Protein 2A6Q (pdb70)

Foldseek 3Di:
DDDAAEDEQVVCVVVVVVQQVCLVVVVGKYWYAYPVGDIDIDHHPVSVVVVVVVCVQVVDVVSVVVVVVVVVCVVVVVDDDDDDDD/DDDAQEEEPVVCVVCVVVQQVVQAVVQHKHWYCYPPDHIDIHHDVVSVVVVVCVVVVD/DPCFAEDEQVVCVVCVVVVLVVLVVVQGWYWYDYPDDDIDIDHHPVNVVVVVVVCVQPVDVVSVVVVVVVVVCVVVVVDDDDDDDD/DQPAAEDEQVVCVVCVPVQLVVQVVVQHWHWYAYPVGDIDIHHDVVSVVVVVCVVVVD/DDEAEDVAAVCQQVCCVVPPVVLNVLVVVVVVVCVVVVQDDAQPKDADDDVRHQKIWGDSDPAWIFIWHDDPDDIYTHHGGHDD/DDEAEDPAAVVQQVCCVVPPVVLNVLVVVVVVVCVVPVQDDAQPWDADDDPLHQKIWGDSDPAFTFIWHDDPPYIYTHHGGHDD

GO terms:
  GO:0015643 toxic substance binding (F, IDA)
  GO:0045892 negative regulation of DNA-templated transcription (P, IDA)
  GO:0043565 sequence-specific DNA binding (F, IDA)
  GO:0042803 protein homodimerization activity (F, IDA)
  GO:0044010 single-species biofilm formation (P, IMP)
  GO:0005515 protein binding (F, IPI)

CATH classification: 3.40.1620.10 (+1 more: 6.10.250.330)

Secondary structure (DSSP, 8-state):
---SEEEEHHHHHHTHHHHHHHHHHHT--EEEE-TTS-EEEEEEHHHHHHHHHHHHHHHSHHHHHHHHHHHHHHHTT-PEE-----/-PPP-EEEHHHHHHHHHHHHHHHHHHT--EEEE-SSS--EEEEEHHHHHHHHHHHTT-/-TT--EEEHHHHHHTHHHHHHHHHHHT--EEEE-SSS--EEEEEHHHHHHHHHHHHHHHSHHHHHHHHHHHHHHHTT--EE-----/--S-EEEEHHHHHH-HHHHHHHHHHTT--EEEE-TTS-EEEEEEHHHHHHHHHHHTT-/-EEEE-HHHHHHHHHHHTT-HHHHHHHHHHHHHHHHSTTSSTT--EE--GGGTTEEEEESSSS-EEEEEE-SSEEEEEESS---/-EEEE-HHHHHHHHHHHTT-HHHHHHHHHHHHHHHHSTTSSTT--EE--GGGTTEEEEESSSS-EEEEEE-SSEEEEEESS---

Sequence (456 aa):
GPHMRTISYSEARQNLSATMMKAVEDHAPILITRQNGEACVLMSLEEYNSLEETAYLLRSPANARRLMDSIDSLKSGKGTEKDIIEGPHMRTISYSEARQNLSATMMKAVEDHAPILITRQNGEACVLMSLEEYNSLEETAYLLGPHMRTISYSEARQNLSATMMKAVEDHAPILITRQNGEACVLMSLEEYNSLEETAYLLRSPANARRLMDSIDSLKSGKGTEKDIIEGPHMRTISYSEARQNLSATMMKAVEDHAPILITRQNGEACVLMSLEEYNSLEETAYLLMKLIWSEESWDDYLYWQETDKRIVKKINELIKDTRRTPFEGKGKPEPLKHNLSGFWSRRITEEHRLVYAVTDDSLLIAACRYHYMKLIWSEESWDDYLYWQETDKRIVKKINELIKDTRRTPFEGKGKPEPLKHNLSGFWSRRITEEHRLVYAVTDDSLLIAACRYHY

Structure (mmCIF, N/CA/C/O backbone):
data_2A6Q
#
_entry.id   2A6Q
#
_cell.length_a   88.485
_cell.length_b   88.485
_cell.length_c   135.150
_cell.angle_alpha   90.00
_cell.angle_beta   90.00
_cell.angle_gamma   120.00
#
_symmetry.space_group_name_H-M   'P 64'
#
loop_
_entity.id
_entity.type
_entity.pdbx_description
1 polymer 'Antitoxin yefM'
2 polymer 'Toxin yoeB'
3 water water
#
loop_
_atom_site.group_PDB
_atom_site.id
_atom_site.type_symbol
_atom_site.label_atom_id
_atom_site.label_alt_id
_atom_site.label_comp_id
_atom_site.label_asym_id
_atom_site.label_entity_id
_atom_site.label_seq_id
_atom_site.pdbx_PDB_ins_code
_atom_site.Cartn_x
_atom_site.Cartn_y
_atom_site.Cartn_z
_atom_site.occupancy
_atom_site.B_iso_or_equiv
_atom_site.auth_seq_id
_atom_site.auth_comp_id
_atom_site.auth_asym_id
_atom_site.auth_atom_id
_atom_site.pdbx_PDB_model_num
ATOM 1 N N . GLY A 1 1 ? 22.601 50.906 13.059 1.00 67.27 7 GLY A N 1
ATOM 2 C CA . GLY A 1 1 ? 21.420 50.656 12.182 1.00 66.30 7 GLY A CA 1
ATOM 3 C C . GLY A 1 1 ? 21.156 49.173 12.008 1.00 65.41 7 GLY A C 1
ATOM 4 O O . GLY A 1 1 ? 21.608 48.371 12.824 1.00 65.92 7 GLY A O 1
ATOM 5 N N . PRO A 1 2 ? 20.418 48.773 10.959 1.00 64.33 8 PRO A N 1
ATOM 6 C CA . PRO A 1 2 ? 20.123 47.356 10.722 1.00 62.11 8 PRO A CA 1
ATOM 7 C C . PRO A 1 2 ? 21.402 46.572 10.452 1.00 59.70 8 PRO A C 1
ATOM 8 O O . PRO A 1 2 ? 22.415 47.139 10.044 1.00 60.45 8 PRO A O 1
ATOM 12 N N . HIS A 1 3 ? 21.357 45.269 10.686 1.00 56.98 9 HIS A N 1
ATOM 13 C CA . HIS A 1 3 ? 22.521 44.433 10.460 1.00 53.86 9 HIS A CA 1
ATOM 14 C C . HIS A 1 3 ? 22.135 43.242 9.615 1.00 49.57 9 HIS A C 1
ATOM 15 O O . HIS A 1 3 ? 22.581 42.117 9.848 1.00 50.74 9 HIS A O 1
ATOM 22 N N . MET A 1 4 ? 21.297 43.501 8.618 1.00 44.59 10 MET A N 1
ATOM 23 C CA . MET A 1 4 ? 20.858 42.441 7.732 1.00 38.86 10 MET A CA 1
ATOM 24 C C . MET A 1 4 ? 20.952 42.853 6.281 1.00 33.46 10 MET A C 1
ATOM 25 O O . MET A 1 4 ? 21.040 44.039 5.940 1.00 31.75 10 MET A O 1
ATOM 30 N N . ARG A 1 5 ? 20.929 41.850 5.423 1.00 33.27 11 ARG A N 1
ATOM 31 C CA . ARG A 1 5 ? 20.994 42.078 4.001 1.00 32.61 11 ARG A CA 1
ATOM 32 C C . ARG A 1 5 ? 19.791 42.918 3.601 1.00 33.12 11 ARG A C 1
ATOM 33 O O . ARG A 1 5 ? 18.700 42.762 4.150 1.00 33.07 11 ARG A O 1
ATOM 41 N N . THR A 1 6 ? 19.997 43.813 2.649 1.00 32.78 12 THR A N 1
ATOM 42 C CA . THR A 1 6 ? 18.925 44.665 2.167 1.00 32.78 12 THR A CA 1
ATOM 43 C C . THR A 1 6 ? 18.701 44.366 0.692 1.00 32.29 12 THR A C 1
ATOM 44 O O . THR A 1 6 ? 19.617 43.945 -0.015 1.00 32.29 12 THR A O 1
ATOM 48 N N . ILE A 1 7 ? 17.472 44.573 0.242 1.00 30.04 13 ILE A N 1
ATOM 49 C CA . ILE A 1 7 ? 17.107 44.363 -1.149 1.00 30.45 13 ILE A CA 1
ATOM 50 C C . ILE A 1 7 ? 16.080 45.438 -1.486 1.00 31.11 13 ILE A C 1
ATOM 51 O O . ILE A 1 7 ? 15.302 45.848 -0.621 1.00 31.31 13 ILE A O 1
ATOM 56 N N . SER A 1 8 ? 16.088 45.921 -2.723 1.00 32.01 14 SER A N 1
ATOM 57 C CA . SER A 1 8 ? 15.128 46.952 -3.107 1.00 33.56 14 SER A CA 1
ATOM 58 C C . SER A 1 8 ? 13.740 46.351 -3.311 1.00 33.81 14 SER A C 1
ATOM 59 O O . SER A 1 8 ? 13.594 45.150 -3.546 1.00 31.22 14 SER A O 1
ATOM 62 N N . TYR A 1 9 ? 12.720 47.190 -3.203 1.00 34.75 15 TYR A N 1
ATOM 63 C CA . TYR A 1 9 ? 11.358 46.725 -3.410 1.00 33.96 15 TYR A CA 1
ATOM 64 C C . TYR A 1 9 ? 11.257 46.023 -4.765 1.00 32.75 15 TYR A C 1
ATOM 65 O O . TYR A 1 9 ? 10.776 44.894 -4.861 1.00 31.80 15 TYR A O 1
ATOM 74 N N . SER A 1 10 ? 11.730 46.701 -5.807 1.00 31.36 16 SER A N 1
ATOM 75 C CA . SER A 1 10 ? 11.671 46.171 -7.161 1.00 34.05 16 SER A CA 1
ATOM 76 C C . SER A 1 10 ? 12.384 44.838 -7.372 1.00 33.44 16 SER A C 1
ATOM 77 O O . SER A 1 10 ? 11.858 43.961 -8.052 1.00 29.71 16 SER A O 1
ATOM 80 N N . GLU A 1 11 ? 13.574 44.675 -6.800 1.00 32.20 17 GLU A N 1
ATOM 81 C CA . GLU A 1 11 ? 14.282 43.414 -6.977 1.00 32.42 17 GLU A CA 1
ATOM 82 C C . GLU A 1 11 ? 13.545 42.303 -6.248 1.00 31.10 17 GLU A C 1
ATOM 83 O O . GLU A 1 11 ? 13.437 41.192 -6.756 1.00 30.58 17 GLU A O 1
ATOM 89 N N . ALA A 1 12 ? 13.039 42.606 -5.053 1.00 32.15 18 ALA A N 1
ATOM 90 C CA . ALA A 1 12 ? 12.314 41.608 -4.267 1.00 32.74 18 ALA A CA 1
ATOM 91 C C . ALA A 1 12 ? 11.030 41.201 -4.976 1.00 32.78 18 ALA A C 1
ATOM 92 O O . ALA A 1 12 ? 10.706 40.016 -5.068 1.00 32.97 18 ALA A O 1
ATOM 94 N N . ARG A 1 13 ? 10.299 42.190 -5.474 1.00 32.08 19 ARG A N 1
ATOM 95 C CA . ARG A 1 13 ? 9.054 41.919 -6.174 1.00 33.61 19 ARG A CA 1
ATOM 96 C C . ARG A 1 13 ? 9.308 41.132 -7.464 1.00 34.02 19 ARG A C 1
ATOM 97 O O . ARG A 1 13 ? 8.581 40.189 -7.785 1.00 33.89 19 ARG A O 1
ATOM 105 N N . GLN A 1 14 ? 10.339 41.507 -8.208 1.00 32.33 20 GLN A N 1
ATOM 106 C CA . GLN A 1 14 ? 10.625 40.784 -9.431 1.00 32.37 20 GLN A CA 1
ATOM 107 C C . GLN A 1 14 ? 11.108 39.361 -9.131 1.00 32.51 20 GLN A C 1
ATOM 108 O O . GLN A 1 14 ? 10.877 38.446 -9.917 1.00 29.69 20 GLN A O 1
ATOM 114 N N . ASN A 1 15 ? 11.766 39.177 -7.989 1.00 33.71 21 ASN A N 1
ATOM 115 C CA . ASN A 1 15 ? 12.306 37.865 -7.613 1.00 35.82 21 ASN A CA 1
ATOM 116 C C . ASN A 1 15 ? 11.788 37.392 -6.255 1.00 34.61 21 ASN A C 1
ATOM 117 O O . ASN A 1 15 ? 12.555 36.885 -5.428 1.00 31.40 21 ASN A O 1
ATOM 122 N N . LEU A 1 16 ? 10.487 37.540 -6.032 1.00 33.01 22 LEU A N 1
ATOM 123 C CA . LEU A 1 16 ? 9.902 37.150 -4.757 1.00 34.43 22 LEU A CA 1
ATOM 124 C C . LEU A 1 16 ? 10.149 35.694 -4.397 1.00 33.45 22 LEU A C 1
ATOM 125 O O . LEU A 1 16 ? 10.541 35.392 -3.277 1.00 35.48 22 LEU A O 1
ATOM 130 N N . SER A 1 17 ? 9.921 34.798 -5.350 1.00 33.90 23 SER A N 1
ATOM 131 C CA . SER A 1 17 ? 10.107 33.369 -5.128 1.00 34.62 23 SER A CA 1
ATOM 132 C C . SER A 1 17 ? 11.512 33.048 -4.637 1.00 32.83 23 SER A C 1
ATOM 133 O O . SER A 1 17 ? 11.687 32.389 -3.618 1.00 30.17 23 SER A O 1
ATOM 136 N N . ALA A 1 18 ? 12.508 33.515 -5.377 1.00 32.27 24 ALA A N 1
ATOM 137 C CA . ALA A 1 18 ? 13.900 33.283 -5.018 1.00 33.18 24 ALA A CA 1
ATOM 138 C C . ALA A 1 18 ? 14.228 33.901 -3.661 1.00 31.78 24 ALA A C 1
ATOM 139 O O . ALA A 1 18 ? 14.952 33.308 -2.857 1.00 32.88 24 ALA A O 1
ATOM 141 N N . THR A 1 19 ? 13.695 35.093 -3.407 1.00 29.76 25 THR A N 1
ATOM 142 C CA . THR A 1 19 ? 13.946 35.786 -2.145 1.00 28.33 25 THR A CA 1
ATOM 143 C C . THR A 1 19 ? 13.414 34.995 -0.954 1.00 26.83 25 THR A C 1
ATOM 144 O O . THR A 1 19 ? 14.084 34.867 0.076 1.00 26.85 25 THR A O 1
ATOM 148 N N . MET A 1 20 ? 12.206 34.463 -1.092 1.00 26.54 26 MET A N 1
ATOM 149 C CA . MET A 1 20 ? 11.607 33.677 -0.024 1.00 26.21 26 MET A CA 1
ATOM 150 C C . MET A 1 20 ? 12.384 32.381 0.174 1.00 27.44 26 MET A C 1
ATOM 151 O O . MET A 1 20 ? 12.652 31.980 1.305 1.00 26.64 26 MET A O 1
ATOM 156 N N . MET A 1 21 ? 12.742 31.726 -0.929 1.00 28.81 27 MET A N 1
ATOM 157 C CA . MET A 1 21 ? 13.485 30.469 -0.843 1.00 32.83 27 MET A CA 1
ATOM 158 C C . MET A 1 21 ? 14.841 30.624 -0.154 1.00 31.10 27 MET A C 1
ATOM 159 O O . MET A 1 21 ? 15.268 29.749 0.594 1.00 32.50 27 MET A O 1
ATOM 164 N N . LYS A 1 22 ? 15.508 31.744 -0.397 1.00 32.10 28 LYS A N 1
ATOM 165 C CA . LYS A 1 22 ? 16.816 32.006 0.201 1.00 30.67 28 LYS A CA 1
ATOM 166 C C . LYS A 1 22 ? 16.650 32.259 1.698 1.00 31.76 28 LYS A C 1
ATOM 167 O O . LYS A 1 22 ? 17.454 31.787 2.516 1.00 32.19 28 LYS A O 1
ATOM 173 N N . ALA A 1 23 ? 15.600 33.002 2.054 1.00 29.63 29 ALA A N 1
ATOM 174 C CA . ALA A 1 23 ? 15.318 33.302 3.450 1.00 28.72 29 ALA A CA 1
ATOM 175 C C . ALA A 1 23 ? 15.101 31.996 4.204 1.00 28.76 29 ALA A C 1
ATOM 176 O O . ALA A 1 23 ? 15.592 31.823 5.318 1.00 27.87 29 ALA A O 1
ATOM 178 N N . VAL A 1 24 ? 14.365 31.078 3.582 1.00 29.18 30 VAL A N 1
ATOM 179 C CA . VAL A 1 24 ? 14.088 29.778 4.177 1.00 29.35 30 VAL A CA 1
ATOM 180 C C . VAL A 1 24 ? 15.361 28.930 4.254 1.00 30.84 30 VAL A C 1
ATOM 181 O O . VAL A 1 24 ? 15.672 28.355 5.302 1.00 30.18 30 VAL A O 1
ATOM 185 N N . GLU A 1 25 ? 16.099 28.871 3.149 1.00 32.58 31 GLU A N 1
ATOM 186 C CA . GLU A 1 25 ? 17.330 28.083 3.088 1.00 34.99 31 GLU A CA 1
ATOM 187 C C . GLU A 1 25 ? 18.390 28.528 4.075 1.00 32.87 31 GLU A C 1
ATOM 188 O O . GLU A 1 25 ? 18.955 27.709 4.801 1.00 33.72 31 GLU A O 1
ATOM 194 N N . ASP A 1 26 ? 18.648 29.830 4.095 1.00 30.96 32 ASP A N 1
ATOM 195 C CA . ASP A 1 26 ? 19.664 30.427 4.954 1.00 33.27 32 ASP A CA 1
ATOM 196 C C . ASP A 1 26 ? 19.257 30.712 6.391 1.00 32.71 32 ASP A C 1
ATOM 197 O O . ASP A 1 26 ? 20.122 30.969 7.234 1.00 33.66 32 ASP A O 1
ATOM 202 N N . HIS A 1 27 ? 17.959 30.675 6.674 1.00 29.77 33 HIS A N 1
ATOM 203 C CA . HIS A 1 27 ? 17.467 30.969 8.016 1.00 27.02 33 HIS A CA 1
ATOM 204 C C . HIS A 1 27 ? 17.894 32.371 8.4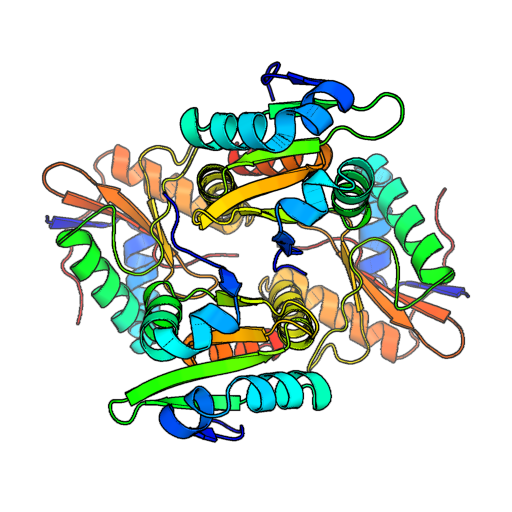09 1.00 27.53 33 HIS A C 1
ATOM 205 O O . HIS A 1 27 ? 18.171 32.661 9.576 1.00 29.36 33 HIS A O 1
ATOM 212 N N . ALA A 1 28 ? 17.938 33.247 7.418 1.00 26.28 34 ALA A N 1
ATOM 213 C CA . ALA A 1 28 ? 18.339 34.616 7.639 1.00 27.64 34 ALA A CA 1
ATOM 214 C C . ALA A 1 28 ? 17.254 35.573 7.141 1.00 28.55 34 ALA A C 1
ATOM 215 O O . ALA A 1 28 ? 16.548 35.281 6.175 1.00 29.41 34 ALA A O 1
ATOM 217 N N . PRO A 1 29 ? 17.112 36.732 7.799 1.00 28.56 35 PRO A N 1
ATOM 218 C CA . PRO A 1 29 ? 16.108 37.729 7.414 1.00 29.43 35 PRO A CA 1
ATOM 219 C C . PRO A 1 29 ? 16.638 38.681 6.349 1.00 29.17 35 PRO A C 1
ATOM 220 O O . PRO A 1 29 ? 17.846 38.817 6.177 1.00 29.44 35 PRO A O 1
ATOM 224 N N . ILE A 1 30 ? 15.741 39.326 5.613 1.00 25.59 36 ILE A N 1
ATOM 225 C CA . ILE A 1 30 ? 16.186 40.290 4.623 1.00 24.59 36 ILE A CA 1
ATOM 226 C C . ILE A 1 30 ? 15.279 41.518 4.702 1.00 26.69 36 ILE A C 1
ATOM 227 O O . ILE A 1 30 ? 14.069 41.401 4.923 1.00 24.65 36 ILE A O 1
ATOM 232 N N . LEU A 1 31 ? 15.874 42.697 4.556 1.00 25.04 37 LEU A N 1
ATOM 233 C CA . LEU A 1 31 ? 15.118 43.949 4.640 1.00 28.07 37 LEU A CA 1
ATOM 234 C C . LEU A 1 31 ? 14.763 44.475 3.255 1.00 29.98 37 LEU A C 1
ATOM 235 O O . LEU A 1 31 ? 15.648 44.754 2.441 1.00 24.99 37 LEU A O 1
ATOM 240 N N . ILE A 1 32 ? 13.463 44.599 2.999 1.00 29.92 38 ILE A N 1
ATOM 241 C CA . ILE A 1 32 ? 12.949 45.108 1.728 1.00 31.40 38 ILE A CA 1
ATOM 242 C C . ILE A 1 32 ? 12.651 46.586 1.917 1.00 33.95 38 ILE A C 1
ATOM 243 O O . ILE A 1 32 ? 11.861 46.953 2.775 1.00 33.63 38 ILE A O 1
ATOM 248 N N . THR A 1 33 ? 13.271 47.431 1.104 1.00 38.72 39 THR A N 1
ATOM 249 C CA . THR A 1 33 ? 13.078 48.869 1.228 1.00 41.37 39 THR A CA 1
ATOM 250 C C . THR A 1 33 ? 12.459 49.506 -0.007 1.00 44.69 39 THR A C 1
ATOM 251 O O . THR A 1 33 ? 12.878 49.239 -1.129 1.00 45.61 39 THR A O 1
ATOM 255 N N . ARG A 1 34 ? 11.461 50.355 0.206 1.00 50.10 40 ARG A N 1
ATOM 256 C CA . ARG A 1 34 ? 10.824 51.058 -0.898 1.00 55.12 40 ARG A CA 1
ATOM 257 C C . ARG A 1 34 ? 11.596 52.362 -1.064 1.00 58.55 40 ARG A C 1
ATOM 258 O O . ARG A 1 34 ? 12.122 52.901 -0.089 1.00 57.59 40 ARG A O 1
ATOM 266 N N . GLN A 1 35 ? 11.677 52.864 -2.292 1.00 63.33 41 GLN A N 1
ATOM 267 C CA . GLN A 1 35 ? 12.407 54.103 -2.547 1.00 67.48 41 GLN A CA 1
ATOM 268 C C . GLN A 1 35 ? 11.692 55.334 -2.007 1.00 68.21 41 GLN A C 1
ATOM 269 O O . GLN A 1 35 ? 12.009 56.469 -2.371 1.00 68.93 41 GLN A O 1
ATOM 275 N N . ASN A 1 36 ? 10.732 55.095 -1.125 1.00 68.99 42 ASN A N 1
ATOM 276 C CA . ASN A 1 36 ? 9.965 56.161 -0.509 1.00 70.30 42 ASN A CA 1
ATOM 277 C C . ASN A 1 36 ? 10.129 56.088 1.002 1.00 70.61 42 ASN A C 1
ATOM 278 O O . ASN A 1 36 ? 9.598 56.924 1.732 1.00 71.66 42 ASN A O 1
ATOM 283 N N . GLY A 1 37 ? 10.860 55.077 1.466 1.00 69.68 43 GLY A N 1
ATOM 284 C CA . GLY A 1 37 ? 11.089 54.931 2.892 1.00 67.88 43 GLY A CA 1
ATOM 285 C C . GLY A 1 37 ? 10.584 53.648 3.526 1.00 66.69 43 GLY A C 1
ATOM 286 O O . GLY A 1 37 ? 11.305 53.023 4.302 1.00 66.58 43 GLY A O 1
ATOM 287 N N . GLU A 1 38 ? 9.350 53.261 3.211 1.00 65.31 44 GLU A N 1
ATOM 288 C CA . GLU A 1 38 ? 8.758 52.047 3.770 1.00 65.36 44 GLU A CA 1
ATOM 289 C C . GLU A 1 38 ? 9.727 50.869 3.714 1.00 62.54 44 GLU A C 1
ATOM 290 O O . GLU A 1 38 ? 10.375 50.638 2.689 1.00 64.11 44 GLU A O 1
ATOM 296 N N . ALA A 1 39 ? 9.823 50.127 4.816 1.00 56.59 45 ALA A N 1
ATOM 297 C CA . ALA A 1 39 ? 10.719 48.977 4.878 1.00 49.94 45 ALA A CA 1
ATOM 298 C C . ALA A 1 39 ? 10.211 47.874 5.800 1.00 45.44 45 ALA A C 1
ATOM 299 O O . ALA A 1 39 ? 9.855 48.115 6.963 1.00 45.47 45 ALA A O 1
ATOM 301 N N . CYS A 1 40 ? 10.192 46.657 5.267 1.00 39.21 46 CYS A N 1
ATOM 302 C CA . CYS A 1 40 ? 9.751 45.491 6.012 1.00 35.11 46 CYS A CA 1
ATOM 303 C C . CYS A 1 40 ? 10.774 44.382 5.930 1.00 32.50 46 CYS A C 1
ATOM 304 O O . CYS A 1 40 ? 11.466 44.238 4.928 1.00 30.94 46 CYS A O 1
ATOM 307 N N . VAL A 1 41 ? 10.848 43.596 6.993 1.00 28.74 47 VAL A N 1
ATOM 308 C CA . VAL A 1 41 ? 11.748 42.468 7.048 1.00 29.38 47 VAL A CA 1
ATOM 309 C C . VAL A 1 41 ? 10.950 41.247 6.602 1.00 29.85 47 VAL A C 1
ATOM 310 O O . VAL A 1 41 ? 9.763 41.102 6.930 1.00 29.09 47 VAL A O 1
ATOM 314 N N . LEU A 1 42 ? 11.591 40.396 5.813 1.00 28.23 48 LEU A N 1
ATOM 315 C CA . LEU A 1 42 ? 10.984 39.157 5.357 1.00 28.37 48 LEU A CA 1
ATOM 316 C C . LEU A 1 42 ? 11.833 38.047 5.965 1.00 31.64 48 LEU A C 1
ATOM 317 O O . LEU A 1 42 ? 13.064 38.101 5.901 1.00 30.29 48 LEU A O 1
ATOM 322 N N . MET A 1 43 ? 11.194 37.060 6.581 1.00 31.35 49 MET A N 1
ATOM 323 C CA . MET A 1 43 ? 11.937 35.949 7.159 1.00 30.09 49 MET A CA 1
ATOM 324 C C . MET A 1 43 ? 11.108 34.691 7.020 1.00 30.33 49 MET A C 1
ATOM 325 O O . MET A 1 43 ? 9.893 34.763 6.819 1.00 27.83 49 MET A O 1
ATOM 330 N N . SER A 1 44 ? 11.761 33.539 7.119 1.00 28.81 50 SER A N 1
ATOM 331 C CA . SER A 1 44 ? 11.055 32.269 7.012 1.00 30.35 50 SER A CA 1
ATOM 332 C C . SER A 1 44 ? 10.105 32.116 8.205 1.00 29.34 50 SER A C 1
ATOM 333 O O . SER A 1 44 ? 10.345 32.686 9.275 1.00 28.60 50 SER A O 1
ATOM 336 N N . LEU A 1 45 ? 9.024 31.361 8.020 1.00 30.32 51 LEU A N 1
ATOM 337 C CA . LEU A 1 45 ? 8.062 31.150 9.099 1.00 30.96 51 LEU A CA 1
ATOM 338 C C . LEU A 1 45 ? 8.768 30.520 10.293 1.00 30.80 51 LEU A C 1
ATOM 339 O O . LEU A 1 45 ? 8.517 30.870 11.445 1.00 29.74 51 LEU A O 1
ATOM 344 N N . GLU A 1 46 ? 9.646 29.576 9.989 1.00 31.41 52 GLU A N 1
ATOM 345 C CA . GLU A 1 46 ? 10.419 28.862 10.994 1.00 33.93 52 GLU A CA 1
ATOM 346 C C . GLU A 1 46 ? 11.240 29.825 11.848 1.00 32.12 52 GLU A C 1
ATOM 347 O O . GLU A 1 46 ? 11.262 29.724 13.073 1.00 31.84 52 GLU A O 1
ATOM 353 N N . GLU A 1 47 ? 11.914 30.767 11.202 1.00 31.46 53 GLU A N 1
ATOM 354 C CA . GLU A 1 47 ? 12.719 31.723 11.947 1.00 31.54 53 GLU A CA 1
ATOM 355 C C . GLU A 1 47 ? 11.827 32.671 12.732 1.00 28.97 53 GLU A C 1
ATOM 356 O O . GLU A 1 47 ? 12.157 33.052 13.853 1.00 26.17 53 GLU A O 1
ATOM 362 N N . TYR A 1 48 ? 10.693 33.049 12.149 1.00 26.71 54 TYR A N 1
ATOM 363 C CA . TYR A 1 48 ? 9.775 33.930 12.850 1.00 28.52 54 TYR A CA 1
ATOM 364 C C . TYR A 1 48 ? 9.249 33.258 14.123 1.00 28.58 54 TYR A C 1
ATOM 365 O O . TYR A 1 48 ? 9.252 33.855 15.192 1.00 31.06 54 TYR A O 1
ATOM 374 N N . ASN A 1 49 ? 8.783 32.020 13.997 1.00 28.86 55 ASN A N 1
ATOM 375 C CA . ASN A 1 49 ? 8.253 31.286 15.139 1.00 32.16 55 ASN A CA 1
ATOM 376 C C . ASN A 1 49 ? 9.298 31.154 16.253 1.00 33.22 55 ASN A C 1
ATOM 377 O O . ASN A 1 49 ? 8.969 31.229 17.439 1.00 31.69 55 ASN A O 1
ATOM 382 N N . SER A 1 50 ? 10.557 30.969 15.868 1.00 32.83 56 SER A N 1
ATOM 383 C CA . SER A 1 50 ? 11.623 30.837 16.855 1.00 33.35 56 SER A CA 1
ATOM 384 C C . SER A 1 50 ? 11.833 32.152 17.597 1.00 32.09 56 SER A C 1
ATOM 385 O O . SER A 1 50 ? 11.901 32.177 18.821 1.00 33.32 56 SER A O 1
ATOM 388 N N . LEU A 1 51 ? 11.928 33.246 16.852 1.00 31.89 57 LEU A N 1
ATOM 389 C CA . LEU A 1 51 ? 12.128 34.554 17.456 1.00 32.73 57 LEU A CA 1
ATOM 390 C C . LEU A 1 51 ? 10.961 34.974 18.344 1.00 33.30 57 LEU A C 1
ATOM 391 O O . LEU A 1 51 ? 11.167 35.512 19.426 1.00 31.03 57 LEU A O 1
ATOM 396 N N . GLU A 1 52 ? 9.737 34.726 17.885 1.00 34.18 58 GLU A N 1
ATOM 397 C CA . GLU A 1 52 ? 8.555 35.108 18.646 1.00 34.07 58 GLU A CA 1
ATOM 398 C C . GLU A 1 52 ? 8.437 34.330 19.959 1.00 31.06 58 GLU A C 1
ATOM 399 O O . GLU A 1 52 ? 8.115 34.903 21.000 1.00 30.14 58 GLU A O 1
ATOM 405 N N . GLU A 1 53 ? 8.694 33.029 19.907 1.00 28.48 59 GLU A N 1
ATOM 406 C CA . GLU A 1 53 ? 8.631 32.186 21.099 1.00 30.39 59 GLU A CA 1
ATOM 407 C C . GLU A 1 53 ? 9.693 32.601 22.132 1.00 31.46 59 GLU A C 1
ATOM 408 O O . GLU A 1 53 ? 9.458 32.527 23.345 1.00 30.40 59 GLU A O 1
ATOM 414 N N . THR A 1 54 ? 10.847 33.054 21.643 1.00 30.92 60 THR A N 1
ATOM 415 C CA . THR A 1 54 ? 11.941 33.483 22.512 1.00 31.97 60 THR A CA 1
ATOM 416 C C . THR A 1 54 ? 11.557 34.781 23.205 1.00 32.21 60 THR A C 1
ATOM 417 O O . THR A 1 54 ? 11.767 34.954 24.413 1.00 30.43 60 THR A O 1
ATOM 421 N N . ALA A 1 55 ? 11.000 35.701 22.429 1.00 33.36 61 ALA A N 1
ATOM 422 C CA . ALA A 1 55 ? 10.594 36.973 22.987 1.00 35.26 61 ALA A CA 1
ATOM 423 C C . ALA A 1 55 ? 9.480 36.733 24.000 1.00 32.15 61 ALA A C 1
ATOM 424 O O . ALA A 1 55 ? 9.446 37.372 25.046 1.00 32.51 61 ALA A O 1
ATOM 426 N N . TYR A 1 56 ? 8.583 35.800 23.688 1.00 32.82 62 TYR A N 1
ATOM 427 C CA . TYR A 1 56 ? 7.460 35.488 24.571 1.00 32.92 62 TYR A CA 1
ATOM 428 C C . TYR A 1 56 ? 7.926 35.050 25.956 1.00 33.76 62 TYR A C 1
ATOM 429 O O . TYR A 1 56 ? 7.405 35.513 26.96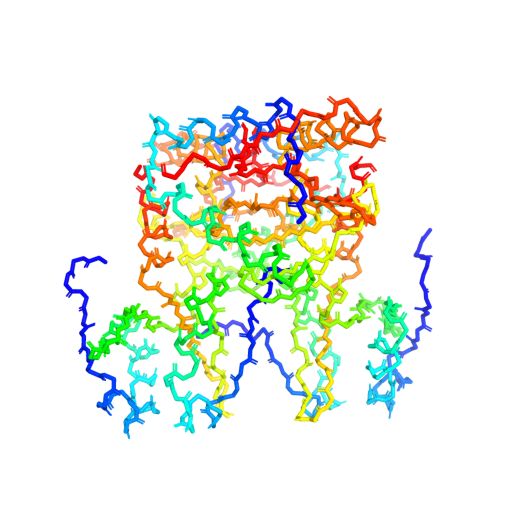8 1.00 31.41 62 TYR A O 1
ATOM 438 N N . LEU A 1 57 ? 8.919 34.166 25.994 1.00 35.59 63 LEU A N 1
ATOM 439 C CA . LEU A 1 57 ? 9.447 33.658 27.259 1.00 35.18 63 LEU A CA 1
ATOM 440 C C . LEU A 1 57 ? 10.210 34.693 28.075 1.00 35.12 63 LEU A C 1
ATOM 441 O O . LEU A 1 57 ? 10.373 34.540 29.285 1.00 36.90 63 LEU A O 1
ATOM 446 N N . LEU A 1 58 ? 10.658 35.758 27.427 1.00 34.00 64 LEU A N 1
ATOM 447 C CA . LEU A 1 58 ? 11.429 36.779 28.127 1.00 36.14 64 LEU A CA 1
ATOM 448 C C . LEU A 1 58 ? 10.654 38.063 28.358 1.00 37.40 64 LEU A C 1
ATOM 449 O O . LEU A 1 58 ? 11.099 38.938 29.097 1.00 37.05 64 LEU A O 1
ATOM 454 N N . ARG A 1 59 ? 9.496 38.168 27.721 1.00 35.17 65 ARG A N 1
ATOM 455 C CA . ARG A 1 59 ? 8.660 39.354 27.828 1.00 35.99 65 ARG A CA 1
ATOM 456 C C . ARG A 1 59 ? 8.298 39.656 29.283 1.00 34.81 65 ARG A C 1
ATOM 457 O O . ARG A 1 59 ? 8.337 40.805 29.723 1.00 32.75 65 ARG A O 1
ATOM 465 N N . SER A 1 60 ? 7.947 38.613 30.027 1.00 33.50 66 SER A N 1
ATOM 466 C CA . SER A 1 60 ? 7.584 38.762 31.431 1.00 33.54 66 SER A CA 1
ATOM 467 C C . SER A 1 60 ? 8.850 38.776 32.295 1.00 32.33 66 SER A C 1
ATOM 468 O O . SER A 1 60 ? 9.545 37.773 32.384 1.00 32.79 66 SER A O 1
ATOM 471 N N . PRO A 1 61 ? 9.163 39.918 32.938 1.00 33.63 67 PRO A N 1
ATOM 472 C CA . PRO A 1 61 ? 10.357 40.020 33.784 1.00 35.24 67 PRO A CA 1
ATOM 473 C C . PRO A 1 61 ? 10.504 38.876 34.785 1.00 36.49 67 PRO A C 1
ATOM 474 O O . PRO A 1 61 ? 11.596 38.326 34.953 1.00 36.45 67 PRO A O 1
ATOM 478 N N . ALA A 1 62 ? 9.406 38.516 35.443 1.00 33.21 68 ALA A N 1
ATOM 479 C CA . ALA A 1 62 ? 9.437 37.439 36.426 1.00 35.73 68 ALA A CA 1
ATOM 480 C C . ALA A 1 62 ? 9.832 36.103 35.800 1.00 35.32 68 ALA A C 1
ATOM 481 O O . ALA A 1 62 ? 10.585 35.328 36.391 1.00 36.81 68 ALA A O 1
ATOM 483 N N . ASN A 1 63 ? 9.324 35.830 34.604 1.00 33.46 69 ASN A N 1
ATOM 484 C CA . ASN A 1 63 ? 9.644 34.581 33.927 1.00 31.00 69 ASN A CA 1
ATOM 485 C C . ASN A 1 63 ? 11.068 34.591 33.362 1.00 28.39 69 ASN A C 1
ATOM 486 O O . ASN A 1 63 ? 11.748 33.566 33.360 1.00 26.84 69 ASN A O 1
ATOM 491 N N . ALA A 1 64 ? 11.496 35.744 32.854 1.00 2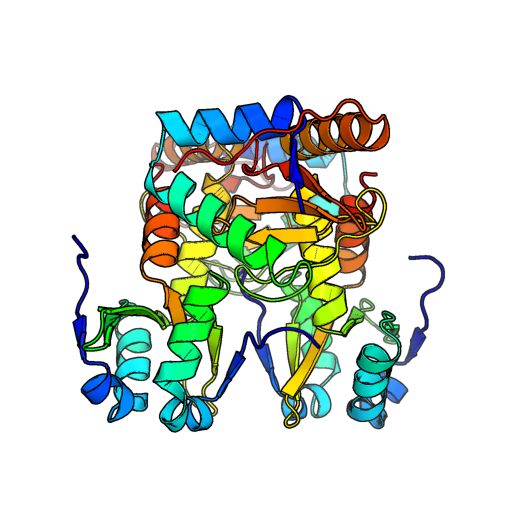8.62 70 ALA A N 1
ATOM 492 C CA . ALA A 1 64 ? 12.839 35.877 32.284 1.00 32.08 70 ALA A CA 1
ATOM 493 C C . ALA A 1 64 ? 13.875 35.617 33.367 1.00 34.91 70 ALA A C 1
ATOM 494 O O . ALA A 1 64 ? 14.863 34.901 33.149 1.00 33.56 70 ALA A O 1
ATOM 496 N N . ARG A 1 65 ? 13.638 36.200 34.538 1.00 35.09 71 ARG A N 1
ATOM 497 C CA . ARG A 1 65 ? 14.539 36.032 35.669 1.00 38.62 71 ARG A CA 1
ATOM 498 C C . ARG A 1 65 ? 14.698 34.556 36.036 1.00 36.79 71 ARG A C 1
ATOM 499 O O . ARG A 1 65 ? 15.814 34.046 36.078 1.00 38.04 71 ARG A O 1
ATOM 507 N N . ARG A 1 66 ? 13.584 33.876 36.297 1.00 36.92 72 ARG A N 1
ATOM 508 C CA . ARG A 1 66 ? 13.602 32.456 36.663 1.00 36.50 72 ARG A CA 1
ATOM 509 C C . ARG A 1 66 ? 14.237 31.580 35.611 1.00 35.43 72 ARG A C 1
ATOM 510 O O . ARG A 1 66 ? 15.007 30.671 35.926 1.00 35.58 72 ARG A O 1
ATOM 518 N N . LEU A 1 67 ? 13.881 31.831 34.359 1.00 35.03 73 LEU A N 1
ATOM 519 C CA . LEU A 1 67 ? 14.406 31.050 33.260 1.00 35.95 73 LEU A CA 1
ATOM 520 C C . LEU A 1 67 ? 15.911 31.263 33.135 1.00 36.33 73 LEU A C 1
ATOM 521 O O . LEU A 1 67 ? 16.643 30.336 32.817 1.00 34.66 73 LEU A O 1
ATOM 526 N N . MET A 1 68 ? 16.382 32.477 33.399 1.00 39.00 74 MET A N 1
ATOM 527 C CA . MET A 1 68 ? 17.812 32.736 33.291 1.00 42.33 74 MET A CA 1
ATOM 528 C C . MET A 1 68 ? 18.579 32.050 34.427 1.00 43.35 74 MET A C 1
ATOM 529 O O . MET A 1 68 ? 19.659 31.490 34.203 1.00 42.11 74 MET A O 1
ATOM 534 N N . ASP A 1 69 ? 18.024 32.087 35.638 1.00 41.78 75 ASP A N 1
ATOM 535 C CA . ASP A 1 69 ? 18.666 31.428 36.773 1.00 42.23 75 ASP A CA 1
ATOM 536 C C . ASP A 1 69 ? 18.659 29.923 36.535 1.00 40.53 75 ASP A C 1
ATOM 537 O O . ASP A 1 69 ? 19.648 29.238 36.793 1.00 37.80 75 ASP A O 1
ATOM 542 N N . SER A 1 70 ? 17.536 29.421 36.033 1.00 37.60 76 SER A N 1
ATOM 543 C CA . SER A 1 70 ? 17.372 27.997 35.753 1.00 37.30 76 SER A CA 1
ATOM 544 C C . SER A 1 70 ? 18.361 27.499 34.690 1.00 40.93 76 SER A C 1
ATOM 545 O O . SER A 1 70 ? 18.986 26.447 34.862 1.00 40.35 76 SER A O 1
ATOM 548 N N . ILE A 1 71 ? 18.506 28.256 33.601 1.00 41.84 77 ILE A N 1
ATOM 549 C CA . ILE A 1 71 ? 19.427 27.884 32.524 1.00 45.07 77 ILE A CA 1
ATOM 550 C C . ILE A 1 71 ? 20.865 27.940 33.046 1.00 45.61 77 ILE A C 1
ATOM 551 O O . ILE A 1 71 ? 21.672 27.062 32.759 1.00 43.68 77 ILE A O 1
ATOM 556 N N . ASP A 1 72 ? 21.175 28.987 33.802 1.00 47.17 78 ASP A N 1
ATOM 557 C CA . ASP A 1 72 ? 22.507 29.150 34.372 1.00 49.63 78 ASP A CA 1
ATOM 558 C C . ASP A 1 72 ? 22.891 27.894 35.145 1.00 48.61 78 ASP A C 1
ATOM 559 O O . ASP A 1 72 ? 23.928 27.285 34.878 1.00 48.23 78 ASP A O 1
ATOM 564 N N . SER A 1 73 ? 22.044 27.505 36.094 1.00 47.61 79 SER A N 1
ATOM 565 C CA . SER A 1 73 ? 22.288 26.316 36.902 1.00 48.79 79 SER A CA 1
ATOM 566 C C . SER A 1 73 ? 22.511 25.085 36.035 1.00 48.74 79 SER A C 1
ATOM 567 O O . SER A 1 73 ? 23.523 24.396 36.172 1.00 47.86 79 SER A O 1
ATOM 570 N N . LEU A 1 74 ? 21.559 24.815 35.147 1.00 48.76 80 LEU A N 1
ATOM 571 C CA . LEU A 1 74 ? 21.623 23.661 34.257 1.00 50.74 80 LEU A CA 1
ATOM 572 C C . LEU A 1 74 ? 22.918 23.577 33.451 1.00 53.05 80 LEU A C 1
ATOM 573 O O . LEU A 1 74 ? 23.524 22.509 33.350 1.00 52.83 80 LEU A O 1
ATOM 578 N N . LYS A 1 75 ? 23.341 24.696 32.873 1.00 54.52 81 LYS A N 1
ATOM 579 C CA . LYS A 1 75 ? 24.570 24.706 32.092 1.00 58.08 81 LYS A CA 1
ATOM 580 C C . LYS A 1 75 ? 25.773 24.397 32.980 1.00 59.50 81 LYS A C 1
ATOM 581 O O . LYS A 1 75 ? 26.753 23.808 32.528 1.00 60.89 81 LYS A O 1
ATOM 587 N N . SER A 1 76 ? 25.679 24.793 34.247 1.00 59.52 82 SER A N 1
ATOM 588 C CA . SER A 1 76 ? 26.744 24.580 35.222 1.00 59.01 82 SER A CA 1
ATOM 589 C C . SER A 1 76 ? 26.783 23.161 35.778 1.00 58.85 82 SER A C 1
ATOM 590 O O . SER A 1 76 ? 27.633 22.847 36.609 1.00 60.45 82 SER A O 1
ATOM 593 N N . GLY A 1 77 ? 25.860 22.313 35.334 1.00 57.97 83 GLY A N 1
ATOM 594 C CA . GLY A 1 77 ? 25.824 20.941 35.811 1.00 56.55 83 GLY A CA 1
ATOM 595 C C . GLY A 1 77 ? 25.211 20.792 37.194 1.00 56.44 83 GLY A C 1
ATOM 596 O O . GLY A 1 77 ? 25.111 19.683 37.722 1.00 56.30 83 GLY A O 1
ATOM 597 N N . LYS A 1 78 ? 24.790 21.909 37.779 1.00 55.59 84 LYS A N 1
ATOM 598 C CA . LYS A 1 78 ? 24.190 21.901 39.110 1.00 54.88 84 LYS A CA 1
ATOM 599 C C . LYS A 1 78 ? 22.751 21.386 39.125 1.00 54.37 84 LYS A C 1
ATOM 600 O O . LYS A 1 78 ? 22.033 21.572 40.109 1.00 54.18 84 LYS A O 1
ATOM 606 N N . GLY A 1 79 ? 22.332 20.737 38.044 1.00 54.59 85 GLY A N 1
ATOM 607 C CA . GLY A 1 79 ? 20.973 20.222 37.975 1.00 55.85 85 GLY A CA 1
ATOM 608 C C . GLY A 1 79 ? 20.780 18.882 38.661 1.00 56.60 85 GLY A C 1
ATOM 609 O O . GLY A 1 79 ? 21.643 18.008 38.583 1.00 57.41 85 GLY A O 1
ATOM 610 N N . THR A 1 80 ? 19.640 18.714 39.326 1.00 56.60 86 THR A N 1
ATOM 611 C CA . THR A 1 80 ? 19.328 17.475 40.038 1.00 57.86 86 THR A CA 1
ATOM 612 C C . THR A 1 80 ? 18.480 16.528 39.195 1.00 57.85 86 THR A C 1
ATOM 613 O O . THR A 1 80 ? 17.525 16.950 38.545 1.00 56.73 86 THR A O 1
ATOM 617 N N . GLU A 1 81 ? 18.830 15.245 39.214 1.00 58.12 87 GLU A N 1
ATOM 618 C CA . GLU A 1 81 ? 18.087 14.241 38.459 1.00 60.79 87 GLU A CA 1
ATOM 619 C C . GLU A 1 81 ? 16.907 13.732 39.285 1.00 62.59 87 GLU A C 1
ATOM 620 O O . GLU A 1 81 ? 17.071 13.335 40.440 1.00 62.63 87 GLU A O 1
ATOM 626 N N . LYS A 1 82 ? 15.721 13.750 38.685 1.00 63.76 88 LYS A N 1
ATOM 627 C CA . LYS A 1 82 ? 14.500 13.287 39.341 1.00 65.03 88 LYS A CA 1
ATOM 628 C C . LYS A 1 82 ? 13.587 12.683 38.281 1.00 66.78 88 LYS A C 1
ATOM 629 O O . LYS A 1 82 ? 13.574 13.137 37.136 1.00 66.65 88 LYS A O 1
ATOM 635 N N . ASP A 1 83 ? 12.827 11.660 38.653 1.00 68.38 89 ASP A N 1
ATOM 636 C CA . ASP A 1 83 ? 11.922 11.035 37.700 1.00 71.18 89 ASP A CA 1
ATOM 637 C C . ASP A 1 83 ? 10.553 11.693 37.791 1.00 72.03 89 ASP A C 1
ATOM 638 O O . ASP A 1 83 ? 10.264 12.408 38.749 1.00 71.22 89 ASP A O 1
ATOM 643 N N . ILE A 1 84 ? 9.710 11.443 36.794 1.00 73.74 90 ILE A N 1
ATOM 644 C CA . ILE A 1 84 ? 8.375 12.028 36.765 1.00 75.59 90 ILE A CA 1
ATOM 645 C C . ILE A 1 84 ? 7.443 11.397 37.789 1.00 77.01 90 ILE A C 1
ATOM 646 O O . ILE A 1 84 ? 7.389 10.175 37.928 1.00 77.34 90 ILE A O 1
ATOM 651 N N . ILE A 1 85 ? 6.715 12.242 38.512 1.00 78.65 91 ILE A N 1
ATOM 652 C CA . ILE A 1 85 ? 5.768 11.772 39.512 1.00 79.97 91 ILE A CA 1
ATOM 653 C C . ILE A 1 85 ? 4.489 11.388 38.782 1.00 81.26 91 ILE A C 1
ATOM 654 O O . ILE A 1 85 ? 3.627 12.229 38.528 1.00 81.28 91 ILE A O 1
ATOM 659 N N . GLU A 1 86 ? 4.383 10.110 38.436 1.00 83.26 92 GLU A N 1
ATOM 660 C CA . GLU A 1 86 ? 3.226 9.593 37.719 1.00 84.85 92 GLU A CA 1
ATOM 661 C C . GLU A 1 86 ? 1.932 9.818 38.494 1.00 85.51 92 GLU A C 1
ATOM 662 O O . GLU A 1 86 ? 2.006 10.318 39.636 1.00 85.77 92 GLU A O 1
ATOM 669 N N . GLY B 1 1 ? -15.294 42.544 8.269 1.00 64.81 7 GLY B N 1
ATOM 670 C CA . GLY B 1 1 ? -14.432 41.354 8.485 1.00 65.72 7 GLY B CA 1
ATOM 671 C C . GLY B 1 1 ? -13.093 41.734 9.087 1.00 66.89 7 GLY B C 1
ATOM 672 O O . GLY B 1 1 ? -12.829 42.915 9.309 1.00 66.50 7 GLY B O 1
ATOM 673 N N . PRO B 1 2 ? -12.225 40.751 9.373 1.00 67.90 8 PRO B N 1
ATOM 674 C CA . PRO B 1 2 ? -10.908 41.024 9.956 1.00 68.13 8 PRO B CA 1
ATOM 675 C C . PRO B 1 2 ? -9.855 41.364 8.902 1.00 69.07 8 PRO B C 1
ATOM 676 O O . PRO B 1 2 ? -9.983 40.977 7.742 1.00 68.08 8 PRO B O 1
ATOM 680 N N . HIS B 1 3 ? -8.820 42.095 9.307 1.00 71.02 9 HIS B N 1
ATOM 681 C CA . HIS B 1 3 ? -7.742 42.446 8.388 1.00 73.03 9 HIS B CA 1
ATOM 682 C C . HIS B 1 3 ? -7.054 41.148 7.969 1.00 71.67 9 HIS B C 1
ATOM 683 O O . HIS B 1 3 ? -7.016 40.184 8.738 1.00 71.03 9 HIS B O 1
ATOM 690 N N . MET B 1 4 ? -6.511 41.114 6.756 1.00 70.01 10 MET B N 1
ATOM 691 C CA . MET B 1 4 ? -5.839 39.907 6.293 1.00 68.52 10 MET B CA 1
ATOM 692 C C . MET B 1 4 ? -4.545 39.685 7.069 1.00 65.31 10 MET B C 1
ATOM 693 O O . MET B 1 4 ? -3.835 40.634 7.404 1.00 63.66 10 MET B O 1
ATOM 698 N N . ARG B 1 5 ? -4.251 38.427 7.371 1.00 62.04 11 ARG B N 1
ATOM 699 C CA . ARG B 1 5 ? -3.024 38.089 8.076 1.00 59.13 11 ARG B CA 1
ATOM 700 C C . ARG B 1 5 ? -2.296 37.042 7.260 1.00 54.52 11 ARG B C 1
ATOM 701 O O . ARG B 1 5 ? -1.252 36.530 7.656 1.00 54.27 11 ARG B O 1
ATOM 709 N N . THR B 1 6 ? -2.865 36.742 6.100 1.00 50.19 12 THR B N 1
ATOM 710 C CA . THR B 1 6 ? -2.297 35.757 5.203 1.00 47.15 12 THR B CA 1
ATOM 711 C C . THR B 1 6 ? -2.517 36.159 3.752 1.00 45.30 12 THR B C 1
ATOM 712 O O . THR B 1 6 ? -3.478 36.847 3.418 1.00 45.44 12 THR B O 1
ATOM 716 N N . ILE B 1 7 ? -1.605 35.727 2.895 1.00 43.47 13 ILE B N 1
ATOM 717 C CA . ILE B 1 7 ? -1.687 36.002 1.473 1.00 42.52 13 ILE B CA 1
ATOM 718 C C . ILE B 1 7 ? -0.802 34.982 0.791 1.00 43.68 13 ILE B C 1
ATOM 719 O O . ILE B 1 7 ? 0.235 34.585 1.334 1.00 43.38 13 ILE B O 1
ATOM 724 N N . SER B 1 8 ? -1.210 34.540 -0.391 1.00 41.71 14 SER B N 1
ATOM 725 C CA . SER B 1 8 ? -0.416 33.570 -1.120 1.00 42.91 14 SER B CA 1
ATOM 726 C C . SER B 1 8 ? 0.730 34.300 -1.811 1.00 41.97 14 SER B C 1
ATOM 727 O O . SER B 1 8 ? 0.672 35.516 -2.016 1.00 39.60 14 SER B O 1
ATOM 730 N N . TYR B 1 9 ? 1.770 33.549 -2.153 1.00 42.57 15 TYR B N 1
ATOM 731 C CA . TYR B 1 9 ? 2.927 34.100 -2.843 1.00 44.76 15 TYR B CA 1
ATOM 732 C C . TYR B 1 9 ? 2.445 34.694 -4.169 1.00 47.38 15 TYR B C 1
ATOM 733 O O . TYR B 1 9 ? 2.771 35.832 -4.515 1.00 46.32 15 TYR B O 1
ATOM 742 N N . SER B 1 10 ? 1.654 33.912 -4.899 1.00 48.58 16 SER B N 1
ATOM 743 C CA . SER B 1 10 ? 1.124 34.338 -6.188 1.00 49.50 16 SER B CA 1
ATOM 744 C C . SER B 1 10 ? 0.457 35.706 -6.123 1.00 48.84 16 SER B C 1
ATOM 745 O O . SER B 1 10 ? 0.680 36.555 -6.987 1.00 49.82 16 SER B O 1
ATOM 748 N N . GLU B 1 11 ? -0.361 35.924 -5.100 1.00 48.41 17 GLU B N 1
ATOM 749 C CA . GLU B 1 11 ? -1.038 37.202 -4.959 1.00 47.12 17 GLU B CA 1
ATOM 750 C C . GLU B 1 11 ? -0.074 38.269 -4.468 1.00 45.73 17 GLU B C 1
ATOM 751 O O . GLU B 1 11 ? -0.172 39.432 -4.858 1.00 45.87 17 GLU B O 1
ATOM 757 N N . ALA B 1 12 ? 0.863 37.867 -3.613 1.00 43.51 18 ALA B N 1
ATOM 758 C CA . ALA B 1 12 ? 1.844 38.792 -3.058 1.00 38.71 18 ALA B CA 1
ATOM 759 C C . ALA B 1 12 ? 2.729 39.421 -4.132 1.00 35.76 18 ALA B C 1
ATOM 760 O O . ALA B 1 12 ? 3.113 40.583 -4.012 1.00 35.88 18 ALA B O 1
ATOM 762 N N . ARG B 1 13 ? 3.056 38.653 -5.169 1.00 35.84 19 ARG B N 1
ATOM 763 C CA . ARG B 1 13 ? 3.894 39.139 -6.272 1.00 36.32 19 ARG B CA 1
ATOM 764 C C . ARG B 1 13 ? 3.400 40.482 -6.781 1.00 36.56 19 ARG B C 1
ATOM 765 O O . ARG B 1 13 ? 4.173 41.421 -6.966 1.00 33.53 19 ARG B O 1
ATOM 773 N N . GLN B 1 14 ? 2.093 40.539 -7.020 1.00 37.24 20 GLN B N 1
ATOM 774 C CA . GLN B 1 14 ? 1.445 41.717 -7.573 1.00 38.68 20 GLN B CA 1
ATOM 775 C C . GLN B 1 14 ? 0.892 42.716 -6.572 1.00 39.90 20 GLN B C 1
ATOM 776 O O . GLN B 1 14 ? 0.469 43.804 -6.954 1.00 40.26 20 GLN B O 1
ATOM 782 N N . ASN B 1 15 ? 0.903 42.363 -5.292 1.00 40.91 21 ASN B N 1
ATOM 783 C CA . ASN B 1 15 ? 0.393 43.270 -4.268 1.00 42.62 21 ASN B CA 1
ATOM 784 C C . ASN B 1 15 ? 1.387 43.467 -3.126 1.00 42.06 21 ASN B C 1
ATOM 785 O O . ASN B 1 15 ? 1.004 43.818 -2.012 1.00 42.07 21 ASN B O 1
ATOM 790 N N . LEU B 1 16 ? 2.666 43.254 -3.412 1.00 41.72 22 LEU B N 1
ATOM 791 C CA . LEU B 1 16 ? 3.700 43.384 -2.390 1.00 39.91 22 LEU B CA 1
ATOM 792 C C . LEU B 1 16 ? 3.701 44.717 -1.645 1.00 37.44 22 LEU B C 1
ATOM 793 O O . LEU B 1 16 ? 3.754 44.743 -0.420 1.00 35.56 22 LEU B O 1
ATOM 798 N N . SER B 1 17 ? 3.652 45.819 -2.383 1.00 38.46 23 SER B N 1
ATOM 799 C CA . SER B 1 17 ? 3.658 47.150 -1.779 1.00 39.07 23 SER B CA 1
ATOM 800 C C . SER B 1 17 ? 2.505 47.346 -0.789 1.00 40.20 23 SER B C 1
ATOM 801 O O . SER B 1 17 ? 2.696 47.808 0.342 1.00 37.14 23 SER B O 1
ATOM 804 N N . ALA B 1 18 ? 1.300 47.005 -1.229 1.00 40.99 24 ALA B N 1
ATOM 805 C CA . ALA B 1 18 ? 0.126 47.134 -0.379 1.00 40.64 24 ALA B CA 1
ATOM 806 C C . ALA B 1 18 ? 0.307 46.232 0.839 1.00 38.93 24 ALA B C 1
ATOM 807 O O . ALA B 1 18 ? -0.008 46.615 1.958 1.00 38.24 24 ALA B O 1
ATOM 809 N N . THR B 1 19 ? 0.827 45.032 0.613 1.00 40.24 25 THR B N 1
ATOM 810 C CA . THR B 1 19 ? 1.036 44.081 1.699 1.00 38.61 25 THR B CA 1
ATOM 811 C C . THR B 1 19 ? 2.016 44.623 2.738 1.00 38.98 25 THR B C 1
ATOM 812 O O . THR B 1 19 ? 1.807 44.465 3.947 1.00 39.13 25 THR B O 1
ATOM 816 N N . MET B 1 20 ? 3.082 45.264 2.268 1.00 37.69 26 MET B N 1
ATOM 817 C CA . MET B 1 20 ? 4.065 45.845 3.168 1.00 37.85 26 MET B CA 1
ATOM 818 C C . MET B 1 20 ? 3.407 46.947 3.992 1.00 40.32 26 MET B C 1
ATOM 819 O O . MET B 1 20 ? 3.618 47.044 5.199 1.00 40.26 26 MET B O 1
ATOM 824 N N . MET B 1 21 ? 2.613 47.781 3.332 1.00 41.59 27 MET B N 1
ATOM 825 C CA . MET B 1 21 ? 1.932 48.869 4.020 1.00 45.65 27 MET B CA 1
ATOM 826 C C . MET B 1 21 ? 0.991 48.342 5.103 1.00 42.96 27 MET B C 1
ATOM 827 O O . MET B 1 21 ? 0.862 48.940 6.165 1.00 41.07 27 MET B O 1
ATOM 832 N N . LYS B 1 22 ? 0.349 47.209 4.845 1.00 42.33 28 LYS B N 1
ATOM 833 C CA . LYS B 1 22 ? -0.579 46.649 5.821 1.00 42.36 28 LYS B CA 1
ATOM 834 C C . LYS B 1 22 ? 0.124 46.117 7.066 1.00 42.23 28 LYS B C 1
ATOM 835 O O . LYS B 1 22 ? -0.362 46.292 8.187 1.00 37.95 28 LYS B O 1
ATOM 841 N N . ALA B 1 23 ? 1.268 45.465 6.866 1.00 40.55 29 ALA B N 1
ATOM 842 C CA . ALA B 1 23 ? 2.044 44.922 7.976 1.00 40.85 29 ALA B CA 1
ATOM 843 C C . ALA B 1 23 ? 2.506 46.075 8.875 1.00 40.98 29 ALA B C 1
ATOM 844 O O . ALA B 1 23 ? 2.491 45.971 10.109 1.00 39.68 29 ALA B O 1
ATOM 846 N N . VAL B 1 24 ? 2.911 47.172 8.242 1.00 39.98 30 VAL B N 1
ATOM 847 C CA . VAL B 1 24 ? 3.363 48.363 8.950 1.00 42.09 30 VAL B CA 1
ATOM 848 C C . VAL B 1 24 ? 2.200 49.058 9.666 1.00 44.35 30 VAL B C 1
ATOM 849 O O . VAL B 1 24 ? 2.317 49.452 10.826 1.00 44.73 30 VAL B O 1
ATOM 853 N N . GLU B 1 25 ? 1.082 49.197 8.960 1.00 46.50 31 GLU B N 1
ATOM 854 C CA . GLU B 1 25 ? -0.120 49.851 9.484 1.00 47.16 31 GLU B CA 1
ATOM 855 C C . GLU B 1 25 ? -0.668 49.214 10.759 1.00 44.94 31 GLU B C 1
ATOM 856 O O . GLU B 1 25 ? -0.950 49.905 11.734 1.00 43.89 31 GLU B O 1
ATOM 862 N N . ASP B 1 26 ? -0.826 47.896 10.743 1.00 43.43 32 ASP B N 1
ATOM 863 C CA . ASP B 1 26 ? -1.362 47.187 11.894 1.00 42.96 32 ASP B CA 1
ATOM 864 C C . ASP B 1 26 ? -0.305 46.770 12.896 1.00 42.62 32 ASP B C 1
ATOM 865 O O . ASP B 1 26 ? -0.629 46.242 13.964 1.00 38.79 32 ASP B O 1
ATOM 870 N N . HIS B 1 27 ? 0.955 47.023 12.552 1.00 42.42 33 HIS B N 1
ATOM 871 C CA . HIS B 1 27 ? 2.079 46.635 13.390 1.00 43.79 33 HIS B CA 1
ATOM 872 C C . HIS B 1 27 ? 1.888 45.168 13.747 1.00 42.23 33 HIS B C 1
ATOM 873 O O . HIS B 1 27 ? 2.030 44.764 14.901 1.00 43.03 33 HIS B O 1
ATOM 880 N N . ALA B 1 28 ? 1.540 44.378 12.738 1.00 41.69 34 ALA B N 1
ATOM 881 C CA . ALA B 1 28 ? 1.329 42.948 12.908 1.00 42.70 34 ALA B CA 1
ATOM 882 C C . ALA B 1 28 ? 1.873 42.239 11.674 1.00 42.39 34 ALA B C 1
ATOM 883 O O . ALA B 1 28 ? 1.742 42.733 10.553 1.00 43.04 34 ALA B O 1
ATOM 885 N N . PRO B 1 29 ? 2.488 41.065 11.866 1.00 42.56 35 PRO B N 1
ATOM 886 C CA . PRO B 1 29 ? 3.059 40.288 10.764 1.00 41.43 35 PRO B CA 1
ATOM 887 C C . PRO B 1 29 ? 2.046 39.643 9.818 1.00 40.01 35 PRO B C 1
ATOM 888 O O . PRO B 1 29 ? 0.945 39.254 10.217 1.00 39.28 35 PRO B O 1
ATOM 892 N N . ILE B 1 30 ? 2.436 39.545 8.555 1.00 35.83 36 ILE B N 1
ATOM 893 C CA . ILE B 1 30 ? 1.607 38.934 7.535 1.00 34.82 36 ILE B CA 1
ATOM 894 C C . ILE B 1 30 ? 2.335 37.713 7.010 1.00 33.70 36 ILE B C 1
ATOM 895 O O . ILE B 1 30 ? 3.524 37.772 6.670 1.00 32.24 36 ILE B O 1
ATOM 900 N N . LEU B 1 31 ? 1.618 36.600 6.959 1.00 33.57 37 LEU B N 1
ATOM 901 C CA . LEU B 1 31 ? 2.175 35.347 6.483 1.00 33.64 37 LEU B CA 1
ATOM 902 C C . LEU B 1 31 ? 1.995 35.186 4.979 1.00 34.91 37 LEU B C 1
ATOM 903 O O . LEU B 1 31 ? 0.881 35.304 4.466 1.00 33.63 37 LEU B O 1
ATOM 908 N N . ILE B 1 32 ? 3.091 34.913 4.276 1.00 33.83 38 ILE B N 1
ATOM 909 C CA . ILE B 1 32 ? 3.024 34.696 2.842 1.00 33.85 38 ILE B CA 1
ATOM 910 C C . ILE B 1 32 ? 3.165 33.196 2.622 1.00 35.77 38 ILE B C 1
ATOM 911 O O . ILE B 1 32 ? 4.247 32.634 2.758 1.00 32.54 38 ILE B O 1
ATOM 916 N N . THR B 1 33 ? 2.058 32.551 2.277 1.00 38.96 39 THR B N 1
ATOM 917 C CA . THR B 1 33 ? 2.045 31.110 2.064 1.00 42.89 39 THR B CA 1
ATOM 918 C C . THR B 1 33 ? 2.582 30.711 0.694 1.00 45.90 39 THR B C 1
ATOM 919 O O . THR B 1 33 ? 2.564 31.502 -0.245 1.00 44.69 39 THR B O 1
ATOM 923 N N . ARG B 1 34 ? 3.068 29.478 0.595 1.00 51.50 40 ARG B N 1
ATOM 924 C CA . ARG B 1 34 ? 3.609 28.949 -0.651 1.00 59.07 40 ARG B CA 1
ATOM 925 C C . ARG B 1 34 ? 3.034 27.568 -0.944 1.00 63.93 40 ARG B C 1
ATOM 926 O O . ARG B 1 34 ? 3.242 26.628 -0.177 1.00 64.75 40 ARG B O 1
ATOM 934 N N . GLN B 1 35 ? 2.322 27.456 -2.062 1.00 68.63 41 GLN B N 1
ATOM 935 C CA . GLN B 1 35 ? 1.697 26.201 -2.473 1.00 72.93 41 GLN B CA 1
ATOM 936 C C . GLN B 1 35 ? 2.609 24.988 -2.315 1.00 74.63 41 GLN B C 1
ATOM 937 O O . GLN B 1 35 ? 2.170 23.930 -1.863 1.00 75.43 41 GLN B O 1
ATOM 943 N N . ASN B 1 36 ? 3.876 25.138 -2.686 1.00 75.87 42 ASN B N 1
ATOM 944 C CA . ASN B 1 36 ? 4.823 24.034 -2.584 1.00 77.01 42 ASN B CA 1
ATOM 945 C C . ASN B 1 36 ? 5.879 24.250 -1.502 1.00 76.04 42 ASN B C 1
ATOM 946 O O . ASN B 1 36 ? 6.003 23.450 -0.573 1.00 76.51 42 ASN B O 1
ATOM 951 N N . GLY B 1 37 ? 6.634 25.338 -1.630 1.00 73.46 43 GLY B N 1
ATOM 952 C CA . GLY B 1 37 ? 7.693 25.632 -0.684 1.00 68.87 43 GLY B CA 1
ATOM 953 C C . GLY B 1 37 ? 7.267 25.958 0.734 1.00 65.63 43 GLY B C 1
ATOM 954 O O . GLY B 1 37 ? 6.210 25.529 1.205 1.00 66.09 43 GLY B O 1
ATOM 955 N N . GLU B 1 38 ? 8.116 26.723 1.414 1.00 60.09 44 GLU B N 1
ATOM 956 C CA . GLU B 1 38 ? 7.872 27.131 2.786 1.00 53.96 44 GLU B CA 1
ATOM 957 C C . GLU B 1 38 ? 7.400 28.576 2.831 1.00 46.53 44 GLU B C 1
ATOM 958 O O . GLU B 1 38 ? 7.841 29.417 2.047 1.00 43.13 44 GLU B O 1
ATOM 964 N N . ALA B 1 39 ? 6.512 28.861 3.771 1.00 41.10 45 ALA B N 1
ATOM 965 C CA . ALA B 1 39 ? 5.971 30.201 3.924 1.00 37.46 45 ALA B CA 1
ATOM 966 C C . ALA B 1 39 ? 6.968 31.143 4.585 1.00 35.51 45 ALA B C 1
ATOM 967 O O . ALA B 1 39 ? 7.901 30.715 5.259 1.00 33.97 45 ALA B O 1
ATOM 969 N N . CYS B 1 40 ? 6.758 32.436 4.381 1.00 33.75 46 CYS B N 1
ATOM 970 C CA . CYS B 1 40 ? 7.602 33.453 4.978 1.00 31.51 46 CYS B CA 1
ATOM 971 C C . CYS B 1 40 ? 6.713 34.457 5.683 1.00 33.01 46 CYS B C 1
ATOM 972 O O . CYS B 1 40 ? 5.506 34.523 5.434 1.00 35.36 46 CYS B O 1
ATOM 975 N N . VAL B 1 41 ? 7.310 35.236 6.569 1.00 31.81 47 VAL B N 1
ATOM 976 C CA . VAL B 1 41 ? 6.579 36.260 7.293 1.00 29.63 47 VAL B CA 1
ATOM 977 C C . VAL B 1 41 ? 7.160 37.616 6.936 1.00 31.07 47 VAL B C 1
ATOM 978 O O . VAL B 1 41 ? 8.378 37.760 6.786 1.00 30.56 47 VAL B O 1
ATOM 982 N N . LEU B 1 42 ? 6.278 38.596 6.779 1.00 30.01 48 LEU B N 1
ATOM 983 C CA . LEU B 1 42 ? 6.659 39.966 6.473 1.00 32.43 48 LEU B CA 1
ATOM 984 C C . LEU B 1 42 ? 6.200 40.814 7.655 1.00 34.21 48 LEU B C 1
ATOM 985 O O . LEU B 1 42 ? 5.062 40.676 8.123 1.00 33.72 48 LEU B O 1
ATOM 990 N N . MET B 1 43 ? 7.078 41.679 8.150 1.00 32.79 49 MET B N 1
ATOM 991 C CA . MET B 1 43 ? 6.727 42.533 9.276 1.00 34.25 49 MET B CA 1
ATOM 992 C C . MET B 1 43 ? 7.530 43.810 9.175 1.00 34.03 49 MET B C 1
ATOM 993 O O . MET B 1 43 ? 8.551 43.849 8.482 1.00 32.20 49 MET B O 1
ATOM 998 N N . SER B 1 44 ? 7.076 44.855 9.860 1.00 32.78 50 SER B N 1
ATOM 999 C CA . SER B 1 44 ? 7.781 46.132 9.830 1.00 32.32 50 SER B CA 1
ATOM 1000 C C . SER B 1 44 ? 9.138 45.969 10.497 1.00 30.74 50 SER B C 1
ATOM 1001 O O . SER B 1 44 ? 9.317 45.102 11.355 1.00 30.14 50 SER B O 1
ATOM 1004 N N . LEU B 1 45 ? 10.089 46.809 10.104 1.00 31.78 51 LEU B N 1
ATOM 1005 C CA . LEU B 1 45 ? 11.420 46.766 10.694 1.00 33.86 51 LEU B CA 1
ATOM 1006 C C . LEU B 1 45 ? 11.282 47.072 12.184 1.00 35.13 51 LEU B C 1
ATOM 1007 O O . LEU B 1 45 ? 11.942 46.464 13.026 1.00 34.93 51 LEU B O 1
ATOM 1012 N N . GLU B 1 46 ? 10.408 48.023 12.497 1.00 38.09 52 GLU B N 1
ATOM 1013 C CA . GLU B 1 46 ? 10.166 48.416 13.876 1.00 41.23 52 GLU B CA 1
ATOM 1014 C C . GLU B 1 46 ? 9.736 47.207 14.707 1.00 38.58 52 GLU B C 1
ATOM 1015 O O . GLU B 1 46 ? 10.285 46.960 15.783 1.00 37.13 52 GLU B O 1
ATOM 1021 N N . GLU B 1 47 ? 8.755 46.452 14.213 1.00 37.82 53 GLU B N 1
ATOM 1022 C CA . GLU B 1 47 ? 8.302 45.279 14.950 1.00 38.35 53 GLU B CA 1
ATOM 1023 C C . GLU B 1 47 ? 9.423 44.252 15.047 1.00 35.71 53 GLU B C 1
ATOM 1024 O O . GLU B 1 47 ? 9.578 43.579 16.062 1.00 37.05 53 GLU B O 1
ATOM 1030 N N . TYR B 1 48 ? 10.213 44.127 13.988 1.00 35.57 54 TYR B N 1
ATOM 1031 C CA . TYR B 1 48 ? 11.308 43.165 14.008 1.00 33.63 54 TYR B CA 1
ATOM 1032 C C . TYR B 1 48 ? 12.362 43.496 15.073 1.00 32.82 54 TYR B C 1
ATOM 1033 O O . TYR B 1 48 ? 12.826 42.607 15.784 1.00 31.20 54 TYR B O 1
ATOM 1042 N N . ASN B 1 49 ? 12.762 44.761 15.161 1.00 33.84 55 ASN B N 1
ATOM 1043 C CA . ASN B 1 49 ? 13.773 45.158 16.144 1.00 36.77 55 ASN B CA 1
ATOM 1044 C C . ASN B 1 49 ? 13.265 45.019 17.567 1.00 39.38 55 ASN B C 1
ATOM 1045 O O . ASN B 1 49 ? 13.991 44.559 18.455 1.00 40.89 55 ASN B O 1
ATOM 1050 N N . SER B 1 50 ? 12.017 45.424 17.776 1.00 38.41 56 SER B N 1
ATOM 1051 C CA . SER B 1 50 ? 11.390 45.334 19.085 1.00 39.99 56 SER B CA 1
ATOM 1052 C C . SER B 1 50 ? 11.438 43.883 19.541 1.00 40.85 56 SER B C 1
ATOM 1053 O O . SER B 1 50 ? 11.751 43.584 20.693 1.00 42.81 56 SER B O 1
ATOM 1056 N N . LEU B 1 51 ? 11.142 42.981 18.613 1.00 41.84 57 LEU B N 1
ATOM 1057 C CA . LEU B 1 51 ? 11.130 41.555 18.893 1.00 42.33 57 LEU B CA 1
ATOM 1058 C C . LEU B 1 51 ? 12.517 41.046 19.262 1.00 46.48 57 LEU B C 1
ATOM 1059 O O . LEU B 1 51 ? 12.663 40.218 20.168 1.00 46.60 57 LEU B O 1
ATOM 1064 N N . GLU B 1 52 ? 13.541 41.528 18.561 1.00 47.10 58 GLU B N 1
ATOM 1065 C CA . GLU B 1 52 ? 14.899 41.101 18.867 1.00 49.78 58 GLU B CA 1
ATOM 1066 C C . GLU B 1 52 ? 15.356 41.678 20.199 1.00 49.06 58 GLU B C 1
ATOM 1067 O O . GLU B 1 52 ? 16.015 40.994 20.969 1.00 49.76 58 GLU B O 1
ATOM 1073 N N . GLU B 1 53 ? 15.008 42.936 20.464 1.00 51.47 59 GLU B N 1
ATOM 1074 C CA . GLU B 1 53 ? 15.381 43.584 21.718 1.00 53.41 59 GLU B CA 1
ATOM 1075 C C . GLU B 1 53 ? 14.869 42.764 22.889 1.00 52.54 59 GLU B C 1
ATOM 1076 O O . GLU B 1 53 ? 15.546 42.627 23.906 1.00 52.36 59 GLU B O 1
ATOM 1082 N N . THR B 1 54 ? 13.658 42.236 22.748 1.00 51.60 60 THR B N 1
ATOM 1083 C CA . THR B 1 54 ? 13.061 41.425 23.798 1.00 51.83 60 THR B CA 1
ATOM 1084 C C . THR B 1 54 ? 13.819 40.113 23.957 1.00 55.14 60 THR B C 1
ATOM 1085 O O . THR B 1 54 ? 14.242 39.761 25.059 1.00 55.95 60 THR B O 1
ATOM 1089 N N . ALA B 1 55 ? 13.998 39.398 22.852 1.00 58.17 61 ALA B N 1
ATOM 1090 C CA . ALA B 1 55 ? 14.703 38.123 22.876 1.00 63.67 61 ALA B CA 1
ATOM 1091 C C . ALA B 1 55 ? 16.157 38.290 23.317 1.00 67.54 61 ALA B C 1
ATOM 1092 O O . ALA B 1 55 ? 16.856 37.309 23.565 1.00 67.56 61 ALA B O 1
ATOM 1094 N N . TYR B 1 56 ? 16.604 39.539 23.410 1.00 73.35 62 TYR B N 1
ATOM 1095 C CA . TYR B 1 56 ? 17.970 39.847 23.831 1.00 78.90 62 TYR B CA 1
ATOM 1096 C C . TYR B 1 56 ? 18.021 40.282 25.291 1.00 82.62 62 TYR B C 1
ATOM 1097 O O . TYR B 1 56 ? 19.096 40.591 25.807 1.00 82.80 62 TYR B O 1
ATOM 1106 N N . LEU B 1 57 ? 16.868 40.313 25.952 1.00 86.10 63 LEU B N 1
ATOM 1107 C CA . LEU B 1 57 ? 16.817 40.750 27.341 1.00 89.91 63 LEU B CA 1
ATOM 1108 C C . LEU B 1 57 ? 17.375 42.173 27.378 1.00 92.48 63 LEU B C 1
ATOM 1109 O O . LEU B 1 57 ? 18.365 42.444 28.057 1.00 93.05 63 LEU B O 1
ATOM 1114 N N . LEU B 1 58 ? 16.731 43.067 26.631 1.00 94.69 64 LEU B N 1
ATOM 1115 C CA . LEU B 1 58 ? 17.128 44.469 26.524 1.00 95.94 64 LEU B CA 1
ATOM 1116 C C . LEU B 1 58 ? 18.603 44.628 26.163 1.00 96.39 64 LEU B C 1
ATOM 1117 O O . LEU B 1 58 ? 18.874 45.102 25.039 1.00 96.98 64 LEU B O 1
ATOM 1122 N N . GLY C 1 1 ? -18.814 28.548 26.166 1.00 79.54 7 GLY C N 1
ATOM 1123 C CA . GLY C 1 1 ? -19.031 27.515 27.218 1.00 80.08 7 GLY C CA 1
ATOM 1124 C C . GLY C 1 1 ? -20.442 26.950 27.230 1.00 80.71 7 GLY C C 1
ATOM 1125 O O . GLY C 1 1 ? -20.655 25.823 26.777 1.00 81.99 7 GLY C O 1
ATOM 1126 N N . PRO C 1 2 ? -21.432 27.710 27.738 1.00 79.82 8 PRO C N 1
ATOM 1127 C CA . PRO C 1 2 ? -22.838 27.292 27.814 1.00 77.28 8 PRO C CA 1
ATOM 1128 C C . PRO C 1 2 ? -23.382 26.675 26.525 1.00 73.75 8 PRO C C 1
ATOM 1129 O O . PRO C 1 2 ? -23.717 27.387 25.575 1.00 74.59 8 PRO C O 1
ATOM 1133 N N . HIS C 1 3 ? -23.469 25.347 26.517 1.00 68.96 9 HIS C N 1
ATOM 1134 C CA . HIS C 1 3 ? -23.964 24.578 25.380 1.00 64.84 9 HIS C CA 1
ATOM 1135 C C . HIS C 1 3 ? -23.846 25.303 24.048 1.00 60.89 9 HIS C C 1
ATOM 1136 O O . HIS C 1 3 ? -24.856 25.594 23.408 1.00 60.84 9 HIS C O 1
ATOM 1143 N N . MET C 1 4 ? -22.627 25.604 23.620 1.00 55.87 10 MET C N 1
ATOM 1144 C CA . MET C 1 4 ? -22.481 26.285 22.346 1.00 52.81 10 MET C CA 1
ATOM 1145 C C . MET C 1 4 ? -23.031 25.365 21.262 1.00 50.11 10 MET C C 1
ATOM 1146 O O . MET C 1 4 ? -23.108 24.147 21.451 1.00 49.69 10 MET C O 1
ATOM 1151 N N . ARG C 1 5 ? -23.430 25.956 20.141 1.00 47.03 11 ARG C N 1
ATOM 1152 C CA . ARG C 1 5 ? -23.963 25.201 19.014 1.00 44.59 11 ARG C CA 1
ATOM 1153 C C . ARG C 1 5 ? -23.012 24.051 18.708 1.00 45.22 11 ARG C C 1
ATOM 1154 O O . ARG C 1 5 ? -21.792 24.209 18.792 1.00 43.33 11 ARG C O 1
ATOM 1162 N N . THR C 1 6 ? -23.569 22.897 18.357 1.00 44.91 12 THR C N 1
ATOM 1163 C CA . THR C 1 6 ? -22.761 21.721 18.072 1.00 47.03 12 THR C CA 1
ATOM 1164 C C . THR C 1 6 ? -23.063 21.051 16.739 1.00 46.76 12 THR C C 1
ATOM 1165 O O . THR C 1 6 ? -24.093 21.312 16.105 1.00 46.70 12 THR C O 1
ATOM 1169 N N . ILE C 1 7 ? -22.145 20.184 16.323 1.00 43.74 13 ILE C N 1
ATOM 1170 C CA . ILE C 1 7 ? -22.269 19.447 15.074 1.00 43.42 13 ILE C CA 1
ATOM 1171 C C . ILE C 1 7 ? -21.309 18.256 15.119 1.00 45.09 13 ILE C C 1
ATOM 1172 O O . ILE C 1 7 ? -20.244 18.334 15.737 1.00 45.18 13 ILE C O 1
ATOM 1177 N N . SER C 1 8 ? -21.688 17.154 14.478 1.00 44.21 14 SER C N 1
ATOM 1178 C CA . SER C 1 8 ? -20.851 15.959 14.473 1.00 46.09 14 SER C CA 1
ATOM 1179 C C . SER C 1 8 ? -19.708 16.086 13.475 1.00 44.48 14 SER C C 1
ATOM 1180 O O . SER C 1 8 ? -19.766 16.890 12.544 1.00 42.09 14 SER C O 1
ATOM 1183 N N . TYR C 1 9 ? -18.668 15.284 13.674 1.00 47.08 15 TYR C N 1
ATOM 1184 C CA . TYR C 1 9 ? -17.525 15.300 12.771 1.00 49.02 15 TYR C CA 1
ATOM 1185 C C . TYR C 1 9 ? -18.011 15.042 11.346 1.00 50.30 15 TYR C C 1
ATOM 1186 O O . TYR C 1 9 ? -17.633 15.742 10.403 1.00 49.40 15 TYR C O 1
ATOM 1195 N N . SER C 1 10 ? -18.873 14.040 11.207 1.00 52.00 16 SER C N 1
ATOM 1196 C CA . SER C 1 10 ? -19.416 13.650 9.911 1.00 53.90 16 SER C CA 1
ATOM 1197 C C . SER C 1 10 ? -20.121 14.781 9.183 1.00 54.07 16 SER C C 1
ATOM 1198 O O . SER C 1 10 ? -19.831 15.056 8.018 1.00 54.12 16 SER C O 1
ATOM 1201 N N . GLU C 1 11 ? -21.055 15.431 9.865 1.00 54.94 17 GLU C N 1
ATOM 1202 C CA . GLU C 1 11 ? -21.796 16.524 9.253 1.00 54.97 17 GLU C CA 1
ATOM 1203 C C . GLU C 1 11 ? -20.847 17.671 8.937 1.00 52.84 17 GLU C C 1
ATOM 1204 O O . GLU C 1 11 ? -20.928 18.284 7.869 1.00 51.98 17 GLU C O 1
ATOM 1210 N N . ALA C 1 12 ? -19.943 17.955 9.868 1.00 50.45 18 ALA C N 1
ATOM 1211 C CA . ALA C 1 12 ? -18.969 19.016 9.667 1.00 50.59 18 ALA C CA 1
ATOM 1212 C C . ALA C 1 12 ? -18.150 18.717 8.414 1.00 50.18 18 ALA C C 1
ATOM 1213 O O . ALA C 1 12 ? -18.027 19.564 7.529 1.00 50.03 18 ALA C O 1
ATOM 1215 N N . ARG C 1 13 ? -17.603 17.506 8.335 1.00 51.93 19 ARG C N 1
ATOM 1216 C CA . ARG C 1 13 ? -16.788 17.107 7.188 1.00 53.02 19 ARG C CA 1
ATOM 1217 C C . ARG C 1 13 ? -17.507 17.294 5.856 1.00 51.65 19 ARG C C 1
ATOM 1218 O O . ARG C 1 13 ? -16.960 17.865 4.909 1.00 49.27 19 ARG C O 1
ATOM 1226 N N . GLN C 1 14 ? -18.740 16.811 5.791 1.00 51.62 20 GLN C N 1
ATOM 1227 C CA . GLN C 1 14 ? -19.519 16.898 4.568 1.00 52.05 20 GLN C CA 1
ATOM 1228 C C . GLN C 1 14 ? -19.998 18.299 4.215 1.00 49.75 20 GLN C C 1
ATOM 1229 O O . GLN C 1 14 ? -20.215 18.593 3.044 1.00 51.25 20 GLN C O 1
ATOM 1235 N N . ASN C 1 15 ? -20.146 19.166 5.213 1.00 46.97 21 ASN C N 1
ATOM 1236 C CA . ASN C 1 15 ? -20.625 20.527 4.967 1.00 45.14 21 ASN C CA 1
ATOM 1237 C C . ASN C 1 15 ? -19.683 21.602 5.497 1.00 43.71 21 ASN C C 1
ATOM 1238 O O . ASN C 1 15 ? -20.120 22.692 5.869 1.00 41.52 21 ASN C O 1
ATOM 1243 N N . LEU C 1 16 ? -18.391 21.301 5.509 1.00 42.61 22 LEU C N 1
ATOM 1244 C CA . LEU C 1 16 ? -17.407 22.232 6.038 1.00 41.33 22 LEU C CA 1
ATOM 1245 C C . LEU C 1 16 ? -17.542 23.659 5.522 1.00 38.71 22 LEU C C 1
ATOM 1246 O O . LEU C 1 16 ? -17.547 24.604 6.307 1.00 39.26 22 LEU C O 1
ATOM 1251 N N . SER C 1 17 ? -17.636 23.803 4.206 1.00 39.54 23 SER C N 1
ATOM 1252 C CA . SER C 1 17 ? -17.753 25.110 3.580 1.00 40.31 23 SER C CA 1
ATOM 1253 C C . SER C 1 17 ? -18.910 25.905 4.163 1.00 40.11 23 SER C C 1
ATOM 1254 O O . SER C 1 17 ? -18.749 27.073 4.517 1.00 37.56 23 SER C O 1
ATOM 1257 N N . ALA C 1 18 ? -20.070 25.259 4.268 1.00 40.22 24 ALA C N 1
ATOM 1258 C CA . ALA C 1 18 ? -21.272 25.889 4.809 1.00 39.42 24 ALA C CA 1
ATOM 1259 C C . ALA C 1 18 ? -21.141 26.120 6.311 1.00 37.67 24 ALA C C 1
ATOM 1260 O O . ALA C 1 18 ? -21.656 27.103 6.847 1.00 35.46 24 ALA C O 1
ATOM 1262 N N . THR C 1 19 ? -20.454 25.209 6.990 1.00 35.87 25 THR C N 1
ATOM 1263 C CA . THR C 1 19 ? -20.258 25.328 8.431 1.00 35.57 25 THR C CA 1
ATOM 1264 C C . THR C 1 19 ? -19.368 26.540 8.742 1.00 35.57 25 THR C C 1
ATOM 1265 O O . THR C 1 19 ? -19.618 27.279 9.690 1.00 33.95 25 THR C O 1
ATOM 1269 N N . MET C 1 20 ? -18.328 26.730 7.938 1.00 35.33 26 MET C N 1
ATOM 1270 C CA . MET C 1 20 ? -17.421 27.862 8.109 1.00 34.10 26 MET C CA 1
ATOM 1271 C C . MET C 1 20 ? -18.147 29.169 7.761 1.00 36.29 26 MET C C 1
ATOM 1272 O O . MET C 1 20 ? -18.010 30.182 8.456 1.00 36.82 26 MET C O 1
ATOM 1277 N N . MET C 1 21 ? -18.909 29.145 6.675 1.00 38.48 27 MET C N 1
ATOM 1278 C CA . MET C 1 21 ? -19.659 30.322 6.238 1.00 42.53 27 MET C CA 1
ATOM 1279 C C . MET C 1 21 ? -20.606 30.767 7.354 1.00 39.09 27 MET C C 1
ATOM 1280 O O . MET C 1 21 ? -20.801 31.965 7.587 1.00 37.90 27 MET C O 1
ATOM 1285 N N . LYS C 1 22 ? -21.180 29.784 8.040 1.00 37.95 28 LYS C N 1
ATOM 1286 C CA . LYS C 1 22 ? -22.107 30.015 9.141 1.00 38.52 28 LYS C CA 1
ATOM 1287 C C . LYS C 1 22 ? -21.413 30.660 10.342 1.00 36.45 28 LYS C C 1
ATOM 1288 O O . LYS C 1 22 ? -21.924 31.614 10.932 1.00 36.26 28 LYS C O 1
ATOM 1294 N N . ALA C 1 23 ? -20.257 30.125 10.718 1.00 31.92 29 ALA C N 1
ATOM 1295 C CA . ALA C 1 23 ? -19.521 30.663 11.854 1.00 31.27 29 ALA C CA 1
ATOM 1296 C C . ALA C 1 23 ? -19.169 32.129 11.604 1.00 29.58 29 ALA C C 1
ATOM 1297 O O . ALA C 1 23 ? -19.230 32.957 12.512 1.00 30.55 29 ALA C O 1
ATOM 1299 N N . VAL C 1 24 ? -18.807 32.443 10.368 1.00 31.18 30 VAL C N 1
ATOM 1300 C CA . VAL C 1 24 ? -18.441 33.805 10.004 1.00 31.66 30 VAL C CA 1
ATOM 1301 C C . VAL C 1 24 ? -19.670 34.704 10.044 1.00 34.02 30 VAL C C 1
ATOM 1302 O O . VAL C 1 24 ? -19.645 35.788 10.633 1.00 32.89 30 VAL C O 1
ATOM 1306 N N . GLU C 1 25 ? -20.752 34.233 9.435 1.00 34.52 31 GLU C N 1
ATOM 1307 C CA . GLU C 1 25 ? -21.993 34.997 9.386 1.00 35.64 31 GLU C CA 1
ATOM 1308 C C . GLU C 1 25 ? -22.595 35.288 10.748 1.00 34.18 31 GLU C C 1
ATOM 1309 O O . GLU C 1 25 ? -22.901 36.439 11.057 1.00 33.08 31 GLU C O 1
ATOM 1315 N N . ASP C 1 26 ? -22.755 34.246 11.559 1.00 32.01 32 ASP C N 1
ATOM 1316 C CA . ASP C 1 26 ? -23.353 34.385 12.880 1.00 32.07 32 ASP C CA 1
ATOM 1317 C C . ASP C 1 26 ? -22.433 34.850 13.997 1.00 32.03 32 ASP C C 1
ATOM 1318 O O . ASP C 1 26 ? -22.912 35.158 15.083 1.00 31.08 32 ASP C O 1
ATOM 1323 N N . HIS C 1 27 ? -21.125 34.890 13.754 1.00 31.59 33 HIS C N 1
ATOM 1324 C CA . HIS C 1 27 ? -20.185 35.310 14.800 1.00 32.22 33 HIS C CA 1
ATOM 1325 C C . HIS C 1 27 ? -20.314 34.427 16.032 1.00 31.86 33 HIS C C 1
ATOM 1326 O O . HIS C 1 27 ? -20.118 34.877 17.158 1.00 35.53 33 HIS C O 1
ATOM 1333 N N . ALA C 1 28 ? -20.645 33.165 15.812 1.00 31.49 34 ALA C N 1
ATOM 1334 C CA . ALA C 1 28 ? -20.812 32.233 16.911 1.00 33.52 34 ALA C CA 1
ATOM 1335 C C . ALA C 1 28 ? -19.882 31.030 16.764 1.00 31.89 34 ALA C C 1
ATOM 1336 O O . ALA C 1 28 ? -19.656 30.537 15.662 1.00 31.89 34 ALA C O 1
ATOM 1338 N N . PRO C 1 29 ? -19.322 30.553 17.882 1.00 32.27 35 PRO C N 1
ATOM 1339 C CA . PRO C 1 29 ? -18.417 29.396 17.866 1.00 33.29 35 PRO C CA 1
ATOM 1340 C C . PRO C 1 29 ? -19.227 28.102 17.774 1.00 34.84 35 PRO C C 1
ATOM 1341 O O . PRO C 1 29 ? -20.315 28.007 18.342 1.00 35.64 35 PRO C O 1
ATOM 1345 N N . ILE C 1 30 ? -18.711 27.117 17.048 1.00 33.25 36 ILE C N 1
ATOM 1346 C CA . ILE C 1 30 ? -19.407 25.849 16.925 1.00 34.23 36 ILE C CA 1
ATOM 1347 C C . ILE C 1 30 ? -18.503 24.711 17.372 1.00 36.53 36 ILE C C 1
ATOM 1348 O O . ILE C 1 30 ? -17.323 24.636 16.991 1.00 34.07 36 ILE C O 1
ATOM 1353 N N . LEU C 1 31 ? -19.059 23.837 18.203 1.00 37.30 37 LEU C N 1
ATOM 1354 C CA . LEU C 1 31 ? -18.322 22.693 18.718 1.00 38.89 37 LEU C CA 1
ATOM 1355 C C . LEU C 1 31 ? -18.443 21.493 17.784 1.00 40.25 37 LEU C C 1
ATOM 1356 O O . LEU C 1 31 ? -19.544 21.018 17.510 1.00 37.98 37 LEU C O 1
ATOM 1361 N N . ILE C 1 32 ? -17.305 21.017 17.285 1.00 41.91 38 ILE C N 1
ATOM 1362 C CA . ILE C 1 32 ? -17.284 19.859 16.398 1.00 44.21 38 ILE C CA 1
ATOM 1363 C C . ILE C 1 32 ? -16.864 18.650 17.219 1.00 47.04 38 ILE C C 1
ATOM 1364 O O . ILE C 1 32 ? -15.699 18.519 17.602 1.00 45.81 38 ILE C O 1
ATOM 1369 N N . THR C 1 33 ? -17.827 17.776 17.490 1.00 50.24 39 THR C N 1
ATOM 1370 C CA . THR C 1 33 ? -17.589 16.574 18.274 1.00 53.97 39 THR C CA 1
ATOM 1371 C C . THR C 1 33 ? -17.176 15.403 17.387 1.00 57.74 39 THR C C 1
ATOM 1372 O O . THR C 1 33 ? -17.578 15.318 16.226 1.00 58.10 39 THR C O 1
ATOM 1376 N N . ARG C 1 34 ? -16.371 14.502 17.940 1.00 64.02 40 ARG C N 1
ATOM 1377 C CA . ARG C 1 34 ? -15.918 13.330 17.199 1.00 69.93 40 ARG C CA 1
ATOM 1378 C C . ARG C 1 34 ? -16.077 12.072 18.050 1.00 72.78 40 ARG C C 1
ATOM 1379 O O . ARG C 1 34 ? -15.810 12.086 19.252 1.00 72.46 40 ARG C O 1
ATOM 1387 N N . GLN C 1 35 ? -16.521 10.992 17.411 1.00 76.04 41 GLN C N 1
ATOM 1388 C CA . GLN C 1 35 ? -16.752 9.710 18.071 1.00 78.59 41 GLN C CA 1
ATOM 1389 C C . GLN C 1 35 ? -15.666 9.347 19.079 1.00 79.14 41 GLN C C 1
ATOM 1390 O O . GLN C 1 35 ? -15.953 9.111 20.254 1.00 79.37 41 GLN C O 1
ATOM 1396 N N . ASN C 1 36 ? -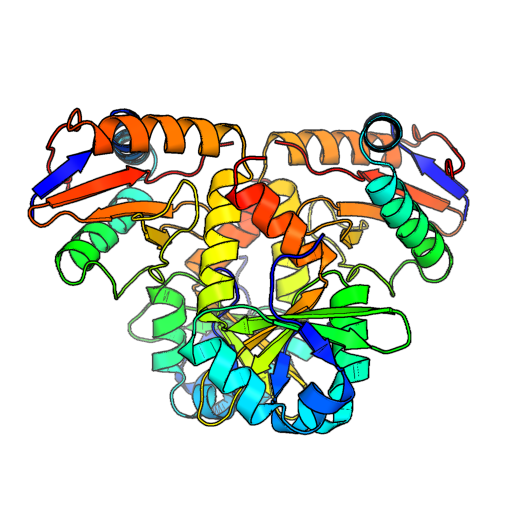14.421 9.299 18.616 1.00 79.30 42 ASN C N 1
ATOM 1397 C CA . ASN C 1 36 ? -13.298 8.958 19.481 1.00 79.36 42 ASN C CA 1
ATOM 1398 C C . ASN C 1 36 ? -12.197 10.005 19.384 1.00 77.92 42 ASN C C 1
ATOM 1399 O O . ASN C 1 36 ? -11.384 9.983 18.459 1.00 78.08 42 ASN C O 1
ATOM 1404 N N . GLY C 1 37 ? -12.176 10.921 20.345 1.00 75.84 43 GLY C N 1
ATOM 1405 C CA . GLY C 1 37 ? -11.170 11.966 20.347 1.00 73.41 43 GLY C CA 1
ATOM 1406 C C . GLY C 1 37 ? -11.674 13.225 21.020 1.00 71.05 43 GLY C C 1
ATOM 1407 O O . GLY C 1 37 ? -12.834 13.296 21.432 1.00 71.89 43 GLY C O 1
ATOM 1408 N N . GLU C 1 38 ? -10.805 14.222 21.139 1.00 67.56 44 GLU C N 1
ATOM 1409 C CA . GLU C 1 38 ? -11.180 15.478 21.769 1.00 63.93 44 GLU C CA 1
ATOM 1410 C C . GLU C 1 38 ? -11.959 16.376 20.817 1.00 58.10 44 GLU C C 1
ATOM 1411 O O . GLU C 1 38 ? -11.687 16.417 19.618 1.00 54.52 44 GLU C O 1
ATOM 1417 N N . ALA C 1 39 ? -12.938 17.087 21.359 1.00 53.65 45 ALA C N 1
ATOM 1418 C CA . ALA C 1 39 ? -13.751 17.987 20.553 1.00 50.12 45 ALA C CA 1
ATOM 1419 C C . ALA C 1 39 ? -12.959 19.257 20.242 1.00 46.93 45 ALA C C 1
ATOM 1420 O O . ALA C 1 39 ? -12.052 19.625 20.986 1.00 45.36 45 ALA C O 1
ATOM 1422 N N . CYS C 1 40 ? -13.300 19.912 19.136 1.00 43.57 46 CYS C N 1
ATOM 1423 C CA . CYS C 1 40 ? -12.639 21.151 18.735 1.00 41.35 46 CYS C CA 1
ATOM 1424 C C . CYS C 1 40 ? -13.678 22.237 18.492 1.00 41.07 46 CYS C C 1
ATOM 1425 O O . CYS C 1 40 ? -14.811 21.946 18.113 1.00 42.46 46 CYS C O 1
ATOM 1428 N N . VAL C 1 41 ? -13.287 23.487 18.718 1.00 37.79 47 VAL C N 1
ATOM 1429 C CA . VAL C 1 41 ? -14.179 24.616 18.501 1.00 33.10 47 VAL C CA 1
ATOM 1430 C C . VAL C 1 41 ? -13.733 25.305 17.227 1.00 33.41 47 VAL C C 1
ATOM 1431 O O . VAL C 1 41 ? -12.537 25.503 16.999 1.00 32.21 47 VAL C O 1
ATOM 1435 N N . LEU C 1 42 ? -14.703 25.620 16.381 1.00 29.82 48 LEU C N 1
ATOM 1436 C CA . LEU C 1 42 ? -14.454 26.311 15.135 1.00 28.75 48 LEU C CA 1
ATOM 1437 C C . LEU C 1 42 ? -15.129 27.669 15.270 1.00 31.86 48 LEU C C 1
ATOM 1438 O O . LEU C 1 42 ? -16.320 27.739 15.593 1.00 28.60 48 LEU C O 1
ATOM 1443 N N . MET C 1 43 ? -14.367 28.738 15.046 1.00 29.34 49 MET C N 1
ATOM 1444 C CA . MET C 1 43 ? -14.902 30.093 15.114 1.00 29.78 49 MET C CA 1
ATOM 1445 C C . MET C 1 43 ? -14.305 30.943 13.986 1.00 28.70 49 MET C C 1
ATOM 1446 O O . MET C 1 43 ? -13.297 30.569 13.377 1.00 28.22 49 MET C O 1
ATOM 1451 N N . SER C 1 44 ? -14.931 32.078 13.694 1.00 25.41 50 SER C N 1
ATOM 1452 C CA . SER C 1 44 ? -14.422 32.953 12.644 1.00 25.77 50 SER C CA 1
ATOM 1453 C C . SER C 1 44 ? -13.117 33.595 13.112 1.00 24.28 50 SER C C 1
ATOM 1454 O O . SER C 1 44 ? -12.877 33.722 14.314 1.00 24.30 50 SER C O 1
ATOM 1457 N N . LEU C 1 45 ? -12.283 33.991 12.158 1.00 25.70 51 LEU C N 1
ATOM 1458 C CA . LEU C 1 45 ? -11.013 34.647 12.478 1.00 28.61 51 LEU C CA 1
ATOM 1459 C C . LEU C 1 45 ? -11.285 35.889 13.315 1.00 29.46 51 LEU C C 1
ATOM 1460 O O . LEU C 1 45 ? -10.584 36.161 14.288 1.00 27.95 51 LEU C O 1
ATOM 1465 N N . GLU C 1 46 ? -12.318 36.636 12.924 1.00 29.71 52 GLU C N 1
ATOM 1466 C CA . GLU C 1 46 ? -12.694 37.868 13.612 1.00 28.09 52 GLU C CA 1
ATOM 1467 C C . GLU C 1 46 ? -13.059 37.628 15.081 1.00 28.39 52 GLU C C 1
ATOM 1468 O O . GLU C 1 46 ? -12.614 38.363 15.978 1.00 25.80 52 GLU C O 1
ATOM 1474 N N . GLU C 1 47 ? -13.863 36.599 15.331 1.00 27.98 53 GLU C N 1
ATOM 1475 C CA . GLU C 1 47 ? -14.251 36.268 16.695 1.00 28.71 53 GLU C CA 1
ATOM 1476 C C . GLU C 1 47 ? -13.021 35.794 17.476 1.00 28.15 53 GLU C C 1
ATOM 1477 O O . GLU C 1 47 ? -12.853 36.130 18.641 1.00 28.38 53 GLU C O 1
ATOM 1483 N N . TYR C 1 48 ? -12.169 35.007 16.830 1.00 27.99 54 TYR C N 1
ATOM 1484 C CA . TYR C 1 48 ? -10.955 34.530 17.492 1.00 26.68 54 TYR C CA 1
ATOM 1485 C C . TYR C 1 48 ? -10.086 35.726 17.903 1.00 25.02 54 TYR C C 1
ATOM 1486 O O . TYR C 1 48 ? -9.617 35.809 19.034 1.00 24.52 54 TYR C O 1
ATOM 1495 N N . ASN C 1 49 ? -9.881 36.652 16.975 1.00 26.41 55 ASN C N 1
ATOM 1496 C CA . ASN C 1 49 ? -9.048 37.817 17.254 1.00 28.72 55 ASN C CA 1
ATOM 1497 C C . ASN C 1 49 ? -9.540 38.634 18.442 1.00 28.27 55 ASN C C 1
ATOM 1498 O O . ASN C 1 49 ? -8.747 39.072 19.274 1.00 26.25 55 ASN C O 1
ATOM 1503 N N . SER C 1 50 ? -10.848 38.834 18.536 1.00 27.66 56 SER C N 1
ATOM 1504 C CA . SER C 1 50 ? -11.385 39.599 19.647 1.00 27.37 56 SER C CA 1
ATOM 1505 C C . SER C 1 50 ? -11.189 38.856 20.960 1.00 27.67 56 SER C C 1
ATOM 1506 O O . SER C 1 50 ? -10.832 39.457 21.968 1.00 26.57 56 SER C O 1
ATOM 1509 N N . LEU C 1 51 ? -11.424 37.547 20.947 1.00 28.33 57 LEU C N 1
ATOM 1510 C CA . LEU C 1 51 ? -11.279 36.737 22.147 1.00 29.23 57 LEU C CA 1
ATOM 1511 C C . LEU C 1 51 ? -9.826 36.661 22.618 1.00 29.33 57 LEU C C 1
ATOM 1512 O O . LEU C 1 51 ? -9.556 36.800 23.802 1.00 28.95 57 LEU C O 1
ATOM 1517 N N . GLU C 1 52 ? -8.901 36.427 21.691 1.00 28.95 58 GLU C N 1
ATOM 1518 C CA . GLU C 1 52 ? -7.475 36.337 22.031 1.00 30.46 58 GLU C CA 1
ATOM 1519 C C . GLU C 1 52 ? -6.958 37.668 22.594 1.00 29.36 58 GLU C C 1
ATOM 1520 O O . GLU C 1 52 ? -6.283 37.700 23.617 1.00 30.62 58 GLU C O 1
ATOM 1526 N N . GLU C 1 53 ? -7.291 38.768 21.930 1.00 27.79 59 GLU C N 1
ATOM 1527 C CA . GLU C 1 53 ? -6.859 40.084 22.387 1.00 27.92 59 GLU C CA 1
ATOM 1528 C C . GLU C 1 53 ? -7.402 40.394 23.792 1.00 29.08 59 GLU C C 1
ATOM 1529 O O . GLU C 1 53 ? -6.705 41.000 24.623 1.00 28.19 59 GLU C O 1
ATOM 1535 N N . THR C 1 54 ? -8.639 39.976 24.062 1.00 29.19 60 THR C N 1
ATOM 1536 C CA . THR C 1 54 ? -9.255 40.213 25.367 1.00 27.35 60 THR C CA 1
ATOM 1537 C C . THR C 1 54 ? -8.497 39.420 26.429 1.00 29.44 60 THR C C 1
ATOM 1538 O O . THR C 1 54 ? -8.127 39.950 27.487 1.00 24.42 60 THR C O 1
ATOM 1542 N N . ALA C 1 55 ? -8.277 38.140 26.143 1.00 29.12 61 ALA C N 1
ATOM 1543 C CA . ALA C 1 55 ? -7.549 37.272 27.061 1.00 30.76 61 ALA C CA 1
ATOM 1544 C C . ALA C 1 55 ? -6.126 37.814 27.275 1.00 30.38 61 ALA C C 1
ATOM 1545 O O . ALA C 1 55 ? -5.631 37.854 28.402 1.00 31.85 61 ALA C O 1
ATOM 1547 N N . TYR C 1 56 ? -5.478 38.237 26.192 1.00 30.00 62 TYR C N 1
ATOM 1548 C CA . TYR C 1 56 ? -4.119 38.787 26.282 1.00 30.05 62 TYR C CA 1
ATOM 1549 C C . TYR C 1 56 ? -4.014 39.923 27.295 1.00 30.00 62 TYR C C 1
ATOM 1550 O O . TYR C 1 56 ? -3.123 39.926 28.146 1.00 28.99 62 TYR C O 1
ATOM 1559 N N . LEU C 1 57 ? -4.923 40.889 27.193 1.00 30.82 63 LEU C N 1
ATOM 1560 C CA . LEU C 1 57 ? -4.934 42.046 28.086 1.00 31.46 63 LEU C CA 1
ATOM 1561 C C . LEU C 1 57 ? -5.145 41.710 29.550 1.00 32.28 63 LEU C C 1
ATOM 1562 O O . LEU C 1 57 ? -4.718 42.459 30.431 1.00 34.08 63 LEU C O 1
ATOM 1567 N N . LEU C 1 58 ? -5.811 40.593 29.812 1.00 32.12 64 LEU C N 1
ATOM 1568 C CA . LEU C 1 58 ? -6.087 40.189 31.184 1.00 32.67 64 LEU C CA 1
ATOM 1569 C C . LEU C 1 58 ? -5.161 39.077 31.657 1.00 33.15 64 LEU C C 1
ATOM 1570 O O . LEU C 1 58 ? -5.168 38.733 32.827 1.00 32.06 64 LEU C O 1
ATOM 1575 N N . ARG C 1 59 ? -4.361 38.526 30.750 1.00 31.63 65 ARG C N 1
ATOM 1576 C CA . ARG C 1 59 ? -3.452 37.441 31.102 1.00 35.02 65 ARG C CA 1
ATOM 1577 C C . ARG C 1 59 ? -2.425 37.850 32.172 1.00 35.05 65 ARG C C 1
ATOM 1578 O O . ARG C 1 59 ? -2.138 37.086 33.094 1.00 33.92 65 ARG C O 1
ATOM 1586 N N . SER C 1 60 ? -1.877 39.055 32.063 1.00 36.43 66 SER C N 1
ATOM 1587 C CA . SER C 1 60 ? -0.9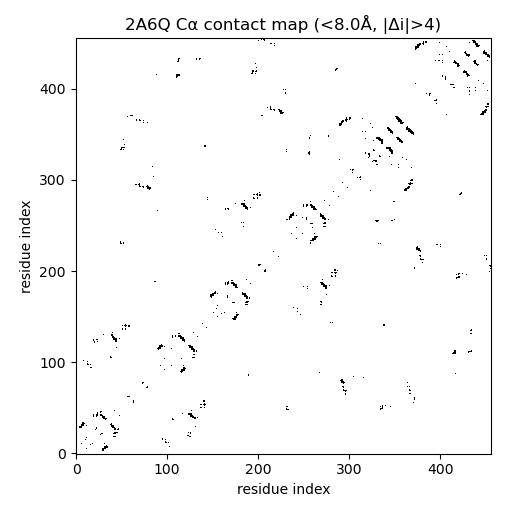15 39.534 33.055 1.00 36.96 66 SER C CA 1
ATOM 1588 C C . SER C 1 60 ? -1.693 40.123 34.234 1.00 37.69 66 SER C C 1
ATOM 1589 O O . SER C 1 60 ? -2.354 41.148 34.093 1.00 37.77 66 SER C O 1
ATOM 1592 N N . PRO C 1 61 ? -1.622 39.480 35.415 1.00 39.13 67 PRO C N 1
ATOM 1593 C CA . PRO C 1 61 ? -2.328 39.947 36.616 1.00 38.85 67 PRO C CA 1
ATOM 1594 C C . PRO C 1 61 ? -2.202 41.450 36.870 1.00 39.11 67 PRO C C 1
ATOM 1595 O O . PRO C 1 61 ? -3.196 42.131 37.123 1.00 39.40 67 PRO C O 1
ATOM 1599 N N . ALA C 1 62 ? -0.978 41.964 36.792 1.00 37.44 68 ALA C N 1
ATOM 1600 C CA . ALA C 1 62 ? -0.732 43.387 37.003 1.00 34.89 68 ALA C CA 1
ATOM 1601 C C . ALA C 1 62 ? -1.449 44.238 35.956 1.00 33.53 68 ALA C C 1
ATOM 1602 O O . ALA C 1 62 ? -1.986 45.304 36.268 1.00 30.84 68 ALA C O 1
ATOM 1604 N N . ASN C 1 63 ? -1.464 43.773 34.710 1.00 31.65 69 ASN C N 1
ATOM 1605 C CA . ASN C 1 63 ? -2.124 44.540 33.671 1.00 29.59 69 ASN C CA 1
ATOM 1606 C C . ASN C 1 63 ? -3.639 44.535 33.852 1.00 29.66 69 ASN C C 1
ATOM 1607 O O . ASN C 1 63 ? -4.288 45.569 33.697 1.00 30.55 69 ASN C O 1
ATOM 1612 N N . ALA C 1 64 ? -4.197 43.374 34.177 1.00 29.08 70 ALA C N 1
ATOM 1613 C CA . ALA C 1 64 ? -5.643 43.258 34.371 1.00 33.45 70 ALA C CA 1
ATOM 1614 C C . ALA C 1 64 ? -6.076 44.202 35.489 1.00 34.98 70 ALA C C 1
ATOM 1615 O O . ALA C 1 64 ? -7.096 44.893 35.388 1.00 34.80 70 ALA C O 1
ATOM 1617 N N . ARG C 1 65 ? -5.275 44.235 36.549 1.00 37.51 71 ARG C N 1
ATOM 1618 C CA . ARG C 1 65 ? -5.547 45.079 37.704 1.00 39.25 71 ARG C CA 1
ATOM 1619 C C . ARG C 1 65 ? -5.636 46.552 37.303 1.00 39.11 71 ARG C C 1
ATOM 1620 O O . ARG C 1 65 ? -6.633 47.216 37.597 1.00 39.36 71 ARG C O 1
ATOM 1628 N N . ARG C 1 66 ? -4.598 47.062 36.637 1.00 36.87 72 ARG C N 1
ATOM 1629 C CA . ARG C 1 66 ? -4.584 48.463 36.208 1.00 36.92 72 ARG C CA 1
ATOM 1630 C C . ARG C 1 66 ? -5.688 48.774 35.216 1.00 36.39 72 ARG C C 1
ATOM 1631 O O . ARG C 1 66 ? -6.319 49.832 35.282 1.00 37.08 72 ARG C O 1
ATOM 1639 N N . LEU C 1 67 ? -5.905 47.855 34.283 1.00 35.15 73 LEU C N 1
ATOM 1640 C CA . LEU C 1 67 ? -6.906 48.058 33.258 1.00 35.28 73 LEU C CA 1
ATOM 1641 C C . LEU C 1 67 ? -8.296 48.163 33.872 1.00 35.16 73 LEU C C 1
ATOM 1642 O O . LEU C 1 67 ? -9.086 49.030 33.490 1.00 35.86 73 LEU C O 1
ATOM 1647 N N . MET C 1 68 ? -8.591 47.296 34.831 1.00 35.71 74 MET C N 1
ATOM 1648 C CA . MET C 1 68 ? -9.896 47.324 35.479 1.00 38.67 74 MET C CA 1
ATOM 1649 C C . MET C 1 68 ? -10.050 48.587 36.335 1.00 37.62 74 MET C C 1
ATOM 1650 O O . MET C 1 68 ? -11.095 49.245 36.304 1.00 37.15 74 MET C O 1
ATOM 1655 N N . ASP C 1 69 ? -9.012 48.941 37.088 1.00 36.81 75 ASP C N 1
ATOM 1656 C CA . ASP C 1 69 ? -9.086 50.151 37.900 1.00 37.11 75 ASP C CA 1
ATOM 1657 C C . ASP C 1 69 ? -9.279 51.350 36.986 1.00 36.34 75 ASP C C 1
ATOM 1658 O O . ASP C 1 69 ? -10.065 52.254 37.282 1.00 36.61 75 ASP C O 1
ATOM 1663 N N . SER C 1 70 ? -8.565 51.348 35.865 1.00 33.81 76 SER C N 1
ATOM 1664 C CA . SER C 1 70 ? -8.654 52.443 34.906 1.00 32.88 76 SER C CA 1
ATOM 1665 C C . SER C 1 70 ? -10.055 52.560 34.313 1.00 33.35 76 SER C C 1
ATOM 1666 O O . SER C 1 70 ? -10.623 53.652 34.224 1.00 32.50 76 SER C O 1
ATOM 1669 N N . ILE C 1 71 ? -10.605 51.428 33.896 1.00 35.90 77 ILE C N 1
ATOM 1670 C CA . ILE C 1 71 ? -11.931 51.406 33.306 1.00 37.64 77 ILE C CA 1
ATOM 1671 C C . ILE C 1 71 ? -12.995 51.881 34.301 1.00 38.38 77 ILE C C 1
ATOM 1672 O O . ILE C 1 71 ? -13.882 52.655 33.938 1.00 37.94 77 ILE C O 1
ATOM 1677 N N . ASP C 1 72 ? -12.894 51.442 35.553 1.00 39.70 78 ASP C N 1
ATOM 1678 C CA . ASP C 1 72 ? -13.862 51.852 36.572 1.00 42.42 78 ASP C CA 1
ATOM 1679 C C . ASP C 1 72 ? -13.837 53.362 36.807 1.00 43.12 78 ASP C C 1
ATOM 1680 O O . ASP C 1 72 ? -14.876 53.973 37.055 1.00 42.86 78 ASP C O 1
ATOM 1685 N N . SER C 1 73 ? -12.652 53.963 36.741 1.00 41.97 79 SER C N 1
ATOM 1686 C CA . SER C 1 73 ? -12.534 55.401 36.940 1.00 42.53 79 SER C CA 1
ATOM 1687 C C . SER C 1 73 ? -13.167 56.143 35.776 1.00 40.61 79 SER C C 1
ATOM 1688 O O . SER C 1 73 ? -13.837 57.159 35.964 1.00 41.10 79 SER C O 1
ATOM 1691 N N . LEU C 1 74 ? -12.937 55.637 34.571 1.00 38.48 80 LEU C N 1
ATOM 1692 C CA . LEU C 1 74 ? -13.479 56.253 33.371 1.00 41.13 80 LEU C CA 1
ATOM 1693 C C . LEU C 1 74 ? -15.002 56.183 33.377 1.00 43.25 80 LEU C C 1
ATOM 1694 O O . LEU C 1 74 ? -15.670 57.173 33.085 1.00 45.74 80 LEU C O 1
ATOM 1699 N N . LYS C 1 75 ? -15.543 55.016 33.716 1.00 45.32 81 LYS C N 1
ATOM 1700 C CA . LYS C 1 75 ? -16.991 54.831 33.772 1.00 50.67 81 LYS C CA 1
ATOM 1701 C C . LYS C 1 75 ? -17.597 55.676 34.893 1.00 52.69 81 LYS C C 1
ATOM 1702 O O . LYS C 1 75 ? -18.736 56.128 34.790 1.00 53.51 81 LYS C O 1
ATOM 1708 N N . SER C 1 76 ? -16.827 55.889 35.956 1.00 54.02 82 SER C N 1
ATOM 1709 C CA . SER C 1 76 ? -17.278 56.693 37.087 1.00 56.26 82 SER C CA 1
ATOM 1710 C C . SER C 1 76 ? -17.202 58.179 36.759 1.00 58.60 82 SER C C 1
ATOM 1711 O O . SER C 1 76 ? -17.580 59.021 37.573 1.00 60.09 82 SER C O 1
ATOM 1714 N N . GLY C 1 77 ? -16.706 58.496 35.566 1.00 59.08 83 GLY C N 1
ATOM 1715 C CA . GLY C 1 77 ? -16.598 59.883 35.152 1.00 59.64 83 GLY C CA 1
ATOM 1716 C C . GLY C 1 77 ? -15.489 60.644 35.852 1.00 60.47 83 GLY C C 1
ATOM 1717 O O . GLY C 1 77 ? -15.561 61.864 36.002 1.00 59.66 83 GLY C O 1
ATOM 1718 N N . LYS C 1 78 ? -14.455 59.925 36.276 1.00 60.78 84 LYS C N 1
ATOM 1719 C CA . LYS C 1 78 ? -13.329 60.543 36.961 1.00 60.45 84 LYS C CA 1
ATOM 1720 C C . LYS C 1 78 ? -12.181 60.847 36.005 1.00 59.57 84 LYS C C 1
ATOM 1721 O O . LYS C 1 78 ? -11.133 61.328 36.426 1.00 60.53 84 LYS C O 1
ATOM 1727 N N . GLY C 1 79 ? -12.376 60.565 34.722 1.00 57.22 85 GLY C N 1
ATOM 1728 C CA . GLY C 1 79 ? -11.329 60.829 33.753 1.00 55.38 85 GLY C CA 1
ATOM 1729 C C . GLY C 1 79 ? -11.025 62.311 33.645 1.00 54.99 85 GLY C C 1
ATOM 1730 O O . GLY C 1 79 ? -11.857 63.147 34.003 1.00 55.32 85 GLY C O 1
ATOM 1731 N N . THR C 1 80 ? -9.837 62.642 33.149 1.00 52.57 86 THR C N 1
ATOM 1732 C CA . THR C 1 80 ? -9.434 64.038 32.992 1.00 51.40 86 THR C CA 1
ATOM 1733 C C . THR C 1 80 ? -9.104 64.368 31.541 1.00 50.54 86 THR C C 1
ATOM 1734 O O . THR C 1 80 ? -8.367 63.630 30.879 1.00 49.53 86 THR C O 1
ATOM 1738 N N . GLU C 1 81 ? -9.643 65.479 31.047 1.00 47.54 87 GLU C N 1
ATOM 1739 C CA . GLU C 1 81 ? -9.380 65.882 29.676 1.00 46.30 87 GLU C CA 1
ATOM 1740 C C . GLU C 1 81 ? -7.952 66.397 29.574 1.00 46.26 87 GLU C C 1
ATOM 1741 O O . GLU C 1 81 ? -7.546 67.281 30.329 1.00 45.06 87 GLU C O 1
ATOM 1747 N N . LYS C 1 82 ? -7.195 65.834 28.638 1.00 46.30 88 LYS C N 1
ATOM 1748 C CA . LYS C 1 82 ? -5.805 66.214 28.423 1.00 46.91 88 LYS C CA 1
ATOM 1749 C C . LYS C 1 82 ? -5.466 66.104 26.947 1.00 47.89 88 LYS C C 1
ATOM 1750 O O . LYS C 1 82 ? -5.845 65.138 26.288 1.00 47.70 88 LYS C O 1
ATOM 1756 N N . ASP C 1 83 ? -4.756 67.096 26.425 1.00 47.71 89 ASP C N 1
ATOM 1757 C CA . ASP C 1 83 ? -4.375 67.075 25.024 1.00 50.70 89 ASP C CA 1
ATOM 1758 C C . ASP C 1 83 ? -3.098 66.253 24.899 1.00 50.17 89 ASP C C 1
ATOM 1759 O O . ASP C 1 83 ? -2.371 66.080 25.875 1.00 48.53 89 ASP C O 1
ATOM 1764 N N . ILE C 1 84 ? -2.830 65.731 23.709 1.00 49.42 90 ILE C N 1
ATOM 1765 C CA . ILE C 1 84 ? -1.622 64.944 23.523 1.00 49.84 90 ILE C CA 1
ATOM 1766 C C . ILE C 1 84 ? -0.417 65.871 23.614 1.00 48.53 90 ILE C C 1
ATOM 1767 O O . ILE C 1 84 ? -0.535 67.082 23.435 1.00 46.83 90 ILE C O 1
ATOM 1772 N N . ILE C 1 85 ? 0.738 65.291 23.904 1.00 48.05 91 ILE C N 1
ATOM 1773 C CA . ILE C 1 85 ? 1.970 66.056 23.995 1.00 49.08 91 ILE C CA 1
ATOM 1774 C C . ILE C 1 85 ? 2.833 65.611 22.824 1.00 52.08 91 ILE C C 1
ATOM 1775 O O . ILE C 1 85 ? 3.389 64.513 22.825 1.00 49.89 91 ILE C O 1
ATOM 1780 N N . GLU C 1 86 ? 2.915 66.466 21.811 1.00 56.03 92 GLU C N 1
ATOM 1781 C CA . GLU C 1 86 ? 3.691 66.167 20.621 1.00 60.65 92 GLU C CA 1
ATOM 1782 C C . GLU C 1 86 ? 5.176 66.233 20.960 1.00 62.93 92 GLU C C 1
ATOM 1783 O O . GLU C 1 86 ? 5.862 65.200 20.805 1.00 63.55 92 GLU C O 1
ATOM 1790 N N . GLY D 1 1 ? 5.540 27.955 16.808 1.00 90.63 7 GLY D N 1
ATOM 1791 C CA . GLY D 1 1 ? 4.604 28.856 17.542 1.00 90.07 7 GLY D CA 1
ATOM 1792 C C . GLY D 1 1 ? 5.202 30.225 17.803 1.00 89.85 7 GLY D C 1
ATOM 1793 O O . GLY D 1 1 ? 6.417 30.396 17.707 1.00 90.35 7 GLY D O 1
ATOM 1794 N N . PRO D 1 2 ? 4.378 31.226 18.147 1.00 89.13 8 PRO D N 1
ATOM 1795 C CA . PRO D 1 2 ? 2.921 31.138 18.308 1.00 87.32 8 PRO D CA 1
ATOM 1796 C C . PRO D 1 2 ? 2.106 31.217 17.013 1.00 84.45 8 PRO D C 1
ATOM 1797 O O . PRO D 1 2 ? 1.010 30.655 16.940 1.00 84.88 8 PRO D O 1
ATOM 1801 N N . HIS D 1 3 ? 2.633 31.906 16.001 1.00 81.01 9 HIS D N 1
ATOM 1802 C CA . HIS D 1 3 ? 1.913 32.060 14.736 1.00 76.85 9 HIS D CA 1
ATOM 1803 C C . HIS D 1 3 ? 1.191 30.790 14.302 1.00 72.77 9 HIS D C 1
ATOM 1804 O O . HIS D 1 3 ? 1.821 29.773 14.003 1.00 73.22 9 HIS D O 1
ATOM 1811 N N . MET D 1 4 ? -0.136 30.869 14.261 1.00 66.06 10 MET D N 1
ATOM 1812 C CA . MET D 1 4 ? -0.984 29.739 13.893 1.00 59.81 10 MET D CA 1
ATOM 1813 C C . MET D 1 4 ? -0.586 28.952 12.660 1.00 55.07 10 MET D C 1
ATOM 1814 O O . MET D 1 4 ? -0.258 29.524 11.620 1.00 53.44 10 MET D O 1
ATOM 1819 N N . ARG D 1 5 ? -0.634 27.629 12.785 1.00 51.64 11 ARG D N 1
ATOM 1820 C CA . ARG D 1 5 ? -0.359 26.764 11.654 1.00 50.89 11 ARG D CA 1
ATOM 1821 C C . ARG D 1 5 ? -1.485 27.167 10.699 1.00 47.87 11 ARG D C 1
ATOM 1822 O O . ARG D 1 5 ? -2.644 27.274 11.107 1.00 45.35 11 ARG D O 1
ATOM 1830 N N . THR D 1 6 ? -1.150 27.422 9.444 1.00 44.77 12 THR D N 1
ATOM 1831 C CA . THR D 1 6 ? -2.162 27.842 8.484 1.00 43.88 12 THR D CA 1
ATOM 1832 C C . THR D 1 6 ? -2.336 26.810 7.384 1.00 44.20 12 THR D C 1
ATOM 1833 O O . THR D 1 6 ? -1.354 26.297 6.842 1.00 43.59 12 THR D O 1
ATOM 1837 N N . ILE D 1 7 ? -3.590 26.501 7.066 1.00 41.65 13 ILE D N 1
ATOM 1838 C CA . ILE D 1 7 ? -3.892 25.538 6.011 1.00 41.15 13 ILE D CA 1
ATOM 1839 C C . ILE D 1 7 ? -5.072 26.042 5.196 1.00 40.54 13 ILE D C 1
ATOM 1840 O O . ILE D 1 7 ? -5.885 26.827 5.685 1.00 39.18 13 ILE D O 1
ATOM 1845 N N . SER D 1 8 ? -5.162 25.578 3.956 1.00 39.26 14 SER D N 1
ATOM 1846 C CA . SER D 1 8 ? -6.237 25.987 3.072 1.00 38.53 14 SER D CA 1
ATOM 1847 C C . SER D 1 8 ? -7.493 25.178 3.342 1.00 36.35 14 SER D C 1
ATOM 1848 O O . SER D 1 8 ? -7.450 24.110 3.953 1.00 33.42 14 SER D O 1
ATOM 1851 N N . TYR D 1 9 ? -8.618 25.710 2.891 1.00 37.19 15 TYR D N 1
ATOM 1852 C CA . TYR D 1 9 ? -9.890 25.028 3.039 1.00 36.44 15 TYR D CA 1
ATOM 1853 C C . TYR D 1 9 ? -9.795 23.617 2.442 1.00 35.33 15 TYR D C 1
ATOM 1854 O O . TYR D 1 9 ? -10.243 22.644 3.041 1.00 35.89 15 TYR D O 1
ATOM 1863 N N . SER D 1 10 ? -9.214 23.524 1.254 1.00 36.75 16 SER D N 1
ATOM 1864 C CA . SER D 1 10 ? -9.091 22.247 0.554 1.00 40.01 16 SER D CA 1
ATOM 1865 C C . SER D 1 10 ? -8.410 21.159 1.374 1.00 40.34 16 SER D C 1
ATOM 1866 O O . SER D 1 10 ? -8.820 19.995 1.342 1.00 37.09 16 SER D O 1
ATOM 1869 N N . GLU D 1 11 ? -7.374 21.537 2.112 1.00 41.17 17 GLU D N 1
ATOM 1870 C CA . GLU D 1 11 ? -6.653 20.585 2.945 1.00 41.64 17 GLU D CA 1
ATOM 1871 C C . GLU D 1 11 ? -7.569 20.173 4.095 1.00 38.88 17 GLU D C 1
ATOM 1872 O O . GLU D 1 11 ? -7.726 18.989 4.386 1.00 36.51 17 GLU D O 1
ATOM 1878 N N . ALA D 1 12 ? -8.180 21.160 4.743 1.00 34.79 18 ALA D N 1
ATOM 1879 C CA . ALA D 1 12 ? -9.076 20.896 5.861 1.00 35.00 18 ALA D CA 1
ATOM 1880 C C . ALA D 1 12 ? -10.238 20.015 5.427 1.00 35.78 18 ALA D C 1
ATOM 1881 O O . ALA D 1 12 ? -10.634 19.107 6.147 1.00 36.43 18 ALA D O 1
ATOM 1883 N N . ARG D 1 13 ? -10.787 20.299 4.252 1.00 36.59 19 ARG D N 1
ATOM 1884 C CA . ARG D 1 13 ? -11.912 19.533 3.728 1.00 40.88 19 ARG D CA 1
ATOM 1885 C C . ARG D 1 13 ? -11.517 18.098 3.383 1.00 43.08 19 ARG D C 1
ATOM 1886 O O . ARG D 1 13 ? -12.289 17.165 3.597 1.00 43.46 19 ARG D O 1
ATOM 1894 N N . GLN D 1 14 ? -10.312 17.927 2.850 1.00 45.70 20 GLN D N 1
ATOM 1895 C CA . GLN D 1 14 ? -9.830 16.606 2.461 1.00 48.80 20 GLN D CA 1
ATOM 1896 C C . GLN D 1 14 ? -9.558 15.691 3.660 1.00 49.73 20 GLN D C 1
ATOM 1897 O O . GLN D 1 14 ? -9.752 14.480 3.577 1.00 49.43 20 GLN D O 1
ATOM 1903 N N . ASN D 1 15 ? -9.121 16.262 4.778 1.00 50.76 21 ASN D N 1
ATOM 1904 C CA . ASN D 1 15 ? -8.848 15.459 5.972 1.00 52.22 21 ASN D CA 1
ATOM 1905 C C . ASN D 1 15 ? -9.063 16.259 7.257 1.00 49.24 21 ASN D C 1
ATOM 1906 O O . ASN D 1 15 ? -8.113 16.636 7.950 1.00 48.14 21 ASN D O 1
ATOM 1911 N N . LEU D 1 16 ? -10.334 16.499 7.565 1.00 46.23 22 LEU D N 1
ATOM 1912 C CA . LEU D 1 16 ? -10.726 17.260 8.741 1.00 45.43 22 LEU D CA 1
ATOM 1913 C C . LEU D 1 16 ? -10.265 16.625 10.050 1.00 43.93 22 LEU D C 1
ATOM 1914 O O . LEU D 1 16 ? -9.869 17.333 10.978 1.00 42.43 22 LEU D O 1
ATOM 1919 N N . SER D 1 17 ? -10.311 15.297 10.125 1.00 42.58 23 SER D N 1
ATOM 1920 C CA . SER D 1 17 ? -9.911 14.593 11.342 1.00 43.41 23 SER D CA 1
ATOM 1921 C C . SER D 1 17 ? -8.442 14.823 11.667 1.00 41.15 23 SER D C 1
ATOM 1922 O O . SER D 1 17 ? -8.076 15.011 12.823 1.00 41.57 23 SER D O 1
ATOM 1925 N N . ALA D 1 18 ? -7.602 14.801 10.642 1.00 41.14 24 ALA D N 1
ATOM 1926 C CA . ALA D 1 18 ? -6.175 15.017 10.829 1.00 41.28 24 ALA D CA 1
ATOM 1927 C C . ALA D 1 18 ? -5.950 16.448 11.317 1.00 41.87 24 ALA D C 1
ATOM 1928 O O . ALA D 1 18 ? -5.116 16.700 12.190 1.00 42.34 24 ALA D O 1
ATOM 1930 N N . THR D 1 19 ? -6.710 17.383 10.753 1.00 40.35 25 THR D N 1
ATOM 1931 C CA . THR D 1 19 ? -6.602 18.785 11.134 1.00 37.47 25 THR D CA 1
ATOM 1932 C C . THR D 1 19 ? -6.958 18.972 12.615 1.00 35.21 25 THR D C 1
ATOM 1933 O O . THR D 1 19 ? -6.237 19.640 13.357 1.00 34.73 25 THR D O 1
ATOM 1937 N N . MET D 1 20 ? -8.065 18.375 13.044 1.00 35.51 26 MET D N 1
ATOM 1938 C CA . MET D 1 20 ? -8.488 18.471 14.435 1.00 36.38 26 MET D CA 1
ATOM 1939 C C . MET D 1 20 ? -7.397 17.866 15.316 1.00 39.78 26 MET D C 1
ATOM 1940 O O . MET D 1 20 ? -7.080 18.389 16.384 1.00 37.74 26 MET D O 1
ATOM 1945 N N . MET D 1 21 ? -6.835 16.756 14.848 1.00 42.69 27 MET D N 1
ATOM 1946 C CA . MET D 1 21 ? -5.766 16.055 15.548 1.00 47.26 27 MET D CA 1
ATOM 1947 C C . MET D 1 21 ? -4.590 16.996 15.824 1.00 45.41 27 MET D C 1
ATOM 1948 O O . MET D 1 21 ? -4.114 17.091 16.954 1.00 43.43 27 MET D O 1
ATOM 1953 N N . LYS D 1 22 ? -4.132 17.689 14.783 1.00 46.89 28 LYS D N 1
ATOM 1954 C CA . LYS D 1 22 ? -3.012 18.623 14.896 1.00 48.14 28 LYS D CA 1
ATOM 1955 C C . LYS D 1 22 ? -3.279 19.685 15.959 1.00 47.59 28 LYS D C 1
ATOM 1956 O O . LYS D 1 22 ? -2.447 19.932 16.837 1.00 45.98 28 LYS D O 1
ATOM 1962 N N . ALA D 1 23 ? -4.447 20.317 15.865 1.00 46.63 29 ALA D N 1
ATOM 1963 C CA . ALA D 1 23 ? -4.841 21.372 16.791 1.00 45.46 29 ALA D CA 1
ATOM 1964 C C . ALA D 1 23 ? -4.726 20.926 18.238 1.00 45.43 29 ALA D C 1
ATOM 1965 O O . ALA D 1 23 ? -4.231 21.664 19.094 1.00 45.50 29 ALA D O 1
ATOM 1967 N N . VAL D 1 24 ? -5.195 19.716 18.509 1.00 45.89 30 VAL D N 1
ATOM 1968 C CA . VAL D 1 24 ? -5.156 19.173 19.856 1.00 48.97 30 VAL D CA 1
ATOM 1969 C C . VAL D 1 24 ? -3.732 18.794 20.250 1.00 51.16 30 VAL D C 1
ATOM 1970 O O . VAL D 1 24 ? -3.298 19.059 21.371 1.00 51.05 30 VAL D O 1
ATOM 1974 N N . GLU D 1 25 ? -3.005 18.199 19.310 1.00 52.95 31 GLU D N 1
ATOM 1975 C CA . GLU D 1 25 ? -1.636 17.756 19.550 1.00 55.03 31 GLU D CA 1
ATOM 1976 C C . GLU D 1 25 ? -0.707 18.845 20.076 1.00 55.28 31 GLU D C 1
ATOM 1977 O O . GLU D 1 25 ? -0.201 18.746 21.196 1.00 55.29 31 GLU D O 1
ATOM 1983 N N . ASP D 1 26 ? -0.472 19.882 19.278 1.00 53.45 32 ASP D N 1
ATOM 1984 C CA . ASP D 1 26 ? 0.417 20.945 19.718 1.00 52.66 32 ASP D CA 1
ATOM 1985 C C . ASP D 1 26 ? -0.270 22.047 20.520 1.00 49.11 32 ASP D C 1
ATOM 1986 O O . ASP D 1 26 ? 0.327 23.088 20.803 1.00 46.91 32 ASP D O 1
ATOM 1991 N N . HIS D 1 27 ? -1.521 21.795 20.896 1.00 47.03 33 HIS D N 1
ATOM 1992 C CA . HIS D 1 27 ? -2.309 22.729 21.694 1.00 46.08 33 HIS D CA 1
ATOM 1993 C C . HIS D 1 27 ? -2.243 24.163 21.180 1.00 44.03 33 HIS D C 1
ATOM 1994 O O . HIS D 1 27 ? -2.030 25.097 21.951 1.00 44.80 33 HIS D O 1
ATOM 2001 N N . ALA D 1 28 ? -2.415 24.330 19.872 1.00 40.85 34 ALA D N 1
ATOM 2002 C CA . ALA D 1 28 ? -2.397 25.649 19.255 1.00 39.37 34 ALA D CA 1
ATOM 2003 C C . ALA D 1 28 ? -3.462 25.655 18.169 1.00 38.83 34 ALA D C 1
ATOM 2004 O O . ALA D 1 28 ? -3.672 24.648 17.488 1.00 37.28 34 ALA D O 1
ATOM 2006 N N . PRO D 1 29 ? -4.148 26.790 17.988 1.00 38.32 35 PRO D N 1
ATOM 2007 C CA . PRO D 1 29 ? -5.196 26.882 16.968 1.00 36.38 35 PRO D CA 1
ATOM 2008 C C . PRO D 1 29 ? -4.671 26.860 15.535 1.00 35.70 35 PRO D C 1
ATOM 2009 O O . PRO D 1 29 ? -3.527 27.237 15.267 1.00 36.69 35 PRO D O 1
ATOM 2013 N N . ILE D 1 30 ? -5.517 26.399 14.620 1.00 30.51 36 ILE D N 1
ATOM 2014 C CA . ILE D 1 30 ? -5.173 26.316 13.210 1.00 29.84 36 ILE D CA 1
ATOM 2015 C C . ILE D 1 30 ? -6.062 27.244 12.400 1.00 31.25 36 ILE D C 1
ATOM 2016 O O . ILE D 1 30 ? -7.291 27.228 12.551 1.00 29.77 36 ILE D O 1
ATOM 2021 N N . LEU D 1 31 ? -5.437 28.051 11.546 1.00 29.10 37 LEU D N 1
ATOM 2022 C CA . LEU D 1 31 ? -6.168 28.983 10.692 1.00 30.74 37 LEU D CA 1
ATOM 2023 C C . LEU D 1 31 ? -6.517 28.290 9.376 1.00 30.74 37 LEU D C 1
ATOM 2024 O O . LEU D 1 31 ? -5.636 27.766 8.698 1.00 31.82 37 LEU D O 1
ATOM 2029 N N . ILE D 1 32 ? -7.803 28.277 9.029 1.00 32.12 38 ILE D N 1
ATOM 2030 C CA . ILE D 1 32 ? -8.264 27.655 7.786 1.00 31.28 38 ILE D CA 1
ATOM 2031 C C . ILE D 1 32 ? -8.717 28.754 6.838 1.00 31.39 38 ILE D C 1
ATOM 2032 O O . ILE D 1 32 ? -9.741 29.404 7.063 1.00 29.45 38 ILE D O 1
ATOM 2037 N N . THR D 1 33 ? -7.957 28.944 5.768 1.00 30.40 39 THR D N 1
ATOM 2038 C CA . THR D 1 33 ? -8.238 29.992 4.804 1.00 34.32 39 THR D CA 1
ATOM 2039 C C . THR D 1 33 ? -9.153 29.551 3.666 1.00 35.76 39 THR D C 1
ATOM 2040 O O . THR D 1 33 ? -9.160 28.389 3.273 1.00 37.78 39 THR D O 1
ATOM 2044 N N . ARG D 1 34 ? -9.927 30.493 3.146 1.00 38.74 40 ARG D N 1
ATOM 2045 C CA . ARG D 1 34 ? -10.832 30.216 2.038 1.00 42.24 40 ARG D CA 1
ATOM 2046 C C . ARG D 1 34 ? -10.485 31.124 0.867 1.00 43.01 40 ARG D C 1
ATOM 2047 O O . ARG D 1 34 ? -9.978 32.234 1.061 1.00 40.39 40 ARG D O 1
ATOM 2055 N N . GLN D 1 35 ? -10.750 30.645 -0.346 1.00 44.29 41 GLN D N 1
ATOM 2056 C CA . GLN D 1 35 ? -10.444 31.401 -1.559 1.00 44.76 41 GLN D CA 1
ATOM 2057 C C . GLN D 1 35 ? -11.090 32.777 -1.605 1.00 43.70 41 GLN D C 1
ATOM 2058 O O . GLN D 1 35 ? -10.561 33.692 -2.232 1.00 43.16 41 GLN D O 1
ATOM 2064 N N . ASN D 1 36 ? -12.234 32.931 -0.953 1.00 43.47 42 ASN D N 1
ATOM 2065 C CA . ASN D 1 36 ? -12.915 34.216 -0.970 1.00 44.82 42 ASN D CA 1
ATOM 2066 C C . ASN D 1 36 ? -12.286 35.196 0.019 1.00 45.95 42 ASN D C 1
ATOM 2067 O O . ASN D 1 36 ? -12.720 36.344 0.130 1.00 46.83 42 ASN D O 1
ATOM 2072 N N . GLY D 1 37 ? -11.270 34.737 0.743 1.00 45.92 43 GLY D N 1
ATOM 2073 C CA . GLY D 1 37 ? -10.603 35.602 1.700 1.00 46.09 43 GLY D CA 1
ATOM 2074 C C . GLY D 1 37 ? -10.988 35.397 3.153 1.00 45.88 43 GLY D C 1
ATOM 2075 O O . GLY D 1 37 ? -10.240 35.775 4.054 1.00 46.91 43 GLY D O 1
ATOM 2076 N N . GLU D 1 38 ? -12.150 34.803 3.398 1.00 44.05 44 GLU D N 1
ATOM 2077 C CA . GLU D 1 38 ? -12.581 34.576 4.767 1.00 43.27 44 GLU D CA 1
ATOM 2078 C C . GLU D 1 38 ? -11.786 33.435 5.397 1.00 41.02 44 GLU D C 1
ATOM 2079 O O . GLU D 1 38 ? -11.108 32.670 4.705 1.00 40.41 44 GLU D O 1
ATOM 2085 N N . ALA D 1 39 ? -11.852 33.329 6.716 1.00 35.80 45 ALA D N 1
ATOM 2086 C CA . ALA D 1 39 ? -11.132 32.266 7.404 1.00 31.69 45 ALA D CA 1
ATOM 2087 C C . ALA D 1 39 ? -11.714 32.025 8.774 1.00 27.81 45 ALA D C 1
ATOM 2088 O O . ALA D 1 39 ? -12.344 32.902 9.358 1.00 29.58 45 ALA D O 1
ATOM 2090 N N . CYS D 1 40 ? -11.513 30.815 9.274 1.00 26.32 46 CYS D N 1
ATOM 2091 C CA . CYS D 1 40 ? -11.976 30.441 10.591 1.00 25.85 46 CYS D CA 1
ATOM 2092 C C . CYS D 1 40 ? -10.775 29.868 11.319 1.00 24.76 46 CYS D C 1
ATOM 2093 O O . CYS D 1 40 ? -9.792 29.490 10.692 1.00 27.58 46 CYS D O 1
ATOM 2096 N N . VAL D 1 41 ? -10.868 29.814 12.638 1.00 25.44 47 VAL D N 1
ATOM 2097 C CA . VAL D 1 41 ? -9.815 29.262 13.479 1.00 27.51 47 VAL D CA 1
ATOM 2098 C C . VAL D 1 41 ? -10.361 27.997 14.149 1.00 28.15 47 VAL D C 1
ATOM 2099 O O . VAL D 1 41 ? -11.460 28.006 14.702 1.00 25.59 47 VAL D O 1
ATOM 2103 N N . LEU D 1 42 ? -9.601 26.909 14.070 1.00 29.18 48 LEU D N 1
ATOM 2104 C CA . LEU D 1 42 ? -9.990 25.638 14.683 1.00 28.95 48 LEU D CA 1
ATOM 2105 C C . LEU D 1 42 ? -9.078 25.415 15.882 1.00 32.66 48 LEU D C 1
ATOM 2106 O O . LEU D 1 42 ? -7.852 25.476 15.772 1.00 32.87 48 LEU D O 1
ATOM 2111 N N . MET D 1 43 ? -9.684 25.118 17.019 1.00 31.85 49 MET D N 1
ATOM 2112 C CA . MET D 1 43 ? -8.950 24.976 18.264 1.00 36.09 49 MET D CA 1
ATOM 2113 C C . MET D 1 43 ? -9.523 23.823 19.084 1.00 35.89 49 MET D C 1
ATOM 2114 O O . MET D 1 43 ? -10.679 23.447 18.895 1.00 34.11 49 MET D O 1
ATOM 2119 N N . SER D 1 44 ? -8.722 23.252 19.981 1.00 34.79 50 SER D N 1
ATOM 2120 C CA . SER D 1 44 ? -9.222 22.162 20.822 1.00 36.14 50 SER D CA 1
ATOM 2121 C C . SER D 1 44 ? -10.158 22.797 21.838 1.00 34.90 50 SER D C 1
ATOM 2122 O O . SER D 1 44 ? -9.959 23.945 22.230 1.00 32.26 50 SER D O 1
ATOM 2125 N N . LEU D 1 45 ? -11.175 22.057 22.265 1.00 36.04 51 LEU D N 1
ATOM 2126 C CA . LEU D 1 45 ? -12.113 22.578 23.253 1.00 38.03 51 LEU D CA 1
ATOM 2127 C C . LEU D 1 45 ? -11.357 23.056 24.488 1.00 39.53 51 LEU D C 1
ATOM 2128 O O . LEU D 1 45 ? -11.711 24.064 25.109 1.00 39.15 51 LEU D O 1
ATOM 2133 N N . GLU D 1 46 ? -10.306 22.322 24.835 1.00 41.06 52 GLU D N 1
ATOM 2134 C CA . GLU D 1 46 ? -9.488 22.641 25.995 1.00 40.39 52 GLU D CA 1
ATOM 2135 C C . GLU D 1 46 ? -8.908 24.050 25.885 1.00 38.99 52 GLU D C 1
ATOM 2136 O O . GLU D 1 46 ? -9.049 24.867 26.797 1.00 37.80 52 GLU D O 1
ATOM 2142 N N . GLU D 1 47 ? -8.262 24.341 24.761 1.00 38.70 53 GLU D N 1
ATOM 2143 C CA . GLU D 1 47 ? -7.678 25.663 24.576 1.00 38.01 53 GLU D CA 1
ATOM 2144 C C . GLU D 1 47 ? -8.768 26.730 24.570 1.00 35.03 53 GLU D C 1
ATOM 2145 O O . GLU D 1 47 ? -8.593 27.802 25.138 1.00 35.41 53 GLU D O 1
ATOM 2151 N N . TYR D 1 48 ? -9.898 26.436 23.937 1.00 35.22 54 TYR D N 1
ATOM 2152 C CA . TYR D 1 48 ? -10.996 27.399 23.888 1.00 32.36 54 TYR D CA 1
ATOM 2153 C C . TYR D 1 48 ? -11.449 27.820 25.282 1.00 30.42 54 TYR D C 1
ATOM 2154 O O . TYR D 1 48 ? -11.547 29.015 25.578 1.00 30.46 54 TYR D O 1
ATOM 2163 N N . ASN D 1 49 ? -11.733 26.842 26.140 1.00 33.14 55 ASN D N 1
ATOM 2164 C CA . ASN D 1 49 ? -12.185 27.130 27.500 1.00 33.10 55 ASN D CA 1
ATOM 2165 C C . ASN D 1 49 ? -11.181 27.942 28.310 1.00 35.62 55 ASN D C 1
ATOM 2166 O O . ASN D 1 49 ? -11.558 28.859 29.043 1.00 35.26 55 ASN D O 1
ATOM 2171 N N . SER D 1 50 ? -9.902 27.606 28.181 1.00 35.89 56 SER D N 1
ATOM 2172 C CA . SER D 1 50 ? -8.862 28.321 28.908 1.00 36.91 56 SER D CA 1
ATOM 2173 C C . SER D 1 50 ? -8.860 29.768 28.435 1.00 38.15 56 SER D C 1
ATOM 2174 O O . SER D 1 50 ? -8.728 30.711 29.222 1.00 38.33 56 SER D O 1
ATOM 2177 N N . LEU D 1 51 ? -9.017 29.925 27.128 1.00 37.35 57 LEU D N 1
ATOM 2178 C CA . LEU D 1 51 ? -9.031 31.229 26.502 1.00 39.35 57 LEU D CA 1
ATOM 2179 C C . LEU D 1 51 ? -10.213 32.022 27.040 1.00 40.53 57 LEU D C 1
ATOM 2180 O O . LEU D 1 51 ? -10.072 33.178 27.449 1.00 38.36 57 LEU D O 1
ATOM 2185 N N . GLU D 1 52 ? -11.381 31.389 27.062 1.00 41.70 58 GLU D N 1
ATOM 2186 C CA . GLU D 1 52 ? -12.572 32.061 27.561 1.00 44.27 58 GLU D CA 1
ATOM 2187 C C . GLU D 1 52 ? -12.455 32.369 29.053 1.00 44.84 58 GLU D C 1
ATOM 2188 O O . GLU D 1 52 ? -12.869 33.432 29.507 1.00 42.60 58 GLU D O 1
ATOM 2194 N N . GLU D 1 53 ? -11.883 31.442 29.815 1.00 46.39 59 GLU D N 1
ATOM 2195 C CA . GLU D 1 53 ? -11.724 31.654 31.247 1.00 47.12 59 GLU D CA 1
ATOM 2196 C C . GLU D 1 53 ? -10.856 32.874 31.511 1.00 46.31 59 GLU D C 1
ATOM 2197 O O . GLU D 1 53 ? -11.168 33.684 32.382 1.00 45.23 59 GLU D O 1
ATOM 2203 N N . THR D 1 54 ? -9.769 33.003 30.756 1.00 44.74 60 THR D N 1
ATOM 2204 C CA . THR D 1 54 ? -8.867 34.141 30.911 1.00 43.81 60 THR D CA 1
ATOM 2205 C C . THR D 1 54 ? -9.601 35.430 30.561 1.00 45.63 60 THR D C 1
ATOM 2206 O O . THR D 1 54 ? -9.497 36.425 31.272 1.00 44.66 60 THR D O 1
ATOM 2210 N N . ALA D 1 55 ? -10.349 35.399 29.463 1.00 49.68 61 ALA D N 1
ATOM 2211 C CA . ALA D 1 55 ? -11.098 36.564 29.006 1.00 53.51 61 ALA D CA 1
ATOM 2212 C C . ALA D 1 55 ? -12.181 36.966 30.009 1.00 57.92 61 ALA D C 1
ATOM 2213 O O . ALA D 1 55 ? -12.537 38.139 30.107 1.00 57.35 61 ALA D O 1
ATOM 2215 N N . TYR D 1 56 ? -12.699 35.987 30.749 1.00 64.02 62 TYR D N 1
ATOM 2216 C CA . TYR D 1 56 ? -13.727 36.234 31.758 1.00 69.82 62 TYR D CA 1
ATOM 2217 C C . TYR D 1 56 ? -13.116 36.780 33.040 1.00 73.01 62 TYR D C 1
ATOM 2218 O O . TYR D 1 56 ? -13.833 37.225 33.930 1.00 73.50 62 TYR D O 1
ATOM 2227 N N . LEU D 1 57 ? -11.791 36.733 33.132 1.00 77.39 63 LEU D N 1
ATOM 2228 C CA . LEU D 1 57 ? -11.081 37.213 34.313 1.00 80.82 63 LEU D CA 1
ATOM 2229 C C . LEU D 1 57 ? -11.432 36.336 35.516 1.00 83.45 63 LEU D C 1
ATOM 2230 O O . LEU D 1 57 ? -11.435 36.796 36.659 1.00 84.62 63 LEU D O 1
ATOM 2235 N N . LEU D 1 58 ? -11.727 35.067 35.246 1.00 85.18 64 LEU D N 1
ATOM 2236 C CA . LEU D 1 58 ? -12.085 34.117 36.294 1.00 86.48 64 LEU D CA 1
ATOM 2237 C C . LEU D 1 58 ? -10.882 33.784 37.174 1.00 87.61 64 LEU D C 1
ATOM 2238 O O . LEU D 1 58 ? -10.516 32.591 37.251 1.00 88.43 64 LEU D O 1
ATOM 2243 N N . MET E 2 1 ? 17.012 8.313 28.323 1.00 77.52 1 MET E N 1
ATOM 2244 C CA . MET E 2 1 ? 17.520 9.686 28.594 1.00 76.95 1 MET E CA 1
ATOM 2245 C C . MET E 2 1 ? 17.155 10.105 30.014 1.00 75.46 1 MET E C 1
ATOM 2246 O O . MET E 2 1 ? 16.037 9.872 30.470 1.00 75.17 1 MET E O 1
ATOM 2251 N N . LYS E 2 2 ? 18.104 10.723 30.708 1.00 73.93 2 LYS E N 1
ATOM 2252 C CA . LYS E 2 2 ? 17.886 11.158 32.084 1.00 72.57 2 LYS E CA 1
ATOM 2253 C C . LYS E 2 2 ? 17.161 12.495 32.200 1.00 69.51 2 LYS E C 1
ATOM 2254 O O . LYS E 2 2 ? 17.229 13.332 31.301 1.00 68.66 2 LYS E O 1
ATOM 2260 N N . LEU E 2 3 ? 16.469 12.684 33.322 1.00 65.76 3 LEU E N 1
ATOM 2261 C CA . LEU E 2 3 ? 15.726 13.912 33.576 1.00 62.02 3 LEU E CA 1
ATOM 2262 C C . LEU E 2 3 ? 16.387 14.760 34.653 1.00 58.82 3 LEU E C 1
ATOM 2263 O O . LEU E 2 3 ? 16.355 14.418 35.834 1.00 58.73 3 LEU E O 1
ATOM 2268 N N . ILE E 2 4 ? 16.979 15.872 34.238 1.00 55.01 4 ILE E N 1
ATOM 2269 C CA . ILE E 2 4 ? 17.636 16.779 35.168 1.00 53.68 4 ILE E CA 1
ATOM 2270 C C . ILE E 2 4 ? 16.801 18.051 35.293 1.00 50.99 4 ILE E C 1
ATOM 2271 O O . ILE E 2 4 ? 16.386 18.627 34.289 1.00 49.98 4 ILE E O 1
ATOM 2276 N N . TRP E 2 5 ? 16.564 18.488 36.526 1.00 47.74 5 TRP E N 1
ATOM 2277 C CA . TRP E 2 5 ? 15.756 19.677 36.767 1.00 46.84 5 TRP E CA 1
ATOM 2278 C C . TRP E 2 5 ? 16.523 20.714 37.565 1.00 46.33 5 TRP E C 1
ATOM 2279 O O . TRP E 2 5 ? 17.462 20.390 38.291 1.00 44.93 5 TRP E O 1
ATOM 2290 N N . SER E 2 6 ? 16.121 21.969 37.428 1.00 45.21 6 SER E N 1
ATOM 2291 C CA . SER E 2 6 ? 16.741 23.036 38.189 1.00 44.50 6 SER E CA 1
ATOM 2292 C C . SER E 2 6 ? 15.795 23.205 39.373 1.00 45.63 6 SER E C 1
ATOM 2293 O O . SER E 2 6 ? 14.747 22.559 39.423 1.00 44.81 6 SER E O 1
ATOM 2296 N N . GLU E 2 7 ? 16.150 24.047 40.335 1.00 45.28 7 GLU E N 1
ATOM 2297 C CA . GLU E 2 7 ? 15.250 24.245 41.461 1.00 46.16 7 GLU E CA 1
ATOM 2298 C C . GLU E 2 7 ? 13.985 24.907 40.927 1.00 43.45 7 GLU E C 1
ATOM 2299 O O . GLU E 2 7 ? 12.880 24.581 41.350 1.00 42.03 7 GLU E O 1
ATOM 2305 N N . GLU E 2 8 ? 14.163 25.830 39.986 1.00 42.80 8 GLU E N 1
ATOM 2306 C CA . GLU E 2 8 ? 13.040 26.536 39.383 1.00 41.15 8 GLU E CA 1
ATOM 2307 C C . GLU E 2 8 ? 12.031 25.586 38.746 1.00 40.26 8 GLU E C 1
ATOM 2308 O O . GLU E 2 8 ? 10.839 25.661 39.045 1.00 38.60 8 GLU E O 1
ATOM 2314 N N . SER E 2 9 ? 12.508 24.702 37.867 1.00 39.56 9 SER E N 1
ATOM 2315 C CA . SER E 2 9 ? 11.620 23.772 37.174 1.00 39.44 9 SER E CA 1
ATOM 2316 C C . SER E 2 9 ? 11.073 22.700 38.092 1.00 41.12 9 SER E C 1
ATOM 2317 O O . SER E 2 9 ? 9.973 22.177 37.869 1.00 42.04 9 SER E O 1
ATOM 2320 N N . TRP E 2 10 ? 11.837 22.370 39.127 1.00 40.52 10 TRP E N 1
ATOM 2321 C CA . TRP E 2 10 ? 11.405 21.363 40.083 1.00 39.59 10 TRP E CA 1
ATOM 2322 C C . TRP E 2 10 ? 10.262 21.944 40.906 1.00 36.79 10 TRP E C 1
ATOM 2323 O O . TRP E 2 10 ? 9.272 21.271 41.161 1.00 36.55 10 TRP E O 1
ATOM 2334 N N . ASP E 2 11 ? 10.408 23.197 41.327 1.00 38.21 11 ASP E N 1
ATOM 2335 C CA . ASP E 2 11 ? 9.355 23.846 42.088 1.00 41.12 11 ASP E CA 1
ATOM 2336 C C . ASP E 2 11 ? 8.115 23.943 41.194 1.00 40.95 11 ASP E C 1
ATOM 2337 O O . ASP E 2 11 ? 7.001 23.672 41.645 1.00 42.33 11 ASP E O 1
ATOM 2342 N N . ASP E 2 12 ? 8.320 24.330 39.933 1.00 39.83 12 ASP E N 1
ATOM 2343 C CA . ASP E 2 12 ? 7.217 24.456 38.977 1.00 39.40 12 ASP E CA 1
ATOM 2344 C C . ASP E 2 12 ? 6.452 23.135 38.937 1.00 38.90 12 ASP E C 1
ATOM 2345 O O . ASP E 2 12 ? 5.238 23.097 39.125 1.00 39.05 12 ASP E O 1
ATOM 2350 N N . TYR E 2 13 ? 7.189 22.054 38.700 1.00 40.63 13 TYR E N 1
ATOM 2351 C CA . TYR E 2 13 ? 6.622 20.714 38.600 1.00 41.95 13 TYR E CA 1
ATOM 2352 C C . TYR E 2 13 ? 5.829 20.284 39.831 1.00 44.12 13 TYR E C 1
ATOM 2353 O O . TYR E 2 13 ? 4.736 19.722 39.709 1.00 45.00 13 TYR E O 1
ATOM 2362 N N . LEU E 2 14 ? 6.380 20.534 41.015 1.00 43.17 14 LEU E N 1
ATOM 2363 C CA . LEU E 2 14 ? 5.699 20.167 42.249 1.00 44.22 14 LEU E CA 1
ATOM 2364 C C . LEU E 2 14 ? 4.477 21.049 42.480 1.00 44.28 14 LEU E C 1
ATOM 2365 O O . LEU E 2 14 ? 3.480 20.605 43.049 1.00 41.68 14 LEU E O 1
ATOM 2370 N N . TYR E 2 15 ? 4.570 22.301 42.046 1.00 44.90 15 TYR E N 1
ATOM 2371 C CA . TYR E 2 15 ? 3.466 23.239 42.180 1.00 45.68 15 TYR E CA 1
ATOM 2372 C C . TYR E 2 15 ? 2.257 22.616 41.498 1.00 45.40 15 TYR E C 1
ATOM 2373 O O . TYR E 2 15 ? 1.178 22.538 42.079 1.00 45.93 15 TYR E O 1
ATOM 2382 N N . TRP E 2 16 ? 2.450 22.173 40.261 1.00 45.90 16 TRP E N 1
ATOM 2383 C CA . TRP E 2 16 ? 1.378 21.546 39.498 1.00 47.61 16 TRP E CA 1
ATOM 2384 C C . TRP E 2 16 ? 0.945 20.250 40.170 1.00 50.63 16 TRP E C 1
ATOM 2385 O O . TRP E 2 16 ? -0.235 19.887 40.155 1.00 48.37 16 TRP E O 1
ATOM 2396 N N . GLN E 2 17 ? 1.917 19.557 40.752 1.00 52.78 17 GLN E N 1
ATOM 2397 C CA . GLN E 2 17 ? 1.678 18.288 41.420 1.00 55.90 17 GLN E CA 1
ATOM 2398 C C . GLN E 2 17 ? 0.656 18.447 42.538 1.00 57.16 17 GLN E C 1
ATOM 2399 O O . GLN E 2 17 ? -0.194 17.581 42.741 1.00 58.07 17 GLN E O 1
ATOM 2405 N N . GLU E 2 18 ? 0.735 19.567 43.246 1.00 57.17 18 GLU E N 1
ATOM 2406 C CA . GLU E 2 18 ? -0.167 19.849 44.353 1.00 58.89 18 GLU E CA 1
ATOM 2407 C C . GLU E 2 18 ? -1.184 20.938 44.017 1.00 59.02 18 GLU E C 1
ATOM 2408 O O . GLU E 2 18 ? -1.817 21.496 44.912 1.00 59.09 18 GLU E O 1
ATOM 2414 N N . THR E 2 19 ? -1.349 21.230 42.729 1.00 58.68 19 THR E N 1
ATOM 2415 C CA . THR E 2 19 ? -2.277 22.273 42.297 1.00 59.32 19 THR E CA 1
ATOM 2416 C C . THR E 2 19 ? -3.258 21.838 41.211 1.00 58.87 19 THR E C 1
ATOM 2417 O O . THR E 2 19 ? -4.461 22.058 41.331 1.00 58.42 19 THR E O 1
ATOM 2421 N N . ASP E 2 20 ? -2.743 21.234 40.148 1.00 59.01 20 ASP E N 1
ATOM 2422 C CA . ASP E 2 20 ? -3.591 20.788 39.050 1.00 59.01 20 ASP E CA 1
ATOM 2423 C C . ASP E 2 20 ? -2.993 19.545 38.404 1.00 59.23 20 ASP E C 1
ATOM 2424 O O . ASP E 2 20 ? -2.075 19.636 37.585 1.00 58.56 20 ASP E O 1
ATOM 2429 N N . LYS E 2 21 ? -3.525 18.386 38.775 1.00 59.80 21 LYS E N 1
ATOM 2430 C CA . LYS E 2 21 ? -3.045 17.119 38.248 1.00 61.27 21 LYS E CA 1
ATOM 2431 C C . LYS E 2 21 ? -3.235 17.021 36.739 1.00 60.98 21 LYS E C 1
ATOM 2432 O O . LYS E 2 21 ? -2.511 16.290 36.061 1.00 61.08 21 LYS E O 1
ATOM 2438 N N . ARG E 2 22 ? -4.211 17.753 36.213 1.00 60.51 22 ARG E N 1
ATOM 2439 C CA . ARG E 2 22 ? -4.475 17.741 34.777 1.00 60.98 22 ARG E CA 1
ATOM 2440 C C . ARG E 2 22 ? -3.247 18.263 34.028 1.00 59.62 22 ARG E C 1
ATOM 2441 O O . ARG E 2 22 ? -2.859 17.725 32.988 1.00 60.02 22 ARG E O 1
ATOM 2449 N N . ILE E 2 23 ? -2.639 19.313 34.572 1.00 56.49 23 ILE E N 1
ATOM 2450 C CA . ILE E 2 23 ? -1.455 19.916 33.979 1.00 54.44 23 ILE E CA 1
ATOM 2451 C C . ILE E 2 23 ? -0.259 18.983 34.123 1.00 53.39 23 ILE E C 1
ATOM 2452 O O . ILE E 2 23 ? 0.632 18.965 33.273 1.00 51.85 23 ILE E O 1
ATOM 2457 N N . VAL E 2 24 ? -0.244 18.213 35.207 1.00 52.80 24 VAL E N 1
ATOM 2458 C CA . VAL E 2 24 ? 0.840 17.272 35.459 1.00 52.53 24 VAL E CA 1
ATOM 2459 C C . VAL E 2 24 ? 0.898 16.258 34.329 1.00 53.30 24 VAL E C 1
ATOM 2460 O O . VAL E 2 24 ? 1.953 16.026 33.739 1.00 53.46 24 VAL E O 1
ATOM 2464 N N . LYS E 2 25 ? -0.251 15.669 34.020 1.00 54.85 25 LYS E N 1
ATOM 2465 C CA . LYS E 2 25 ? -0.339 14.677 32.963 1.00 56.65 25 LYS E CA 1
ATOM 2466 C C . LYS E 2 25 ? 0.123 15.226 31.623 1.00 55.89 25 LYS E C 1
ATOM 2467 O O . LYS E 2 25 ? 0.730 14.509 30.830 1.00 55.90 25 LYS E O 1
ATOM 2473 N N . LYS E 2 26 ? -0.164 16.498 31.366 1.00 55.08 26 LYS E N 1
ATOM 2474 C CA . LYS E 2 26 ? 0.244 17.110 30.107 1.00 52.87 26 LYS E CA 1
ATOM 2475 C C . LYS E 2 26 ? 1.766 17.210 30.062 1.00 49.63 26 LYS E C 1
ATOM 2476 O O . LYS E 2 26 ? 2.390 16.893 29.050 1.00 48.59 26 LYS E O 1
ATOM 2482 N N . ILE E 2 27 ? 2.356 17.646 31.169 1.00 47.08 27 ILE E N 1
ATOM 2483 C CA . ILE E 2 27 ? 3.805 17.780 31.263 1.00 45.40 27 ILE E CA 1
ATOM 2484 C C . ILE E 2 27 ? 4.478 16.425 31.048 1.00 44.89 27 ILE E C 1
ATOM 2485 O O . ILE E 2 27 ? 5.436 16.319 30.285 1.00 45.00 27 ILE E O 1
ATOM 2490 N N . ASN E 2 28 ? 3.969 15.388 31.709 1.00 46.33 28 ASN E N 1
ATOM 2491 C CA . ASN E 2 28 ? 4.540 14.048 31.566 1.00 47.48 28 ASN E CA 1
ATOM 2492 C C . ASN E 2 28 ? 4.466 13.556 30.125 1.00 48.38 28 ASN E C 1
ATOM 2493 O O . ASN E 2 28 ? 5.405 12.933 29.629 1.00 47.99 28 ASN E O 1
ATOM 2498 N N . GLU E 2 29 ? 3.350 13.832 29.454 1.00 49.77 29 GLU E N 1
ATOM 2499 C CA . GLU E 2 29 ? 3.179 13.416 28.063 1.00 50.26 29 GLU E CA 1
ATOM 2500 C C . GLU E 2 29 ? 4.219 14.095 27.186 1.00 49.13 29 GLU E C 1
ATOM 2501 O O . GLU E 2 29 ? 4.805 13.472 26.297 1.00 48.05 29 GLU E O 1
ATOM 2507 N N . LEU E 2 30 ? 4.441 15.380 27.436 1.00 46.94 30 LEU E N 1
ATOM 2508 C CA . LEU E 2 30 ? 5.417 16.140 26.671 1.00 47.06 30 LEU E CA 1
ATOM 2509 C C . LEU E 2 30 ? 6.834 15.627 26.919 1.00 46.15 30 LEU E C 1
ATOM 2510 O O . LEU E 2 30 ? 7.629 15.502 25.986 1.00 45.12 30 LEU E O 1
ATOM 2515 N N . ILE E 2 31 ? 7.147 15.348 28.180 1.00 46.16 31 ILE E N 1
ATOM 2516 C CA . ILE E 2 31 ? 8.466 14.838 28.543 1.00 47.48 31 ILE E CA 1
ATOM 2517 C C . ILE E 2 31 ? 8.689 13.480 27.885 1.00 48.65 31 ILE E C 1
ATOM 2518 O O . ILE E 2 31 ? 9.742 13.226 27.308 1.00 49.61 31 ILE E O 1
ATOM 2523 N N . LYS E 2 32 ? 7.688 12.613 27.964 1.00 48.31 32 LYS E N 1
ATOM 2524 C CA . LYS E 2 32 ? 7.793 11.295 27.359 1.00 50.80 32 LYS E CA 1
ATOM 2525 C C . LYS E 2 32 ? 7.950 11.389 25.844 1.00 51.64 32 LYS E C 1
ATOM 2526 O O . LYS E 2 32 ? 8.652 10.584 25.233 1.00 50.62 32 LYS E O 1
ATOM 2532 N N . ASP E 2 33 ? 7.307 12.381 25.236 1.00 50.65 33 ASP E N 1
ATOM 2533 C CA . ASP E 2 33 ? 7.389 12.553 23.791 1.00 51.36 33 ASP E CA 1
ATOM 2534 C C . ASP E 2 33 ? 8.737 13.144 23.387 1.00 51.40 33 ASP E C 1
ATOM 2535 O O . ASP E 2 33 ? 9.335 12.727 22.393 1.00 50.38 33 ASP E O 1
ATOM 2540 N N . THR E 2 34 ? 9.210 14.122 24.154 1.00 52.10 34 THR E N 1
ATOM 2541 C CA . THR E 2 34 ? 10.490 14.757 23.861 1.00 53.83 34 THR E CA 1
ATOM 2542 C C . THR E 2 34 ? 11.588 13.715 24.036 1.00 57.27 34 THR E C 1
ATOM 2543 O O . THR E 2 34 ? 12.553 13.667 23.271 1.00 55.63 34 THR E O 1
ATOM 2547 N N . ARG E 2 35 ? 11.412 12.878 25.052 1.00 60.92 35 ARG E N 1
ATOM 2548 C CA . ARG E 2 35 ? 12.351 11.810 25.370 1.00 65.63 35 ARG E CA 1
ATOM 2549 C C . ARG E 2 35 ? 12.505 10.914 24.146 1.00 66.43 35 ARG E C 1
ATOM 2550 O O . ARG E 2 35 ? 13.603 10.476 23.809 1.00 66.74 35 ARG E O 1
ATOM 2558 N N . ARG E 2 36 ? 11.386 10.661 23.480 1.00 68.06 36 ARG E N 1
ATOM 2559 C CA . ARG E 2 36 ? 11.351 9.825 22.290 1.00 69.52 36 ARG E CA 1
ATOM 2560 C C . ARG E 2 36 ? 11.932 10.584 21.099 1.00 68.66 36 ARG E C 1
ATOM 2561 O O . ARG E 2 36 ? 12.815 10.084 20.404 1.00 68.39 36 ARG E O 1
ATOM 2569 N N . THR E 2 37 ? 11.432 11.797 20.879 1.00 67.62 37 THR E N 1
ATOM 2570 C CA . THR E 2 37 ? 11.887 12.647 19.781 1.00 65.94 37 THR E CA 1
ATOM 2571 C C . THR E 2 37 ? 12.133 14.062 20.309 1.00 64.89 37 THR E C 1
ATOM 2572 O O . THR E 2 37 ? 11.260 14.928 20.247 1.00 63.45 37 THR E O 1
ATOM 2576 N N . PRO E 2 38 ? 13.343 14.310 20.829 1.00 63.97 38 PRO E N 1
ATOM 2577 C CA . PRO E 2 38 ? 13.786 15.587 21.398 1.00 63.24 38 PRO E CA 1
ATOM 2578 C C . PRO E 2 38 ? 13.465 16.867 20.624 1.00 62.26 38 PRO E C 1
ATOM 2579 O O . PRO E 2 38 ? 13.173 17.899 21.227 1.00 61.07 38 PRO E O 1
ATOM 2583 N N . PHE E 2 39 ? 13.509 16.806 19.299 1.00 61.55 39 PHE E N 1
ATOM 2584 C CA . PHE E 2 39 ? 13.263 17.996 18.502 1.00 61.35 39 PHE E CA 1
ATOM 2585 C C . PHE E 2 39 ? 12.002 17.974 17.641 1.00 61.09 39 PHE E C 1
ATOM 2586 O O . PHE E 2 39 ? 11.816 18.851 16.798 1.00 60.28 39 PHE E O 1
ATOM 2594 N N . GLU 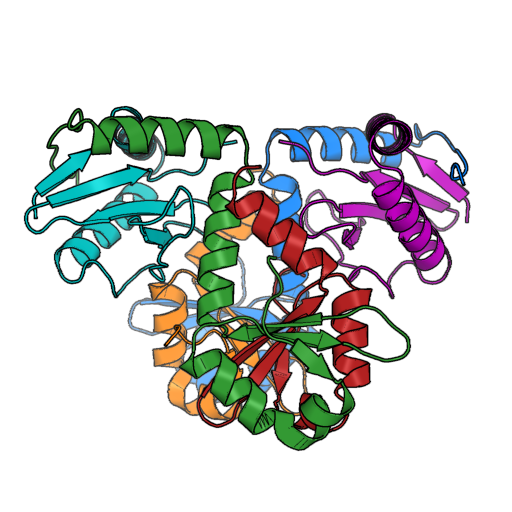E 2 40 ? 11.133 16.991 17.856 1.00 60.67 40 GLU E N 1
ATOM 2595 C CA . GLU E 2 40 ? 9.899 16.886 17.079 1.00 60.37 40 GLU E CA 1
ATOM 2596 C C . GLU E 2 40 ? 8.759 16.284 17.883 1.00 58.98 40 GLU E C 1
ATOM 2597 O O . GLU E 2 40 ? 8.981 15.651 18.914 1.00 58.13 40 GLU E O 1
ATOM 2603 N N . GLY E 2 41 ? 7.534 16.483 17.404 1.00 56.63 41 GLY E N 1
ATOM 2604 C CA . GLY E 2 41 ? 6.383 15.924 18.089 1.00 54.05 41 GLY E CA 1
ATOM 2605 C C . GLY E 2 41 ? 5.411 16.903 18.717 1.00 52.81 41 GLY E C 1
ATOM 2606 O O . GLY E 2 41 ? 5.248 18.032 18.251 1.00 51.72 41 GLY E O 1
ATOM 2607 N N . LYS E 2 42 ? 4.777 16.450 19.795 1.00 50.93 42 LYS E N 1
ATOM 2608 C CA . LYS E 2 42 ? 3.783 17.216 20.535 1.00 50.42 42 LYS E CA 1
ATOM 2609 C C . LYS E 2 42 ? 4.238 18.544 21.132 1.00 49.81 42 LYS E C 1
ATOM 2610 O O . LYS E 2 42 ? 5.393 18.707 21.532 1.00 48.41 42 LYS E O 1
ATOM 2616 N N . GLY E 2 43 ? 3.300 19.485 21.204 1.00 47.58 43 GLY E N 1
ATOM 2617 C CA . GLY E 2 43 ? 3.588 20.780 21.785 1.00 43.87 43 GLY E CA 1
ATOM 2618 C C . GLY E 2 43 ? 4.245 21.781 20.870 1.00 42.95 43 GLY E C 1
ATOM 2619 O O . GLY E 2 43 ? 4.694 22.823 21.329 1.00 43.24 43 GLY E O 1
ATOM 2620 N N . LYS E 2 44 ? 4.308 21.471 19.581 1.00 44.49 44 LYS E N 1
ATOM 2621 C CA . LYS E 2 44 ? 4.906 22.378 18.611 1.00 44.62 44 LYS E CA 1
ATOM 2622 C C . LYS E 2 44 ? 6.288 22.824 19.092 1.00 43.39 44 LYS E C 1
ATOM 2623 O O . LYS E 2 44 ? 6.496 23.990 19.437 1.00 41.12 44 LYS E O 1
ATOM 2629 N N . PRO E 2 45 ? 7.251 21.887 19.133 1.00 42.64 45 PRO E N 1
ATOM 2630 C CA . PRO E 2 45 ? 8.624 22.155 19.570 1.00 40.95 45 PRO E CA 1
ATOM 2631 C C . PRO E 2 45 ? 9.248 23.338 18.836 1.00 40.18 45 PRO E C 1
ATOM 2632 O O . PRO E 2 45 ? 9.218 23.406 17.610 1.00 40.05 45 PRO E O 1
ATOM 2636 N N . GLU E 2 46 ? 9.833 24.262 19.586 1.00 41.08 46 GLU E N 1
ATOM 2637 C CA . GLU E 2 46 ? 10.438 25.433 18.980 1.00 42.18 46 GLU E CA 1
ATOM 2638 C C . GLU E 2 46 ? 11.823 25.751 19.545 1.00 42.59 46 GLU E C 1
ATOM 2639 O O . GLU E 2 46 ? 11.999 25.845 20.758 1.00 42.69 46 GLU E O 1
ATOM 2645 N N . PRO E 2 47 ? 12.824 25.920 18.665 1.00 40.71 47 PRO E N 1
ATOM 2646 C CA . PRO E 2 47 ? 14.189 26.238 19.090 1.00 39.44 47 PRO E CA 1
ATOM 2647 C C . PRO E 2 47 ? 14.260 27.713 19.487 1.00 40.14 47 PRO E C 1
ATOM 2648 O O . PRO E 2 47 ? 13.676 28.570 18.814 1.00 38.69 47 PRO E O 1
ATOM 2652 N N . LEU E 2 48 ? 14.973 28.008 20.571 1.00 35.68 48 LEU E N 1
ATOM 2653 C CA . LEU E 2 48 ? 15.084 29.378 21.061 1.00 37.75 48 LEU E CA 1
ATOM 2654 C C . LEU E 2 48 ? 16.353 30.099 20.599 1.00 38.76 48 LEU E C 1
ATOM 2655 O O . LEU E 2 48 ? 17.350 29.473 20.246 1.00 38.21 48 LEU E O 1
ATOM 2660 N N . LYS E 2 49 ? 16.305 31.425 20.608 1.00 40.12 49 LYS E N 1
ATOM 2661 C CA . LYS E 2 49 ? 17.425 32.232 20.144 1.00 41.32 49 LYS E CA 1
ATOM 2662 C C . LYS E 2 49 ? 18.175 33.048 21.197 1.00 41.63 49 LYS E C 1
ATOM 2663 O O . LYS E 2 49 ? 17.778 33.134 22.366 1.00 39.68 49 LYS E O 1
ATOM 2669 N N . HIS E 2 50 ? 19.264 33.662 20.738 1.00 42.40 50 HIS E N 1
ATOM 2670 C CA . HIS E 2 50 ? 20.116 34.522 21.554 1.00 41.89 50 HIS E CA 1
ATOM 2671 C C . HIS E 2 50 ? 20.454 33.898 22.896 1.00 41.39 50 HIS E C 1
ATOM 2672 O O . HIS E 2 50 ? 20.817 32.727 22.960 1.00 40.33 50 HIS E O 1
ATOM 2679 N N . ASN E 2 51 ? 20.319 34.669 23.970 1.00 41.02 51 ASN E N 1
ATOM 2680 C CA . ASN E 2 51 ? 20.638 34.161 25.302 1.00 40.42 51 ASN E CA 1
ATOM 2681 C C . ASN E 2 51 ? 20.013 32.798 25.620 1.00 39.24 51 ASN E C 1
ATOM 2682 O O . ASN E 2 51 ? 20.468 32.107 26.530 1.00 39.39 51 ASN E O 1
ATOM 2687 N N . LEU E 2 52 ? 18.988 32.401 24.866 1.00 37.71 52 LEU E N 1
ATOM 2688 C CA . LEU E 2 52 ? 18.341 31.105 25.094 1.00 36.59 52 LEU E CA 1
ATOM 2689 C C . LEU E 2 52 ? 18.790 30.046 24.090 1.00 36.57 52 LEU E C 1
ATOM 2690 O O . LEU E 2 52 ? 18.239 28.950 24.053 1.00 34.70 52 LEU E O 1
ATOM 2695 N N . SER E 2 53 ? 19.784 30.374 23.271 1.00 40.46 53 SER E N 1
ATOM 2696 C CA . SER E 2 53 ? 20.268 29.429 22.272 1.00 42.84 53 SER E CA 1
ATOM 2697 C C . SER E 2 53 ? 20.546 28.076 22.893 1.00 42.22 53 SER E C 1
ATOM 2698 O O . SER E 2 53 ? 21.086 27.989 23.994 1.00 43.97 53 SER E O 1
ATOM 2701 N N . GLY E 2 54 ? 20.172 27.020 22.184 1.00 41.56 54 GLY E N 1
ATOM 2702 C CA . GLY E 2 54 ? 20.396 25.684 22.694 1.00 41.17 54 GLY E CA 1
ATOM 2703 C C . GLY E 2 54 ? 19.161 25.119 23.362 1.00 41.99 54 GLY E C 1
ATOM 2704 O O . GLY E 2 54 ? 19.010 23.903 23.472 1.00 40.28 54 GLY E O 1
ATOM 2705 N N . PHE E 2 55 ? 18.273 25.992 23.825 1.00 40.97 55 PHE E N 1
ATOM 2706 C CA . PHE E 2 55 ? 17.064 25.505 24.469 1.00 43.05 55 PHE E CA 1
ATOM 2707 C C . PHE E 2 55 ? 15.864 25.476 23.542 1.00 42.05 55 PHE E C 1
ATOM 2708 O O . PHE E 2 55 ? 15.841 26.157 22.514 1.00 41.05 55 PHE E O 1
ATOM 2716 N N . TRP E 2 56 ? 14.882 24.664 23.921 1.00 42.67 56 TRP E N 1
ATOM 2717 C CA . TRP E 2 56 ? 13.659 24.468 23.156 1.00 41.80 56 TRP E CA 1
ATOM 2718 C C . TRP E 2 56 ? 12.419 24.704 24.006 1.00 40.93 56 TRP E C 1
ATOM 2719 O O . TRP E 2 56 ? 12.472 24.638 25.236 1.00 38.24 56 TRP E O 1
ATOM 2730 N N . SER E 2 57 ? 11.298 24.960 23.339 1.00 37.96 57 SER E N 1
ATOM 2731 C CA . SER E 2 57 ? 10.044 25.220 24.029 1.00 37.62 57 SER E CA 1
ATOM 2732 C C . SER E 2 57 ? 8.856 24.467 23.439 1.00 37.73 57 SER E C 1
ATOM 2733 O O . SER E 2 57 ? 8.658 24.452 22.222 1.00 39.14 57 SER E O 1
ATOM 2736 N N . ARG E 2 58 ? 8.073 23.835 24.307 1.00 38.52 58 ARG E N 1
ATOM 2737 C CA . ARG E 2 58 ? 6.873 23.118 23.887 1.00 38.90 58 ARG E CA 1
ATOM 2738 C C . ARG E 2 58 ? 5.679 23.623 24.691 1.00 40.27 58 ARG E C 1
ATOM 2739 O O . ARG E 2 58 ? 5.824 24.058 25.838 1.00 40.25 58 ARG E O 1
ATOM 2747 N N . ARG E 2 59 ? 4.501 23.554 24.079 1.00 40.36 59 ARG E N 1
ATOM 2748 C CA . ARG E 2 59 ? 3.262 24.022 24.690 1.00 39.76 59 ARG E CA 1
ATOM 2749 C C . ARG E 2 59 ? 2.553 23.096 25.668 1.00 39.89 59 ARG E C 1
ATOM 2750 O O . ARG E 2 59 ? 2.065 22.032 25.283 1.00 41.83 59 ARG E O 1
ATOM 2758 N N . ILE E 2 60 ? 2.483 23.517 26.928 1.00 38.67 60 ILE E N 1
ATOM 2759 C CA . ILE E 2 60 ? 1.765 22.769 27.951 1.00 37.91 60 ILE E CA 1
ATOM 2760 C C . ILE E 2 60 ? 0.333 23.301 27.813 1.00 38.95 60 ILE E C 1
ATOM 2761 O O . ILE E 2 60 ? -0.617 22.531 27.734 1.00 37.89 60 ILE E O 1
ATOM 2766 N N . THR E 2 61 ? 0.204 24.629 27.789 1.00 40.07 61 THR E N 1
ATOM 2767 C CA . THR E 2 61 ? -1.076 25.318 27.579 1.00 40.90 61 THR E CA 1
ATOM 2768 C C . THR E 2 61 ? -0.699 26.537 26.747 1.00 42.52 61 THR E C 1
ATOM 2769 O O . THR E 2 61 ? 0.484 26.748 26.461 1.00 43.38 61 THR E O 1
ATOM 2773 N N . GLU E 2 62 ? -1.676 27.341 26.345 1.00 43.76 62 GLU E N 1
ATOM 2774 C CA . GLU E 2 62 ? -1.348 28.515 25.546 1.00 43.27 62 GLU E CA 1
ATOM 2775 C C . GLU E 2 62 ? -0.442 29.450 26.336 1.00 41.03 62 GLU E C 1
ATOM 2776 O O . GLU E 2 62 ? 0.197 30.338 25.778 1.00 38.29 62 GLU E O 1
ATOM 2782 N N . GLU E 2 63 ? -0.378 29.229 27.640 1.00 40.12 63 GLU E N 1
ATOM 2783 C CA . GLU E 2 63 ? 0.421 30.070 28.503 1.00 40.34 63 GLU E CA 1
ATOM 2784 C C . GLU E 2 63 ? 1.711 29.402 28.998 1.00 38.91 63 GLU E C 1
ATOM 2785 O O . GLU E 2 63 ? 2.803 29.974 28.894 1.00 35.34 63 GLU E O 1
ATOM 2791 N N . HIS E 2 64 ? 1.580 28.191 29.529 1.00 36.01 64 HIS E N 1
ATOM 2792 C CA . HIS E 2 64 ? 2.727 27.476 30.071 1.00 35.34 64 HIS E CA 1
ATOM 2793 C C . HIS E 2 64 ? 3.516 26.674 29.045 1.00 34.77 64 HIS E C 1
ATOM 2794 O O . HIS E 2 64 ? 2.952 26.022 28.159 1.00 34.69 64 HIS E O 1
ATOM 2801 N N . ARG E 2 65 ? 4.837 26.749 29.173 1.00 34.07 65 ARG E N 1
ATOM 2802 C CA . ARG E 2 65 ? 5.752 26.076 28.263 1.00 33.46 65 ARG E CA 1
ATOM 2803 C C . ARG E 2 65 ? 6.761 25.190 28.983 1.00 37.32 65 ARG E C 1
ATOM 2804 O O . ARG E 2 65 ? 7.219 25.503 30.091 1.00 38.12 65 ARG E O 1
ATOM 2812 N N . LEU E 2 66 ? 7.103 24.086 28.335 1.00 38.17 66 LEU E N 1
ATOM 2813 C CA . LEU E 2 66 ? 8.102 23.170 28.849 1.00 38.35 66 LEU E CA 1
ATOM 2814 C C . LEU E 2 66 ? 9.361 23.637 28.113 1.00 37.31 66 LEU E C 1
ATOM 2815 O O . LEU E 2 66 ? 9.467 23.477 26.894 1.00 35.41 66 LEU E O 1
ATOM 2820 N N . VAL E 2 67 ? 10.284 24.258 28.842 1.00 35.63 67 VAL E N 1
ATOM 2821 C CA . VAL E 2 67 ? 11.525 24.742 28.251 1.00 36.09 67 VAL E CA 1
ATOM 2822 C C . VAL E 2 67 ? 12.612 23.729 28.595 1.00 39.37 67 VAL E C 1
ATOM 2823 O O . VAL E 2 67 ? 12.710 23.277 29.738 1.00 39.93 67 VAL E O 1
ATOM 2827 N N . TYR E 2 68 ? 13.436 23.375 27.614 1.00 40.36 68 TYR E N 1
ATOM 2828 C CA . TYR E 2 68 ? 14.461 22.363 27.850 1.00 41.76 68 TYR E CA 1
ATOM 2829 C C . TYR E 2 68 ? 15.599 22.374 26.833 1.00 42.52 68 TYR E C 1
ATOM 2830 O O . TYR E 2 68 ? 15.493 22.965 25.756 1.00 40.31 68 TYR E O 1
ATOM 2839 N N . ALA E 2 69 ? 16.685 21.697 27.191 1.00 43.78 69 ALA E N 1
ATOM 2840 C CA . ALA E 2 69 ? 17.845 21.565 26.323 1.00 46.06 69 ALA E CA 1
ATOM 2841 C C . ALA E 2 69 ? 18.180 20.078 26.298 1.00 49.14 69 ALA E C 1
ATOM 2842 O O . ALA E 2 69 ? 17.688 19.308 27.126 1.00 47.67 69 ALA E O 1
ATOM 2844 N N . VAL E 2 70 ? 19.004 19.671 25.343 1.00 53.77 70 VAL E N 1
ATOM 2845 C CA . VAL E 2 70 ? 19.374 18.268 25.232 1.00 58.29 70 VAL E CA 1
ATOM 2846 C C . VAL E 2 70 ? 20.879 18.088 25.069 1.00 61.10 70 VAL E C 1
ATOM 2847 O O . VAL E 2 70 ? 21.505 18.716 24.215 1.00 60.16 70 VAL E O 1
ATOM 2851 N N . THR E 2 71 ? 21.455 17.237 25.911 1.00 64.39 71 THR E N 1
ATOM 2852 C CA . THR E 2 71 ? 22.881 16.949 25.846 1.00 67.24 71 THR E CA 1
ATOM 2853 C C . THR E 2 71 ? 23.002 15.559 25.242 1.00 70.14 71 THR E C 1
ATOM 2854 O O . THR E 2 71 ? 21.993 14.898 24.987 1.00 70.52 71 THR E O 1
ATOM 2858 N N . ASP E 2 72 ? 24.230 15.114 25.018 1.00 72.59 72 ASP E N 1
ATOM 2859 C CA . ASP E 2 72 ? 24.455 13.796 24.448 1.00 75.54 72 ASP E CA 1
ATOM 2860 C C . ASP E 2 72 ? 24.004 12.711 25.425 1.00 76.09 72 ASP E C 1
ATOM 2861 O O . ASP E 2 72 ? 23.959 11.534 25.078 1.00 77.20 72 ASP E O 1
ATOM 2866 N N . ASP E 2 73 ? 23.637 13.112 26.637 1.00 75.70 73 ASP E N 1
ATOM 2867 C CA . ASP E 2 73 ? 23.236 12.145 27.649 1.00 75.51 73 ASP E CA 1
ATOM 2868 C C . ASP E 2 73 ? 21.861 12.314 28.299 1.00 73.80 73 ASP E C 1
ATOM 2869 O O . ASP E 2 73 ? 21.226 11.321 28.663 1.00 73.12 73 ASP E O 1
ATOM 2874 N N . SER E 2 74 ? 21.388 13.548 28.450 1.00 70.88 74 SER E N 1
ATOM 2875 C CA . SER E 2 74 ? 20.095 13.738 29.097 1.00 68.08 74 SER E CA 1
ATOM 2876 C C . SER E 2 74 ? 19.249 14.938 28.669 1.00 64.60 74 SER E C 1
ATOM 2877 O O . SER E 2 74 ? 19.609 15.702 27.772 1.00 63.92 74 SER E O 1
ATOM 2880 N N . LEU E 2 75 ? 18.107 15.077 29.335 1.00 60.16 75 LEU E N 1
ATOM 2881 C CA . LEU E 2 75 ? 17.157 16.145 29.070 1.00 54.39 75 LEU E CA 1
ATOM 2882 C C . LEU E 2 75 ? 17.164 17.147 30.221 1.00 50.48 75 LEU E C 1
ATOM 2883 O O . LEU E 2 75 ? 16.810 16.814 31.351 1.00 49.37 75 LEU E O 1
ATOM 2888 N N . LEU E 2 76 ? 17.577 18.373 29.926 1.00 46.18 76 LEU E N 1
ATOM 2889 C CA . LEU E 2 76 ? 17.641 19.425 30.930 1.00 44.00 76 LEU E CA 1
ATOM 2890 C C . LEU 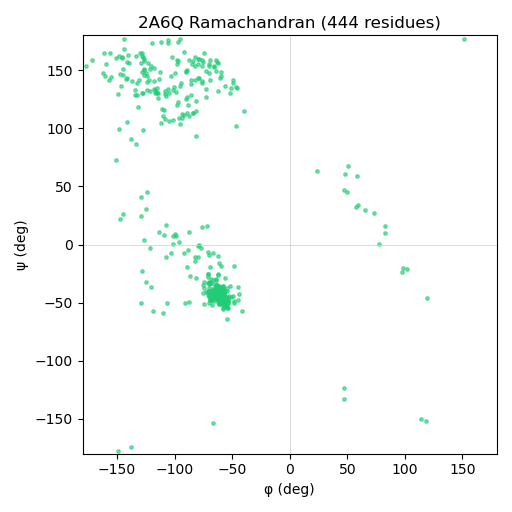E 2 76 ? 16.352 20.252 30.918 1.00 42.51 76 LEU E C 1
ATOM 2891 O O . LEU E 2 76 ? 16.082 20.974 29.963 1.00 42.25 76 LEU E O 1
ATOM 2896 N N . ILE E 2 77 ? 15.569 20.154 31.985 1.00 39.90 77 ILE E N 1
ATOM 2897 C CA . ILE E 2 77 ? 14.316 20.892 32.080 1.00 35.68 77 ILE E CA 1
ATOM 2898 C C . ILE E 2 77 ? 14.516 22.242 32.762 1.00 35.56 77 ILE E C 1
ATOM 2899 O O . ILE E 2 77 ? 14.827 22.316 33.954 1.00 36.37 77 ILE E O 1
ATOM 2904 N N . ALA E 2 78 ? 14.363 23.308 31.982 1.00 32.67 78 ALA E N 1
ATOM 2905 C CA . ALA E 2 78 ? 14.520 24.665 32.483 1.00 33.63 78 ALA E CA 1
ATOM 2906 C C . ALA E 2 78 ? 13.232 25.220 33.091 1.00 33.48 78 ALA E C 1
ATOM 2907 O O . ALA E 2 78 ? 13.275 26.100 33.956 1.00 35.13 78 ALA E O 1
ATOM 2909 N N . ALA E 2 79 ? 12.084 24.726 32.634 1.00 33.91 79 ALA E N 1
ATOM 2910 C CA . ALA E 2 79 ? 10.816 25.216 33.169 1.00 32.44 79 ALA E CA 1
ATOM 2911 C C . ALA E 2 79 ? 9.601 24.435 32.698 1.00 33.08 79 ALA E C 1
ATOM 2912 O O . ALA E 2 79 ? 9.637 23.747 31.673 1.00 34.96 79 ALA E O 1
ATOM 2914 N N . CYS E 2 80 ? 8.520 24.539 33.467 1.00 33.95 80 CYS E N 1
ATOM 2915 C CA . CYS E 2 80 ? 7.266 23.886 33.110 1.00 34.80 80 CYS E CA 1
ATOM 2916 C C . CYS E 2 80 ? 6.087 24.724 33.605 1.00 34.82 80 CYS E C 1
ATOM 2917 O O . CYS E 2 80 ? 4.980 24.224 33.772 1.00 36.70 80 CYS E O 1
ATOM 2920 N N . ARG E 2 81 ? 6.347 26.014 33.819 1.00 34.78 81 ARG E N 1
ATOM 2921 C CA . ARG E 2 81 ? 5.337 26.978 34.264 1.00 35.72 81 ARG E CA 1
ATOM 2922 C C . ARG E 2 81 ? 5.793 28.372 33.813 1.00 36.27 81 ARG E C 1
ATOM 2923 O O . ARG E 2 81 ? 6.997 28.654 33.800 1.00 36.63 81 ARG E O 1
ATOM 2931 N N . TYR E 2 82 ? 4.844 29.228 33.428 1.00 32.61 82 TYR E N 1
ATOM 2932 C CA . TYR E 2 82 ? 5.151 30.595 32.991 1.00 31.97 82 TYR E CA 1
ATOM 2933 C C . TYR E 2 82 ? 4.831 31.534 34.157 1.00 34.84 82 TYR E C 1
ATOM 2934 O O . TYR E 2 82 ? 3.755 31.445 34.764 1.00 32.59 82 TYR E O 1
ATOM 2943 N N . HIS E 2 83 ? 5.750 32.450 34.452 1.00 35.12 83 HIS E N 1
ATOM 2944 C CA . HIS E 2 83 ? 5.592 33.351 35.586 1.00 35.59 83 HIS E CA 1
ATOM 2945 C C . HIS E 2 83 ? 5.407 34.832 35.301 1.00 36.87 83 HIS E C 1
ATOM 2946 O O . HIS E 2 83 ? 6.017 35.391 34.387 1.00 36.75 83 HIS E O 1
ATOM 2953 N N . TYR E 2 84 ? 4.560 35.465 36.110 1.00 37.34 84 TYR E N 1
ATOM 2954 C CA . TYR E 2 84 ? 4.324 36.897 36.000 1.00 39.95 84 TYR E CA 1
ATOM 2955 C C . TYR E 2 84 ? 4.813 37.526 37.300 1.00 41.29 84 TYR E C 1
ATOM 2956 O O . TYR E 2 84 ? 4.840 36.797 38.315 1.00 41.56 84 TYR E O 1
ATOM 2966 N N . MET F 2 1 ? -14.347 65.182 19.518 1.00 62.40 1 MET F N 1
ATOM 2967 C CA . MET F 2 1 ? -13.530 64.101 20.136 1.00 61.05 1 MET F CA 1
ATOM 2968 C C . MET F 2 1 ? -12.473 64.655 21.085 1.00 59.27 1 MET F C 1
ATOM 2969 O O . MET F 2 1 ? -11.385 65.045 20.661 1.00 59.40 1 MET F O 1
ATOM 2974 N N . LYS F 2 2 ? -12.796 64.699 22.372 1.00 57.00 2 LYS F N 1
ATOM 2975 C CA . LYS F 2 2 ? -11.839 65.177 23.356 1.00 54.34 2 LYS F CA 1
ATOM 2976 C C . LYS F 2 2 ? -11.192 63.965 24.015 1.00 52.04 2 LYS F C 1
ATOM 2977 O O . LYS F 2 2 ? -11.824 62.916 24.157 1.00 50.69 2 LYS F O 1
ATOM 2983 N N . LEU F 2 3 ? -9.928 64.113 24.399 1.00 48.14 3 LEU F N 1
ATOM 2984 C CA . LEU F 2 3 ? -9.170 63.033 25.015 1.00 44.58 3 LEU F CA 1
ATOM 2985 C C . LEU F 2 3 ? -9.315 62.993 26.527 1.00 42.37 3 LEU F C 1
ATOM 2986 O O . LEU F 2 3 ? -8.858 63.900 27.229 1.00 41.31 3 LEU F O 1
ATOM 2991 N N . ILE F 2 4 ? -9.949 61.936 27.023 1.00 38.66 4 ILE F N 1
ATOM 2992 C CA . ILE F 2 4 ? -10.149 61.754 28.454 1.00 35.83 4 ILE F CA 1
ATOM 2993 C C . ILE F 2 4 ? -9.234 60.630 28.947 1.00 37.13 4 ILE F C 1
ATOM 2994 O O . ILE F 2 4 ? -9.235 59.530 28.391 1.00 35.13 4 ILE F O 1
ATOM 2999 N N . TRP F 2 5 ? -8.455 60.911 29.988 1.00 35.75 5 TRP F N 1
ATOM 3000 C CA . TRP F 2 5 ? -7.531 59.924 30.538 1.00 35.68 5 TRP F CA 1
ATOM 3001 C C . TRP F 2 5 ? -7.804 59.614 32.001 1.00 36.27 5 TRP F C 1
ATOM 3002 O O . TRP F 2 5 ? -8.330 60.445 32.734 1.00 38.66 5 TRP F O 1
ATOM 3013 N N . SER F 2 6 ? -7.428 58.413 32.422 1.00 35.25 6 SER F N 1
ATOM 3014 C CA . SER F 2 6 ? -7.563 58.020 33.818 1.00 36.16 6 SER F CA 1
ATOM 3015 C C . SER F 2 6 ? -6.186 58.321 34.399 1.00 36.63 6 SER F C 1
ATOM 3016 O O . SER F 2 6 ? -5.283 58.726 33.662 1.00 35.77 6 SER F O 1
ATOM 3019 N N . GLU F 2 7 ? -6.010 58.129 35.702 1.00 38.23 7 GLU F N 1
ATOM 3020 C CA . GLU F 2 7 ? -4.704 58.379 36.304 1.00 39.27 7 GLU F CA 1
ATOM 3021 C C . GLU F 2 7 ? -3.707 57.384 35.723 1.00 37.06 7 GLU F C 1
ATOM 3022 O O . GLU F 2 7 ? -2.559 57.734 35.439 1.00 36.65 7 GLU F O 1
ATOM 3028 N N . GLU F 2 8 ? -4.159 56.143 35.565 1.00 34.66 8 GLU F N 1
ATOM 3029 C CA . GLU F 2 8 ? -3.329 55.070 35.027 1.00 33.56 8 GLU F CA 1
ATOM 3030 C C . GLU F 2 8 ? -2.835 55.329 33.608 1.00 32.71 8 GLU F C 1
ATOM 3031 O O . GLU F 2 8 ? -1.641 55.213 33.345 1.00 33.62 8 GLU F O 1
ATOM 3037 N N . SER F 2 9 ? -3.740 55.678 32.694 1.00 33.00 9 SER F N 1
ATOM 3038 C CA . SER F 2 9 ? -3.330 55.906 31.309 1.00 33.02 9 SER F CA 1
ATOM 3039 C C . SER F 2 9 ? -2.509 57.178 31.123 1.00 31.72 9 SER F C 1
ATOM 3040 O O . SER F 2 9 ? -1.625 57.220 30.270 1.00 32.39 9 SER F O 1
ATOM 3043 N N . TRP F 2 10 ? -2.790 58.215 31.907 1.00 32.41 10 TRP F N 1
ATOM 3044 C CA . TRP F 2 10 ? -2.005 59.442 31.791 1.00 31.30 10 TRP F CA 1
ATOM 3045 C C . TRP F 2 10 ? -0.605 59.132 32.321 1.00 32.26 10 TRP F C 1
ATOM 3046 O O . TRP F 2 10 ? 0.385 59.672 31.837 1.00 33.35 10 TRP F O 1
ATOM 3057 N N . ASP F 2 11 ? -0.530 58.255 33.317 1.00 31.67 11 ASP F N 1
ATOM 3058 C CA . ASP F 2 11 ? 0.758 57.858 33.872 1.00 31.64 11 ASP F CA 1
ATOM 3059 C C . ASP F 2 11 ? 1.495 57.060 32.805 1.00 31.95 11 ASP F C 1
ATOM 3060 O O . ASP F 2 11 ? 2.685 57.261 32.594 1.00 31.71 11 ASP F O 1
ATOM 3065 N N . ASP F 2 12 ? 0.774 56.170 32.123 1.00 33.14 12 ASP F N 1
ATOM 3066 C CA . ASP F 2 12 ? 1.355 55.366 31.045 1.00 32.58 12 ASP F CA 1
ATOM 3067 C C . ASP F 2 12 ? 1.952 56.329 30.020 1.00 31.15 12 ASP F C 1
ATOM 3068 O O . ASP F 2 12 ? 3.088 56.165 29.563 1.00 31.02 12 ASP F O 1
ATOM 3073 N N . TYR F 2 13 ? 1.154 57.328 29.654 1.00 29.55 13 TYR F N 1
ATOM 3074 C CA . TYR F 2 13 ? 1.549 58.322 28.665 1.00 31.98 13 TYR F CA 1
ATOM 3075 C C . TYR F 2 13 ? 2.803 59.111 29.051 1.00 33.30 13 TYR F C 1
ATOM 3076 O O . TYR F 2 13 ? 3.714 59.281 28.233 1.00 33.96 13 TYR F O 1
ATOM 3085 N N . LEU F 2 14 ? 2.845 59.598 30.289 1.00 32.63 14 LEU F N 1
ATOM 3086 C CA . LEU F 2 14 ? 3.987 60.371 30.761 1.00 31.84 14 LEU F CA 1
ATOM 3087 C C . LEU F 2 14 ? 5.221 59.488 30.856 1.00 30.18 14 LEU F C 1
ATOM 3088 O O . LEU F 2 14 ? 6.337 59.946 30.630 1.00 29.46 14 LEU F O 1
ATOM 3093 N N . TYR F 2 15 ? 5.020 58.220 31.192 1.00 31.39 15 TYR F N 1
ATOM 3094 C CA . TYR F 2 15 ? 6.136 57.291 31.259 1.00 32.20 15 TYR F CA 1
ATOM 3095 C C . TYR F 2 15 ? 6.800 57.279 29.876 1.00 33.83 15 TYR F C 1
ATOM 3096 O O . TYR F 2 15 ? 8.023 57.400 29.753 1.00 34.29 15 TYR F O 1
ATOM 3105 N N . TRP F 2 16 ? 5.987 57.148 28.830 1.00 33.87 16 TRP F N 1
ATOM 3106 C CA . TRP F 2 16 ? 6.518 57.115 27.471 1.00 33.83 16 TRP F CA 1
ATOM 3107 C C . TRP F 2 16 ? 7.205 58.425 27.107 1.00 35.42 16 TRP F C 1
ATOM 3108 O O . TRP F 2 16 ? 8.259 58.433 26.459 1.00 34.08 16 TRP F O 1
ATOM 3119 N N . GLN F 2 17 ? 6.606 59.530 27.539 1.00 33.47 17 GLN F N 1
ATOM 3120 C CA . GLN F 2 17 ? 7.142 60.849 27.262 1.00 37.21 17 GLN F CA 1
ATOM 3121 C C . GLN F 2 17 ? 8.579 60.993 27.771 1.00 38.92 17 GLN F C 1
ATOM 3122 O O . GLN F 2 17 ? 9.430 61.576 27.098 1.00 37.99 17 GLN F O 1
ATOM 3128 N N . GLU F 2 18 ? 8.852 60.449 28.952 1.00 39.57 18 GLU F N 1
ATOM 3129 C CA . GLU F 2 18 ? 10.192 60.537 29.528 1.00 43.41 18 GLU F CA 1
ATOM 3130 C C . GLU F 2 18 ? 11.032 59.275 29.304 1.00 44.61 18 GLU F C 1
ATOM 3131 O O . GLU F 2 18 ? 12.138 59.156 29.827 1.00 45.42 18 GLU F O 1
ATOM 3137 N N . THR F 2 19 ? 10.512 58.348 28.504 1.00 43.88 19 THR F N 1
ATOM 3138 C CA . THR F 2 19 ? 11.209 57.095 28.229 1.00 43.93 19 THR F CA 1
ATOM 3139 C C . THR F 2 19 ? 11.555 56.886 26.754 1.00 43.66 19 THR F C 1
ATOM 3140 O O . THR F 2 19 ? 12.720 56.706 26.398 1.00 41.81 19 THR F O 1
ATOM 3144 N N . ASP F 2 20 ? 10.545 56.911 25.893 1.00 42.34 20 ASP F N 1
ATOM 3145 C CA . ASP F 2 20 ? 10.780 56.682 24.475 1.00 42.90 20 ASP F CA 1
ATOM 3146 C C . ASP F 2 20 ? 9.919 57.575 23.587 1.00 44.26 20 ASP F C 1
ATOM 3147 O O . ASP F 2 20 ? 8.722 57.340 23.424 1.00 43.27 20 ASP F O 1
ATOM 3152 N N . LYS F 2 21 ? 10.544 58.589 23.001 1.00 45.60 21 LYS F N 1
ATOM 3153 C CA . LYS F 2 21 ? 9.845 59.522 22.134 1.00 47.32 21 LYS F CA 1
ATOM 3154 C C . LYS F 2 21 ? 9.151 58.867 20.944 1.00 46.89 21 LYS F C 1
ATOM 3155 O O . LYS F 2 21 ? 8.074 59.307 20.543 1.00 45.28 21 LYS F O 1
ATOM 3161 N N . ARG F 2 22 ? 9.747 57.823 20.375 1.00 46.50 22 ARG F N 1
ATOM 3162 C CA . ARG F 2 22 ? 9.114 57.184 19.230 1.00 47.40 22 ARG F CA 1
ATOM 3163 C C . ARG F 2 22 ? 7.862 56.408 19.613 1.00 44.76 22 ARG F C 1
ATOM 3164 O O . ARG F 2 22 ? 6.976 56.220 18.782 1.00 44.21 22 ARG F O 1
ATOM 3172 N N . ILE F 2 23 ? 7.779 55.957 20.862 1.00 42.74 23 ILE F N 1
ATOM 3173 C CA . ILE F 2 23 ? 6.578 55.244 21.295 1.00 40.37 23 ILE F CA 1
ATOM 3174 C C . ILE F 2 23 ? 5.509 56.310 21.460 1.00 39.78 23 ILE F C 1
ATOM 3175 O O . ILE F 2 23 ? 4.325 56.065 21.224 1.00 40.03 23 ILE F O 1
ATOM 3180 N N . VAL F 2 24 ? 5.948 57.501 21.860 1.00 36.86 24 VAL F N 1
ATOM 3181 C CA . VAL F 2 24 ? 5.055 58.636 22.027 1.00 37.61 24 VAL F CA 1
ATOM 3182 C C . VAL F 2 24 ? 4.458 58.977 20.665 1.00 38.76 24 VAL F C 1
ATOM 3183 O O . VAL F 2 24 ? 3.260 59.248 20.549 1.00 38.32 24 VAL F O 1
ATOM 3187 N N . LYS F 2 25 ? 5.303 58.968 19.637 1.00 39.35 25 LYS F N 1
ATOM 3188 C CA . LYS F 2 25 ? 4.846 59.281 18.290 1.00 41.23 25 LYS F CA 1
ATOM 3189 C C . LYS F 2 25 ? 3.831 58.267 17.791 1.00 39.36 25 LYS F C 1
ATOM 3190 O O . LYS F 2 25 ? 2.835 58.646 17.178 1.00 39.48 25 LYS F O 1
ATOM 3196 N N . LYS F 2 26 ? 4.072 56.984 18.050 1.00 36.01 26 LYS F N 1
ATOM 3197 C CA . LYS F 2 26 ? 3.124 55.970 17.614 1.00 35.75 26 LYS F CA 1
ATOM 3198 C C . LYS F 2 26 ? 1.789 56.171 18.325 1.00 32.18 26 LYS F C 1
ATOM 3199 O O . LYS F 2 26 ? 0.741 56.128 17.694 1.00 32.47 26 LYS F O 1
ATOM 3205 N N . ILE F 2 27 ? 1.826 56.398 19.634 1.00 31.53 27 ILE F N 1
ATOM 3206 C CA . ILE F 2 27 ? 0.594 56.628 20.387 1.00 31.64 27 ILE F CA 1
ATOM 3207 C C . ILE F 2 27 ? -0.156 57.830 19.814 1.00 32.80 27 ILE F C 1
ATOM 3208 O O . ILE F 2 27 ? -1.364 57.763 19.561 1.00 32.43 27 ILE F O 1
ATOM 3213 N N . ASN F 2 28 ? 0.554 58.932 19.598 1.00 32.73 28 ASN F N 1
ATOM 3214 C CA . ASN F 2 28 ? -0.091 60.118 19.045 1.00 34.40 28 ASN F CA 1
ATOM 3215 C C . ASN F 2 28 ? -0.662 59.851 17.645 1.00 33.86 28 ASN F C 1
ATOM 3216 O O . ASN F 2 28 ? -1.727 60.361 17.300 1.00 31.55 28 ASN F O 1
ATOM 3221 N N . GLU F 2 29 ? 0.044 59.060 16.839 1.00 34.50 29 GLU F N 1
ATOM 3222 C CA . GLU F 2 29 ? -0.443 58.717 15.503 1.00 36.58 29 GLU F CA 1
ATOM 3223 C C . GLU F 2 29 ? -1.748 57.939 15.648 1.00 34.91 29 GLU F C 1
ATOM 3224 O O . GLU F 2 29 ? -2.727 58.211 14.956 1.00 36.77 29 GLU F O 1
ATOM 3230 N N . LEU F 2 30 ? -1.750 56.961 16.548 1.00 33.53 30 LEU F N 1
ATOM 3231 C CA . LEU F 2 30 ? -2.936 56.137 16.783 1.00 33.00 30 LEU F CA 1
ATOM 3232 C C . LEU F 2 30 ? -4.130 56.953 17.261 1.00 34.25 30 LEU F C 1
ATOM 3233 O O . LEU F 2 30 ? -5.252 56.755 16.793 1.00 34.33 30 LEU F O 1
ATOM 3238 N N . ILE F 2 31 ? -3.890 57.862 18.201 1.00 34.35 31 ILE F N 1
ATOM 3239 C CA . ILE F 2 31 ? -4.964 58.690 18.735 1.00 34.19 31 ILE F CA 1
ATOM 3240 C C . ILE F 2 31 ? -5.563 59.587 17.652 1.00 35.56 31 ILE F C 1
ATOM 3241 O O . ILE F 2 31 ? -6.783 59.744 17.568 1.00 35.08 31 ILE F O 1
ATOM 3246 N N . LYS F 2 32 ? -4.707 60.173 16.821 1.00 37.89 32 LYS F N 1
ATOM 3247 C CA . LYS F 2 32 ? -5.187 61.031 15.749 1.00 39.42 32 LYS F CA 1
ATOM 3248 C C . LYS F 2 32 ? -6.041 60.202 14.799 1.00 38.08 32 LYS F C 1
ATOM 3249 O O . LYS F 2 32 ? -7.126 60.623 14.402 1.00 37.68 32 LYS F O 1
ATOM 3255 N N . ASP F 2 33 ? -5.554 59.012 14.456 1.00 36.32 33 ASP F N 1
ATOM 3256 C CA . ASP F 2 33 ? -6.276 58.109 13.559 1.00 36.32 33 ASP F CA 1
ATOM 3257 C C . ASP F 2 33 ? -7.606 57.682 14.181 1.00 34.27 33 ASP F C 1
ATOM 3258 O O . ASP F 2 33 ? -8.641 57.648 13.516 1.00 35.79 33 ASP F O 1
ATOM 3263 N N . THR F 2 34 ? -7.570 57.361 15.467 1.00 34.93 34 THR F N 1
ATOM 3264 C CA . THR F 2 34 ? -8.759 56.924 16.179 1.00 35.57 34 THR F CA 1
ATOM 3265 C C . THR F 2 34 ? -9.812 58.030 16.234 1.00 38.46 34 THR F C 1
ATOM 3266 O O . THR F 2 34 ? -11.011 57.769 16.106 1.00 36.18 34 THR F O 1
ATOM 3270 N N . ARG F 2 35 ? -9.365 59.268 16.404 1.00 41.07 35 ARG F N 1
ATOM 3271 C CA . ARG F 2 35 ? -10.291 60.395 16.445 1.00 43.62 35 ARG F CA 1
ATOM 3272 C C . ARG F 2 35 ? -11.043 60.510 15.125 1.00 45.26 35 ARG F C 1
ATOM 3273 O O . ARG F 2 35 ? -12.239 60.794 15.107 1.00 46.68 35 ARG F O 1
ATOM 3281 N N . ARG F 2 36 ? -10.326 60.290 14.026 1.00 46.12 36 ARG F N 1
ATOM 3282 C CA . ARG F 2 36 ? -10.891 60.356 12.683 1.00 47.08 36 ARG F CA 1
ATOM 3283 C C . ARG F 2 36 ? -11.846 59.179 12.429 1.00 45.93 36 ARG F C 1
ATOM 3284 O O . ARG F 2 36 ? -12.976 59.375 11.988 1.00 47.19 36 ARG F O 1
ATOM 3292 N N . THR F 2 37 ? -11.387 57.962 12.708 1.00 41.78 37 THR F N 1
ATOM 3293 C CA . THR F 2 37 ? -12.206 56.759 12.545 1.00 39.30 37 THR F CA 1
ATOM 3294 C C . THR F 2 37 ? -11.924 55.888 13.766 1.00 38.25 37 THR F C 1
ATOM 3295 O O . THR F 2 37 ? -11.015 55.064 13.758 1.00 38.47 37 THR F O 1
ATOM 3299 N N . PRO F 2 38 ? -12.721 56.058 14.829 1.00 37.48 38 PRO F N 1
ATOM 3300 C CA . PRO F 2 38 ? -12.614 55.345 16.102 1.00 37.58 38 PRO F CA 1
ATOM 3301 C C . PRO F 2 38 ? -12.554 53.831 16.046 1.00 37.31 38 PRO F C 1
ATOM 3302 O O . PRO F 2 38 ? -11.848 53.211 16.842 1.00 36.11 38 PRO F O 1
ATOM 3306 N N . PHE F 2 39 ? -13.275 53.232 15.104 1.00 37.18 39 PHE F N 1
ATOM 3307 C CA . PHE F 2 39 ? -13.316 51.780 15.040 1.00 37.91 39 PHE F CA 1
ATOM 3308 C C . PHE F 2 39 ? -12.600 51.113 13.879 1.00 38.63 39 PHE F C 1
ATOM 3309 O O . PHE F 2 39 ? -12.707 49.902 13.701 1.00 40.12 39 PHE F O 1
ATOM 3317 N N . GLU F 2 40 ? -11.857 51.891 13.102 1.00 38.99 40 GLU F N 1
ATOM 3318 C CA . GLU F 2 40 ? -11.118 51.339 11.975 1.00 41.17 40 GLU F CA 1
ATOM 3319 C C . GLU F 2 40 ? -9.809 52.088 11.796 1.00 40.26 40 GLU F C 1
ATOM 3320 O O . GLU F 2 40 ? -9.650 53.206 12.289 1.00 41.47 40 GLU F O 1
ATOM 3326 N N . GLY F 2 41 ? -8.871 51.471 11.087 1.00 38.37 41 GLY F N 1
ATOM 3327 C CA . GLY F 2 41 ? -7.603 52.126 10.842 1.00 38.23 41 GLY F CA 1
ATOM 3328 C C . GLY F 2 41 ? -6.361 51.446 11.382 1.00 36.98 41 GLY F C 1
ATOM 3329 O O . GLY F 2 41 ? -6.308 50.223 11.529 1.00 34.46 41 GLY F O 1
ATOM 3330 N N . LYS F 2 42 ? -5.361 52.271 11.681 1.00 35.67 42 LYS F N 1
ATOM 3331 C CA . LYS F 2 42 ? -4.066 51.824 12.184 1.00 35.15 42 LYS F CA 1
ATOM 3332 C C . LYS F 2 42 ? -4.077 51.047 13.496 1.00 31.97 42 LYS F C 1
ATOM 3333 O O . LYS F 2 42 ? -4.874 51.321 14.388 1.00 29.67 42 LYS F O 1
ATOM 3339 N N . GLY F 2 43 ? -3.168 50.081 13.608 1.00 28.08 43 GLY F N 1
ATOM 3340 C CA . GLY F 2 43 ? -3.056 49.317 14.835 1.00 27.66 43 GLY F CA 1
ATOM 3341 C C . GLY F 2 43 ? -4.011 48.159 15.023 1.00 28.56 43 GLY F C 1
ATOM 3342 O O . GLY F 2 43 ? -4.182 47.683 16.146 1.00 25.99 43 GLY F O 1
ATOM 3343 N N . LYS F 2 44 ? -4.645 47.721 13.938 1.00 30.31 44 LYS F N 1
ATOM 3344 C CA . LYS F 2 44 ? -5.569 46.587 13.981 1.00 30.93 44 LYS F CA 1
ATOM 3345 C C . LYS F 2 44 ? -6.577 46.680 15.130 1.00 26.72 44 LYS F C 1
ATOM 3346 O O . LYS F 2 44 ? -6.619 45.807 15.999 1.00 25.90 44 LYS F O 1
ATOM 3352 N N . PRO F 2 45 ? -7.407 47.735 15.152 1.00 27.63 45 PRO F N 1
ATOM 3353 C CA . PRO F 2 45 ? -8.376 47.842 16.246 1.00 29.01 45 PRO F CA 1
ATOM 3354 C C . PRO F 2 45 ? -9.197 46.568 16.444 1.00 29.39 45 PRO F C 1
ATOM 3355 O O . PRO F 2 45 ? -9.680 45.970 15.478 1.00 30.60 45 PRO F O 1
ATOM 3359 N N . GLU F 2 46 ? -9.331 46.154 17.700 1.00 29.73 46 GLU F N 1
ATOM 3360 C CA . GLU F 2 46 ? -10.082 44.949 18.047 1.00 31.59 46 GLU F CA 1
ATOM 3361 C C . GLU F 2 46 ? -11.109 45.239 19.136 1.00 31.33 46 GLU F C 1
ATOM 3362 O O . GLU F 2 46 ? -10.777 45.836 20.164 1.00 32.85 46 GLU F O 1
ATOM 3368 N N . PRO F 2 47 ? -12.370 44.821 18.931 1.00 30.24 47 PRO F N 1
ATOM 3369 C CA . PRO F 2 47 ? -13.366 45.076 19.977 1.00 27.04 47 PRO F CA 1
ATOM 3370 C C . PRO F 2 47 ? -13.101 44.070 21.093 1.00 27.89 47 PRO F C 1
ATOM 3371 O O . PRO F 2 47 ? -12.780 42.914 20.816 1.00 29.78 47 PRO F O 1
ATOM 3375 N N . LEU F 2 48 ? -13.223 44.494 22.348 1.00 27.83 48 LEU F N 1
ATOM 3376 C CA . LEU F 2 48 ? -12.958 43.595 23.462 1.00 28.37 48 LEU F CA 1
ATOM 3377 C C . LEU F 2 48 ? -14.231 42.979 24.049 1.00 31.40 48 LEU F C 1
ATOM 3378 O O . LEU F 2 48 ? -15.319 43.545 23.934 1.00 32.44 48 LEU F O 1
ATOM 3383 N N . LYS F 2 49 ? -14.078 41.816 24.677 1.00 30.43 49 LYS F N 1
ATOM 3384 C CA . LYS F 2 49 ? -15.203 41.083 25.245 1.00 34.06 49 LYS F CA 1
ATOM 3385 C C . LYS F 2 49 ? -15.341 41.103 26.767 1.00 35.10 49 LYS F C 1
ATOM 3386 O O . LYS F 2 49 ? -14.479 41.604 27.491 1.00 34.42 49 LYS F O 1
ATOM 3392 N N . HIS F 2 50 ? -16.453 40.536 27.227 1.00 37.21 50 HIS F N 1
ATOM 3393 C CA . HIS F 2 50 ? -16.781 40.419 28.643 1.00 39.75 50 HIS F CA 1
ATOM 3394 C C . HIS F 2 50 ? -16.592 41.695 29.459 1.00 39.34 50 HIS F C 1
ATOM 3395 O O . HIS F 2 50 ? -17.168 42.732 29.134 1.00 41.56 50 HIS F O 1
ATOM 3402 N N . ASN F 2 51 ? -15.792 41.622 30.516 1.00 41.11 51 ASN F N 1
ATOM 3403 C CA . ASN F 2 51 ? -15.562 42.781 31.376 1.00 43.11 51 ASN F CA 1
ATOM 3404 C C . ASN F 2 51 ? -14.963 43.975 30.638 1.00 41.99 51 ASN F C 1
ATOM 3405 O O . ASN F 2 51 ? -15.021 45.115 31.124 1.00 40.67 51 ASN F O 1
ATOM 3410 N N . LEU F 2 52 ? -14.392 43.713 29.465 1.00 38.58 52 LEU F N 1
ATOM 3411 C CA . LEU F 2 52 ? -13.801 44.767 28.658 1.00 36.76 52 LEU F CA 1
ATOM 3412 C C . LEU F 2 52 ? -14.754 45.208 27.547 1.00 35.58 52 LEU F C 1
ATOM 3413 O O . LEU F 2 52 ? -14.371 45.962 26.665 1.00 34.15 52 LEU F O 1
ATOM 3418 N N . SER F 2 53 ? -15.998 44.736 27.593 1.00 35.87 53 SER F N 1
ATOM 3419 C CA . SER F 2 53 ? -16.978 45.097 26.575 1.00 34.90 53 SER F CA 1
ATOM 3420 C C . SER F 2 53 ? -17.137 46.604 26.485 1.00 33.80 53 SER F C 1
ATOM 3421 O O . SER F 2 53 ? -17.202 47.286 27.498 1.00 33.85 53 SER F O 1
ATOM 3424 N N . GLY F 2 54 ? -17.196 47.115 25.262 1.00 33.03 54 GLY F N 1
ATOM 3425 C CA . GLY F 2 54 ? -17.328 48.544 25.062 1.00 33.85 54 GLY F CA 1
ATOM 3426 C C . GLY F 2 54 ? -15.989 49.195 24.758 1.00 32.78 54 GLY F C 1
ATOM 3427 O O . GLY F 2 54 ? -15.945 50.296 24.213 1.00 33.23 54 GLY F O 1
ATOM 3428 N N . PHE F 2 55 ? -14.895 48.528 25.120 1.00 31.21 55 PHE F N 1
ATOM 3429 C CA . PHE F 2 55 ? -13.567 49.072 24.843 1.00 30.08 55 PHE F CA 1
ATOM 3430 C C . PHE F 2 55 ? -12.925 48.388 23.645 1.00 29.62 55 PHE F C 1
ATOM 3431 O O . PHE F 2 55 ? -13.339 47.303 23.229 1.00 28.80 55 PHE F O 1
ATOM 3439 N N . TRP F 2 56 ? -11.923 49.055 23.086 1.00 30.46 56 TRP F N 1
ATOM 3440 C CA . TRP F 2 56 ? -11.201 48.581 21.913 1.00 29.39 56 TRP F CA 1
ATOM 3441 C C . TRP F 2 56 ? -9.698 48.622 22.158 1.00 29.91 56 TRP F C 1
ATOM 3442 O O . TRP F 2 56 ? -9.218 49.405 22.984 1.00 25.81 56 TRP F O 1
ATOM 3453 N N . SER F 2 57 ? -8.966 47.790 21.422 1.00 29.29 57 SER F N 1
ATOM 3454 C CA . SER F 2 57 ? -7.519 47.721 21.562 1.00 31.12 57 SER F CA 1
ATOM 3455 C C . SER F 2 57 ? -6.821 47.886 20.222 1.00 29.72 57 SER F C 1
ATOM 3456 O O . SER F 2 57 ? -7.187 47.243 19.236 1.00 27.97 57 SER F O 1
ATOM 3459 N N . ARG F 2 58 ? -5.836 48.779 20.195 1.00 28.27 58 ARG F N 1
ATOM 3460 C CA . ARG F 2 58 ? -5.027 49.023 19.002 1.00 26.98 58 ARG F CA 1
ATOM 3461 C C . ARG F 2 58 ? -3.569 48.807 19.412 1.00 26.81 58 ARG F C 1
ATOM 3462 O O . ARG F 2 58 ? -3.174 49.124 20.541 1.00 22.70 58 ARG F O 1
ATOM 3470 N N . ARG F 2 59 ? -2.771 48.280 18.488 1.00 27.22 59 ARG F N 1
ATOM 3471 C CA . ARG F 2 59 ? -1.377 47.966 18.771 1.00 30.55 59 ARG F CA 1
ATOM 3472 C C . ARG F 2 59 ? -0.399 49.118 18.696 1.00 29.60 59 ARG F C 1
ATOM 3473 O O . ARG F 2 59 ? -0.292 49.783 17.671 1.00 28.74 59 ARG F O 1
ATOM 3481 N N . ILE F 2 60 ? 0.314 49.346 19.793 1.00 32.33 60 ILE F N 1
ATOM 3482 C CA . ILE F 2 60 ? 1.340 50.380 19.827 1.00 29.78 60 ILE F CA 1
ATOM 3483 C C . ILE F 2 60 ? 2.616 49.631 19.412 1.00 29.35 60 ILE F C 1
ATOM 3484 O O . ILE F 2 60 ? 3.346 50.069 18.530 1.00 29.32 60 ILE F O 1
ATOM 3489 N N . THR F 2 61 ? 2.867 48.499 20.062 1.00 29.09 61 THR F N 1
ATOM 3490 C CA . THR F 2 61 ? 3.994 47.629 19.720 1.00 31.82 61 THR F CA 1
ATOM 3491 C C . THR F 2 61 ? 3.377 46.240 19.809 1.00 32.98 61 THR F C 1
ATOM 3492 O O . THR F 2 61 ? 2.170 46.121 20.010 1.00 30.78 61 THR F O 1
ATOM 3496 N N . GLU F 2 62 ? 4.176 45.188 19.667 1.00 35.14 62 GLU F N 1
ATOM 3497 C CA . GLU F 2 62 ? 3.611 43.848 19.755 1.00 35.00 62 GLU F CA 1
ATOM 3498 C C . GLU F 2 62 ? 3.184 43.518 21.185 1.00 34.16 62 GLU F C 1
ATOM 3499 O O . GLU F 2 62 ? 2.536 42.501 21.432 1.00 32.79 62 GLU F O 1
ATOM 3505 N N . GLU F 2 63 ? 3.539 44.366 22.143 1.00 32.67 63 GLU F N 1
ATOM 3506 C CA . GLU F 2 63 ? 3.102 44.089 23.496 1.00 32.27 63 GLU F CA 1
ATOM 3507 C C . GLU F 2 63 ? 2.243 45.200 24.099 1.00 30.50 63 GLU F C 1
ATOM 3508 O O . GLU F 2 63 ? 1.291 44.907 24.820 1.00 28.51 63 GLU F O 1
ATOM 3514 N N . HIS F 2 64 ? 2.549 46.460 23.790 1.00 27.88 64 HIS F N 1
ATOM 3515 C CA . HIS F 2 64 ? 1.776 47.576 24.332 1.00 27.28 64 HIS F CA 1
ATOM 3516 C C . HIS F 2 64 ? 0.539 47.884 23.494 1.00 25.82 64 HIS F C 1
ATOM 3517 O O . HIS F 2 64 ? 0.583 47.835 22.269 1.00 23.39 64 HIS F O 1
ATOM 3524 N N . ARG F 2 65 ? -0.547 48.223 24.177 1.00 24.85 65 ARG F N 1
ATOM 3525 C CA . ARG F 2 65 ? -1.830 48.496 23.533 1.00 26.57 65 ARG F CA 1
ATOM 3526 C C . ARG F 2 65 ? -2.503 49.787 23.972 1.00 27.07 65 ARG F C 1
ATOM 3527 O O . ARG F 2 65 ? -2.453 50.174 25.139 1.00 29.98 65 ARG F O 1
ATOM 3535 N N . LEU F 2 66 ? -3.123 50.456 23.013 1.00 28.43 66 LEU F N 1
ATOM 3536 C CA . LEU F 2 66 ? -3.875 51.662 23.293 1.00 27.55 66 LEU F CA 1
ATOM 3537 C C . LEU F 2 66 ? -5.279 51.093 23.488 1.00 27.27 66 LEU F C 1
ATOM 3538 O O . LEU F 2 66 ? -5.892 50.617 22.532 1.00 27.34 66 LEU F O 1
ATOM 3543 N N . VAL F 2 67 ? -5.765 51.090 24.724 1.00 27.64 67 VAL F N 1
ATOM 3544 C CA . VAL F 2 67 ? -7.095 50.554 25.023 1.00 28.56 67 VAL F CA 1
ATOM 3545 C C . VAL F 2 67 ? -8.006 51.749 25.263 1.00 29.20 67 VAL F C 1
ATOM 3546 O O . VAL F 2 67 ? -7.667 52.647 26.038 1.00 30.02 67 VAL F O 1
ATOM 3550 N N . TYR F 2 68 ? -9.157 51.765 24.597 1.00 27.83 68 TYR F N 1
ATOM 3551 C CA . TYR F 2 68 ? -10.058 52.902 24.704 1.00 28.51 68 TYR F CA 1
ATOM 3552 C C . TYR F 2 68 ? -11.525 52.576 24.400 1.00 32.42 68 TYR F C 1
ATOM 3553 O O . TYR F 2 68 ? -11.841 51.536 23.814 1.00 28.43 68 TYR F O 1
ATOM 3562 N N . ALA F 2 69 ? -12.399 53.500 24.799 1.00 32.53 69 ALA F N 1
ATOM 3563 C CA . ALA F 2 69 ? -13.833 53.408 24.553 1.00 35.06 69 ALA F CA 1
ATOM 3564 C C . ALA F 2 69 ? -14.205 54.731 23.873 1.00 37.97 69 ALA F C 1
ATOM 3565 O O . ALA F 2 69 ? -13.487 55.728 24.002 1.00 37.25 69 ALA F O 1
ATOM 3567 N N . VAL F 2 70 ? -15.317 54.743 23.148 1.00 39.00 70 VAL F N 1
ATOM 3568 C CA . VAL F 2 70 ? -15.732 55.942 22.438 1.00 41.94 70 VAL F CA 1
ATOM 3569 C C . VAL F 2 70 ? -17.138 56.402 22.809 1.00 45.75 70 VAL F C 1
ATOM 3570 O O . VAL F 2 70 ? -18.042 55.590 22.988 1.00 43.85 70 VAL F O 1
ATOM 3574 N N . THR F 2 71 ? -17.308 57.713 22.935 1.00 50.64 71 THR F N 1
ATOM 3575 C CA . THR F 2 71 ? -18.612 58.295 23.230 1.00 55.47 71 THR F CA 1
ATOM 3576 C C . THR F 2 71 ? -18.885 59.206 22.039 1.00 58.93 71 THR F C 1
ATOM 3577 O O . THR F 2 71 ? -18.015 59.381 21.181 1.00 60.77 71 THR F O 1
ATOM 3581 N N . ASP F 2 72 ? -20.077 59.782 21.967 1.00 61.76 72 ASP F N 1
ATOM 3582 C CA . ASP F 2 72 ? -20.396 60.647 20.839 1.00 64.61 72 ASP F CA 1
ATOM 3583 C C . ASP F 2 72 ? -19.618 61.956 20.909 1.00 64.38 72 ASP F C 1
ATOM 3584 O O . ASP F 2 72 ? -19.649 62.755 19.972 1.00 64.68 72 ASP F O 1
ATOM 3589 N N . ASP F 2 73 ? -18.909 62.164 22.013 1.00 62.69 73 ASP F N 1
ATOM 3590 C CA . ASP F 2 73 ? -18.153 63.394 22.202 1.00 62.96 73 ASP F CA 1
ATOM 3591 C C . ASP F 2 73 ? -16.693 63.186 22.582 1.00 60.18 73 ASP F C 1
ATOM 3592 O O . ASP F 2 73 ? -15.861 64.069 22.372 1.00 59.62 73 ASP F O 1
ATOM 3597 N N . SER F 2 74 ? -16.373 62.029 23.147 1.00 55.89 74 SER F N 1
ATOM 3598 C CA . SER F 2 74 ? -15.004 61.812 23.564 1.00 52.80 74 SER F CA 1
ATOM 3599 C C . SER F 2 74 ? -14.419 60.412 23.424 1.00 49.37 74 SER F C 1
ATOM 3600 O O . SER F 2 74 ? -15.115 59.423 23.180 1.00 46.04 74 SER F O 1
ATOM 3603 N N . LEU F 2 75 ? -13.105 60.373 23.587 1.00 44.39 75 LEU F N 1
ATOM 3604 C CA . LEU F 2 75 ? -12.327 59.159 23.515 1.00 40.28 75 LEU F CA 1
ATOM 3605 C C . LEU F 2 75 ? -11.834 58.907 24.936 1.00 36.59 75 LEU F C 1
ATOM 3606 O O . LEU F 2 75 ? -11.107 59.729 25.497 1.00 35.97 75 LEU F O 1
ATOM 3611 N N . LEU F 2 76 ? -12.261 57.792 25.526 1.00 33.32 76 LEU F N 1
ATOM 3612 C CA . LEU F 2 76 ? -11.869 57.430 26.883 1.00 32.08 76 LEU F CA 1
ATOM 3613 C C . LEU F 2 76 ? -10.677 56.481 26.818 1.00 33.90 76 LEU F C 1
ATOM 3614 O O . LEU F 2 76 ? -10.826 55.299 26.505 1.00 33.73 76 LEU F O 1
ATOM 3619 N N . ILE F 2 77 ? -9.496 57.008 27.115 1.00 32.35 77 ILE F N 1
ATOM 3620 C CA . ILE F 2 77 ? -8.275 56.218 27.063 1.00 31.69 77 ILE F CA 1
ATOM 3621 C C . ILE F 2 77 ? -8.003 55.505 28.379 1.00 31.52 77 ILE F C 1
ATOM 3622 O O . ILE F 2 77 ? -7.700 56.128 29.400 1.00 32.00 77 ILE F O 1
ATOM 3627 N N . ALA F 2 78 ? -8.132 54.182 28.348 1.00 29.85 78 ALA F N 1
ATOM 3628 C CA . ALA F 2 78 ? -7.920 53.362 29.528 1.00 30.50 78 ALA F CA 1
ATOM 3629 C C . ALA F 2 78 ? -6.474 52.909 29.714 1.00 30.64 78 ALA F C 1
ATOM 3630 O O . ALA F 2 78 ? -6.097 52.518 30.814 1.00 31.65 78 ALA F O 1
ATOM 3632 N N . ALA F 2 79 ? -5.673 52.942 28.652 1.00 28.91 79 ALA F N 1
ATOM 3633 C CA . ALA F 2 79 ? -4.273 52.530 28.766 1.00 29.67 79 ALA F CA 1
ATOM 3634 C C . ALA F 2 79 ? -3.458 52.688 27.486 1.00 27.49 79 ALA F C 1
ATOM 3635 O O . ALA F 2 79 ? -3.999 52.683 26.380 1.00 26.12 79 ALA F O 1
ATOM 3637 N N . CYS F 2 80 ? -2.147 52.860 27.639 1.00 28.17 80 CYS F N 1
ATOM 3638 C CA . CYS F 2 80 ? -1.275 52.963 26.479 1.00 26.70 80 CYS F CA 1
ATOM 3639 C C . CYS F 2 80 ? 0.075 52.304 26.781 1.00 28.38 80 CYS F C 1
ATOM 3640 O O . CYS F 2 80 ? 1.100 52.636 26.191 1.00 27.16 80 CYS F O 1
ATOM 3643 N N . ARG F 2 81 ? 0.037 51.345 27.702 1.00 29.56 81 ARG F N 1
ATOM 3644 C CA . ARG F 2 81 ? 1.215 50.586 28.125 1.00 31.78 81 ARG F CA 1
ATOM 3645 C C . ARG F 2 81 ? 0.758 49.253 28.718 1.00 30.23 81 ARG F C 1
ATOM 3646 O O . ARG F 2 81 ? -0.257 49.206 29.407 1.00 32.51 81 ARG F O 1
ATOM 3654 N N . TYR F 2 82 ? 1.499 48.179 28.450 1.00 28.47 82 TYR F N 1
ATOM 3655 C CA . TYR F 2 82 ? 1.174 46.856 28.984 1.00 28.39 82 TYR F CA 1
ATOM 3656 C C . TYR F 2 82 ? 2.061 46.616 30.212 1.00 29.60 82 TYR F C 1
ATOM 3657 O O . TYR F 2 82 ? 3.274 46.795 30.142 1.00 27.90 82 TYR F O 1
ATOM 3666 N N . HIS F 2 83 ? 1.456 46.180 31.316 1.00 30.20 83 HIS F N 1
ATOM 3667 C CA . HIS F 2 83 ? 2.180 45.971 32.570 1.00 33.24 83 HIS F CA 1
ATOM 3668 C C . HIS F 2 83 ? 2.321 44.536 33.061 1.00 34.14 83 HIS F C 1
ATOM 3669 O O . HIS F 2 83 ? 1.437 43.706 32.852 1.00 33.90 83 HIS F O 1
ATOM 3676 N N . TYR F 2 84 ? 3.439 44.266 33.737 1.00 36.70 84 TYR F N 1
ATOM 3677 C CA . TYR F 2 84 ? 3.710 42.954 34.326 1.00 37.39 84 TYR F CA 1
ATOM 3678 C C . TYR F 2 84 ? 3.946 43.150 35.823 1.00 38.57 84 TYR F C 1
ATOM 3679 O O . TYR F 2 84 ? 4.170 44.312 36.219 1.00 36.09 84 TYR F O 1
#

B-factor: mean 44.92, std 14.32, range [20.9, 97.93]

Nearest PDB structures (foldseek):
  2a6q-assembly1_A  TM=9.700E-01  e=2.117E-14  Escherichia coli
  2a6q-assembly3_D  TM=9.210E-01  e=6.920E-09  Escherichia coli
  6l8f-assembly1_A  TM=9.015E-01  e=1.833E-07  Staphylococcus aureus subsp. aureus NCTC 8325
  7bwf-assembly1_D  TM=8.799E-01  e=6.707E-07  Staphylococcus aureus
  6l8e-assembly1_B  TM=9.454E-01  e=1.201E-04  Staphylococcus aureus subsp. aureus NCTC 8325

Radius of gyration: 22.32 Å; Cα contacts (8 Å, |Δi|>4): 879; chains: 6; bounding box: 51×58×54 Å

InterPro domains:
  IPR006442 Type II toxin-antitoxin system, antitoxin Phd/YefM [PF02604] (1-73)
  IPR036165 YefM-like superfamily [SSF143120] (1-81)
  IPR051405 phD/YefM antitoxin [PTHR33713] (1-80)

Organism: Escherichia coli (strain K12) (NCBI:txid83333)

Solvent-accessible surface area: 20360 Å² total; per-residue (Å²): 97,72,182,32,182,84,19,51,52,76,98,0,85,143,63,3,36,61,13,0,91,118,6,27,114,74,83,45,36,19,9,0,46,54,194,84,58,64,19,0,0,0,4,2,43,90,27,12,14,3,5,20,4,0,0,33,2,10,34,0,84,33,6,11,181,64,4,41,67,0,0,84,34,6,132,75,62,168,20,79,106,96,96,24,79,123,97,55,64,63,32,27,11,48,50,58,99,0,88,128,66,0,23,53,5,0,76,41,0,54,78,3,12,4,17,0,2,0,37,34,186,121,25,109,17,0,0,0,0,2,26,98,4,19,58,25,0,48,102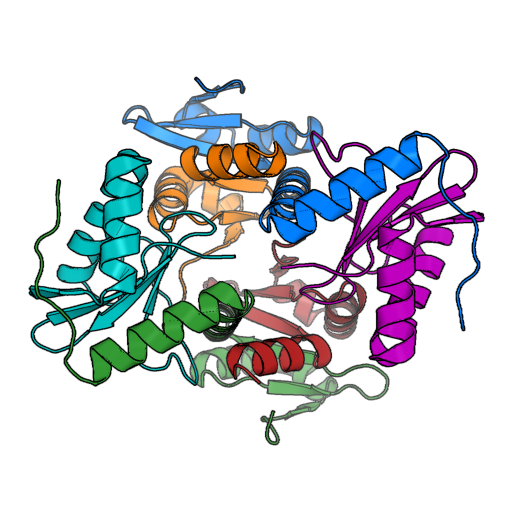,22,0,109,56,199,47,120,184,22,138,79,23,54,26,44,101,0,77,107,74,1,39,60,11,0,84,88,4,33,109,68,86,40,31,15,26,0,58,42,138,137,53,91,19,0,0,1,4,3,14,51,23,22,16,4,4,50,10,0,0,33,2,9,36,0,66,25,8,7,148,70,4,36,73,0,4,83,30,8,133,76,64,153,22,78,108,92,103,27,70,119,6,39,36,29,94,31,22,56,49,79,54,0,92,150,47,1,42,40,0,0,104,53,0,33,67,8,7,1,5,0,7,1,34,39,197,92,65,66,10,0,0,1,0,1,56,54,4,11,54,40,3,23,96,33,0,84,80,156,84,86,3,30,3,4,140,33,0,55,85,2,0,62,70,17,39,146,76,43,84,123,6,0,81,44,0,0,69,10,0,81,24,0,85,206,55,30,104,121,46,72,0,28,25,15,42,10,48,46,68,0,65,54,5,48,1,1,24,0,14,19,33,26,8,0,2,0,10,42,61,159,78,2,0,17,0,0,10,0,66,11,29,78,81,80,2,19,2,4,148,33,0,43,87,2,0,65,75,16,23,150,76,27,118,170,16,0,77,49,0,2,82,10,0,103,24,0,78,195,48,29,92,121,30,68,1,26,17,14,51,10,55,53,72,0,60,54,7,52,2,0,44,1,8,17,27,23,13,1,2,0,10,40,51,153,66,4,1,28,0,1,11,0,66,10,25,76